Protein AF-A0A7M5XHW6-F1 (afdb_monomer)

Mean predicted aligned error: 14.95 Å

Structure (mmCIF, N/CA/C/O backbone):
data_AF-A0A7M5XHW6-F1
#
_entry.id   AF-A0A7M5XHW6-F1
#
loop_
_atom_site.group_PDB
_atom_site.id
_atom_site.type_symbol
_atom_site.label_atom_id
_atom_site.label_alt_id
_atom_site.label_comp_id
_atom_site.label_asym_id
_atom_site.label_entity_id
_atom_site.label_seq_id
_atom_site.pdbx_PDB_ins_code
_atom_site.Cartn_x
_atom_site.Cartn_y
_atom_site.Cartn_z
_atom_site.occupancy
_atom_site.B_iso_or_equiv
_atom_site.auth_seq_id
_atom_site.auth_comp_id
_atom_site.auth_asym_id
_atom_site.auth_atom_id
_atom_site.pdbx_PDB_model_num
ATOM 1 N N . MET A 1 1 ? 31.659 57.245 52.561 1.00 36.22 1 MET A N 1
ATOM 2 C CA . MET A 1 1 ? 30.372 57.976 52.572 1.00 36.22 1 MET A CA 1
ATOM 3 C C . MET A 1 1 ? 29.240 56.979 52.791 1.00 36.22 1 MET A C 1
ATOM 5 O O . MET A 1 1 ? 29.018 56.136 51.935 1.00 36.22 1 MET A O 1
ATOM 9 N N . LYS A 1 2 ? 28.593 57.024 53.963 1.00 30.47 2 LYS A N 1
ATOM 10 C CA . LYS A 1 2 ? 27.365 56.275 54.285 1.00 30.47 2 LYS A CA 1
ATOM 11 C C . LYS A 1 2 ? 26.153 57.104 53.828 1.00 30.47 2 LYS A C 1
ATOM 13 O O . LYS A 1 2 ? 26.141 58.305 54.083 1.00 30.47 2 LYS A O 1
ATOM 18 N N . LYS A 1 3 ? 25.150 56.484 53.196 1.00 29.69 3 LYS A N 1
ATOM 19 C CA . LYS A 1 3 ? 23.794 57.050 53.041 1.00 29.69 3 LYS A CA 1
ATOM 20 C C . LYS A 1 3 ? 22.882 56.471 54.139 1.00 29.69 3 LYS A C 1
ATOM 22 O O . LYS A 1 3 ? 23.003 55.276 54.407 1.00 29.69 3 LYS A O 1
ATOM 27 N N . PRO A 1 4 ? 22.010 57.276 54.775 1.00 35.81 4 PRO A N 1
ATOM 28 C CA . PRO A 1 4 ? 21.129 56.826 55.847 1.00 35.81 4 PRO A CA 1
ATOM 29 C C . PRO A 1 4 ? 19.795 56.273 55.318 1.00 35.81 4 PRO A C 1
ATOM 31 O O . PRO A 1 4 ? 19.278 56.716 54.294 1.00 35.81 4 PRO A O 1
ATOM 34 N N . THR A 1 5 ? 19.250 55.312 56.059 1.00 35.06 5 THR A N 1
ATOM 35 C CA . THR A 1 5 ? 17.926 54.692 55.915 1.00 35.06 5 THR A CA 1
ATOM 36 C C . THR A 1 5 ? 16.865 55.468 56.701 1.00 35.06 5 THR A C 1
ATOM 38 O O . THR A 1 5 ? 17.037 55.688 57.899 1.00 35.06 5 THR A O 1
ATOM 41 N N . THR A 1 6 ? 15.743 55.807 56.064 1.00 35.16 6 THR A N 1
ATOM 42 C CA . THR A 1 6 ? 14.500 56.258 56.713 1.00 35.16 6 THR A CA 1
ATOM 43 C C . THR A 1 6 ? 13.336 55.386 56.233 1.00 35.16 6 THR A C 1
ATOM 45 O O . THR A 1 6 ? 12.937 55.457 55.074 1.00 35.16 6 THR A O 1
ATOM 48 N N . SER A 1 7 ? 12.785 54.542 57.112 1.00 39.28 7 SER A N 1
ATOM 49 C CA . SER A 1 7 ? 11.593 53.731 56.816 1.00 39.28 7 SER A CA 1
ATOM 50 C C . SER A 1 7 ? 10.791 53.390 58.080 1.00 39.28 7 SER A C 1
ATOM 52 O O . SER A 1 7 ? 10.679 52.220 58.416 1.00 39.28 7 SER A O 1
ATOM 54 N N . HIS A 1 8 ? 10.231 54.375 58.791 1.00 45.00 8 HIS A N 1
ATOM 55 C CA . HIS A 1 8 ? 9.300 54.146 59.918 1.00 45.00 8 HIS A CA 1
ATOM 56 C C . HIS A 1 8 ? 8.205 55.235 59.983 1.00 45.00 8 HIS A C 1
ATOM 58 O O . HIS A 1 8 ? 8.204 56.061 60.890 1.00 45.00 8 HIS A O 1
ATOM 64 N N . SER A 1 9 ? 7.264 55.270 59.027 1.00 50.16 9 SER A N 1
ATOM 65 C CA . SER A 1 9 ? 6.081 56.155 59.157 1.00 50.16 9 SER A CA 1
ATOM 66 C C . SER A 1 9 ? 4.751 55.649 58.578 1.00 50.16 9 SER A C 1
ATOM 68 O O . SER A 1 9 ? 3.732 56.279 58.842 1.00 50.16 9 SER A O 1
ATOM 70 N N . ASN A 1 10 ? 4.702 54.536 57.834 1.00 40.94 10 ASN A N 1
ATOM 71 C CA . ASN A 1 10 ? 3.441 54.064 57.229 1.00 40.94 10 ASN A CA 1
ATOM 72 C C . ASN A 1 10 ? 2.673 53.056 58.101 1.00 40.94 10 ASN A C 1
ATOM 74 O O . ASN A 1 10 ? 1.442 53.079 58.111 1.00 40.94 10 ASN A O 1
ATOM 78 N N . ASP A 1 11 ? 3.367 52.244 58.901 1.00 43.69 11 ASP A N 1
ATOM 79 C CA . ASP A 1 11 ? 2.717 51.233 59.751 1.00 43.69 11 ASP A CA 1
ATOM 80 C C . ASP A 1 11 ? 1.934 51.862 60.916 1.00 43.69 11 ASP A C 1
ATOM 82 O O . ASP A 1 11 ? 0.894 51.353 61.338 1.00 43.69 11 ASP A O 1
ATOM 86 N N . THR A 1 12 ? 2.364 53.037 61.380 1.00 48.28 12 THR A N 1
ATOM 87 C CA . THR A 1 12 ? 1.700 53.782 62.457 1.00 48.28 12 THR A CA 1
ATOM 88 C C . THR A 1 12 ? 0.362 54.380 62.008 1.00 48.28 12 THR A C 1
ATOM 90 O O . THR A 1 12 ? -0.588 54.422 62.787 1.00 48.28 12 THR A O 1
ATOM 93 N N . ILE A 1 13 ? 0.245 54.798 60.741 1.00 47.06 13 ILE A N 1
ATOM 94 C CA . ILE A 1 13 ? -0.997 55.368 60.188 1.00 47.06 13 ILE A CA 1
ATOM 95 C C . ILE A 1 13 ? -2.041 54.266 59.978 1.00 47.06 13 ILE A C 1
ATOM 97 O O . ILE A 1 13 ? -3.203 54.445 60.344 1.00 47.06 13 ILE A O 1
ATOM 101 N N . ALA A 1 14 ? -1.624 53.110 59.452 1.00 45.03 14 ALA A N 1
ATOM 102 C CA . ALA A 1 14 ? -2.505 51.961 59.268 1.00 45.03 14 ALA A CA 1
ATOM 103 C C . ALA A 1 14 ? -3.036 51.432 60.611 1.00 45.03 14 ALA A C 1
ATOM 105 O O . ALA A 1 14 ? -4.234 51.194 60.735 1.00 45.03 14 ALA A O 1
ATOM 106 N N . SER A 1 15 ? -2.175 51.331 61.630 1.00 46.62 15 SER A N 1
ATOM 107 C CA . SER A 1 15 ? -2.554 50.884 62.979 1.00 46.62 15 SER A CA 1
ATOM 108 C C . SER A 1 15 ? -3.546 51.837 63.666 1.00 46.62 15 SER A C 1
ATOM 110 O O . SER A 1 15 ? -4.560 51.400 64.216 1.00 46.62 15 SER A O 1
ATOM 112 N N . ASN A 1 16 ? -3.325 53.152 63.558 1.00 50.06 16 ASN A N 1
ATOM 113 C CA . ASN A 1 16 ? -4.214 54.156 64.150 1.00 50.06 16 ASN A CA 1
ATOM 114 C C . ASN A 1 16 ? -5.582 54.213 63.454 1.00 50.06 16 ASN A C 1
ATOM 116 O O . ASN A 1 16 ? -6.607 54.337 64.125 1.00 50.06 16 ASN A O 1
ATOM 120 N N . LEU A 1 17 ? -5.614 54.063 62.124 1.00 50.28 17 LEU A N 1
ATOM 121 C CA . LEU A 1 17 ? -6.862 53.969 61.363 1.00 50.28 17 LEU A CA 1
ATOM 122 C C . LEU A 1 17 ? -7.641 52.697 61.733 1.00 50.28 17 LEU A C 1
ATOM 124 O O . LEU A 1 17 ? -8.858 52.743 61.896 1.00 50.28 17 LEU A O 1
ATOM 128 N N . PHE A 1 18 ? -6.938 51.579 61.929 1.00 48.09 18 PHE A N 1
ATOM 129 C CA . PHE A 1 18 ? -7.537 50.306 62.331 1.00 48.09 18 PHE A CA 1
ATOM 130 C C . PHE A 1 18 ? -8.164 50.379 63.730 1.00 48.09 18 PHE A C 1
ATOM 132 O O . PHE A 1 18 ? -9.277 49.897 63.936 1.00 48.09 18 PHE A O 1
ATOM 139 N N . SER A 1 19 ? -7.483 51.036 64.675 1.00 52.56 19 SER A N 1
ATOM 140 C CA . SER A 1 19 ? -7.981 51.249 66.039 1.00 52.56 19 SER A CA 1
ATOM 141 C C . SER A 1 19 ? -9.215 52.163 66.070 1.00 52.56 19 SER A C 1
ATOM 143 O O . SER A 1 19 ? -10.217 51.829 66.701 1.00 52.56 19 SER A O 1
ATOM 145 N N . ALA A 1 20 ? -9.199 53.262 65.305 1.00 53.34 20 ALA A N 1
ATOM 146 C CA . ALA A 1 20 ? -10.335 54.182 65.204 1.00 53.34 20 ALA A CA 1
ATOM 147 C C . ALA A 1 20 ? -11.569 53.524 64.560 1.00 53.34 20 ALA A C 1
ATOM 149 O O . ALA A 1 20 ? -12.688 53.700 65.037 1.00 53.34 20 ALA A O 1
ATOM 150 N N . ILE A 1 21 ? -11.373 52.719 63.510 1.00 50.06 21 ILE A N 1
ATOM 151 C CA . ILE A 1 21 ? -12.459 51.980 62.850 1.00 50.06 21 ILE A CA 1
ATOM 152 C C . ILE A 1 21 ? -13.042 50.919 63.789 1.00 50.06 21 ILE A C 1
ATOM 154 O O . ILE A 1 21 ? -14.261 50.801 63.883 1.00 50.06 21 ILE A O 1
ATOM 158 N N . LYS A 1 22 ? -12.201 50.197 64.538 1.00 49.34 22 LYS A N 1
ATOM 159 C CA . LYS A 1 22 ? -12.655 49.222 65.538 1.00 49.34 22 LYS A CA 1
ATOM 160 C C . LYS A 1 22 ? -13.510 49.878 66.630 1.00 49.34 22 LYS A C 1
ATOM 162 O O . LYS A 1 22 ? -14.565 49.356 66.974 1.00 49.34 22 LYS A O 1
ATOM 167 N N . GLN A 1 23 ? -13.108 51.056 67.103 1.00 51.22 23 GLN A N 1
ATOM 168 C CA . GLN A 1 23 ? -13.850 51.816 68.111 1.00 51.22 23 GLN A CA 1
ATOM 169 C C . GLN A 1 23 ? -15.187 52.367 67.579 1.00 51.22 23 GLN A C 1
ATOM 171 O O . GLN A 1 23 ? -16.156 52.477 68.326 1.00 51.22 23 GLN A O 1
ATOM 176 N N . ILE A 1 24 ? -15.274 52.688 66.284 1.00 52.56 24 ILE A N 1
ATOM 177 C CA . ILE A 1 24 ? -16.540 53.053 65.628 1.00 52.56 24 ILE A CA 1
ATOM 178 C C . ILE A 1 24 ? -17.455 51.822 65.514 1.00 52.56 24 ILE A C 1
ATOM 180 O O . ILE A 1 24 ? -18.645 51.922 65.795 1.00 52.56 24 ILE A O 1
ATOM 184 N N . ILE A 1 25 ? -16.903 50.655 65.170 1.00 49.69 25 ILE A N 1
ATOM 185 C CA . ILE A 1 25 ? -17.640 49.385 65.042 1.00 49.69 25 ILE A CA 1
ATOM 186 C C . ILE A 1 25 ? -18.251 48.945 66.377 1.00 49.69 25 ILE A C 1
ATOM 188 O O . ILE A 1 25 ? -19.413 48.551 66.410 1.00 49.69 25 ILE A O 1
ATOM 192 N N . GLU A 1 26 ? -17.512 49.065 67.479 1.00 50.06 26 GLU A N 1
ATOM 193 C CA . GLU A 1 26 ? -18.014 48.720 68.818 1.00 50.06 26 GLU A CA 1
ATOM 194 C C . GLU A 1 26 ? -19.175 49.631 69.275 1.00 50.06 26 GLU A C 1
ATOM 196 O O . GLU A 1 26 ? -19.946 49.248 70.151 1.00 50.06 26 GLU A O 1
ATOM 201 N N . ASN A 1 27 ? -19.354 50.797 68.640 1.00 50.84 27 ASN A N 1
ATOM 202 C CA . ASN A 1 27 ? -20.400 51.771 68.965 1.00 50.84 27 ASN A CA 1
ATOM 203 C C . ASN A 1 27 ? -21.625 51.743 68.024 1.00 50.84 27 ASN A C 1
ATOM 205 O O . ASN A 1 27 ? -22.642 52.366 68.334 1.00 50.84 27 ASN A O 1
ATOM 209 N N . LEU A 1 28 ? -21.574 51.041 66.885 1.00 55.50 28 LEU A N 1
ATOM 210 C CA . LEU A 1 28 ? -22.650 51.032 65.881 1.00 55.50 28 LEU A CA 1
ATOM 211 C C . LEU A 1 28 ? -23.551 49.795 66.024 1.00 55.50 28 LEU A C 1
ATOM 213 O O . LEU A 1 28 ? -23.428 48.831 65.273 1.00 55.50 28 LEU A O 1
ATOM 217 N N . PHE A 1 29 ? -24.503 49.837 66.958 1.00 52.03 29 PHE A N 1
ATOM 218 C CA . PHE A 1 29 ? -25.491 48.763 67.164 1.00 52.03 29 PHE A CA 1
ATOM 219 C C . PHE A 1 29 ? -26.900 49.060 66.599 1.00 52.03 29 PHE A C 1
ATOM 221 O O . PHE A 1 29 ? -27.878 48.480 67.065 1.00 52.03 29 PHE A O 1
ATOM 228 N N . TYR A 1 30 ? -27.049 49.931 65.584 1.00 53.03 30 TYR A N 1
ATOM 229 C CA . TYR A 1 30 ? -28.368 50.225 64.985 1.00 53.03 30 TYR A CA 1
ATOM 230 C C . TYR A 1 30 ? -28.425 50.157 63.444 1.00 53.03 30 TYR A C 1
ATOM 232 O O . TYR A 1 30 ? -27.706 50.855 62.729 1.00 53.03 30 TYR A O 1
ATOM 240 N N . LYS A 1 31 ? -29.401 49.370 62.948 1.00 51.75 31 LYS A N 1
ATOM 241 C CA . LYS A 1 31 ? -29.758 49.046 61.541 1.00 51.75 31 LYS A CA 1
ATOM 242 C C . LYS A 1 31 ? -29.758 50.239 60.566 1.00 51.75 31 LYS A C 1
ATOM 244 O O . LYS A 1 31 ? -29.452 50.072 59.391 1.00 51.75 31 LYS A O 1
ATOM 249 N N . ARG A 1 32 ? -30.065 51.449 61.044 1.00 55.66 32 ARG A N 1
ATOM 250 C CA . ARG A 1 32 ? -30.150 52.673 60.227 1.00 55.66 32 ARG A CA 1
ATOM 251 C C . ARG A 1 32 ? -28.782 53.201 59.776 1.00 55.66 32 ARG A C 1
ATOM 253 O O . ARG A 1 32 ? -28.646 53.645 58.644 1.00 55.66 32 ARG A O 1
ATOM 260 N N . GLN A 1 33 ? -27.763 53.088 60.626 1.00 59.56 33 GLN A N 1
ATOM 261 C CA . GLN A 1 33 ? -26.423 53.612 60.339 1.00 59.56 33 GLN A CA 1
ATOM 262 C C . GLN A 1 33 ? -25.662 52.733 59.340 1.00 59.56 33 GLN A C 1
ATOM 264 O O . GLN A 1 33 ? -24.852 53.237 58.569 1.00 59.56 33 GLN A O 1
ATOM 269 N N . LEU A 1 34 ? -25.963 51.430 59.304 1.00 58.75 34 LEU A N 1
ATOM 270 C CA . LEU A 1 34 ? -25.404 50.515 58.309 1.00 58.75 34 LEU A CA 1
ATOM 271 C C . LEU A 1 34 ? -25.954 50.810 56.903 1.00 58.75 34 LEU A C 1
ATOM 273 O O . LEU A 1 34 ? -25.193 50.831 55.942 1.00 58.75 34 LEU A O 1
ATOM 277 N N . GLN A 1 35 ? -27.257 51.095 56.794 1.00 58.25 35 GLN A N 1
ATOM 278 C CA . GLN A 1 35 ? -27.895 51.459 55.527 1.00 58.25 35 GLN A CA 1
ATOM 279 C C . GLN A 1 35 ? -27.364 52.798 54.993 1.00 58.25 35 GLN A C 1
ATOM 281 O O . GLN A 1 35 ? -26.953 52.871 53.840 1.00 58.25 35 GLN A O 1
ATOM 286 N N . GLU A 1 36 ? -27.271 53.824 55.846 1.00 63.47 36 GLU A N 1
ATOM 287 C CA . GLU A 1 36 ? -26.722 55.137 55.470 1.00 63.47 36 GLU A CA 1
ATOM 288 C C . GLU A 1 36 ? -25.237 55.048 55.061 1.00 63.47 36 GLU A C 1
ATOM 290 O O . GLU A 1 36 ? -24.806 55.719 54.121 1.00 63.47 36 GLU A O 1
ATOM 295 N N . LEU A 1 37 ? -24.456 54.170 55.703 1.00 62.62 37 LEU A N 1
ATOM 296 C CA . LEU A 1 37 ? -23.069 53.892 55.322 1.00 62.62 37 LEU A CA 1
ATOM 297 C C . LEU A 1 37 ? -22.979 53.185 53.959 1.00 62.62 37 LEU A C 1
ATOM 299 O O . LEU A 1 37 ? -22.141 53.554 53.134 1.00 62.62 37 LEU A O 1
ATOM 303 N N . CYS A 1 38 ? -23.835 52.195 53.699 1.00 55.81 38 CYS A N 1
ATOM 304 C CA . CYS A 1 38 ? -23.906 51.521 52.402 1.00 55.81 38 CYS A CA 1
ATOM 305 C C . CYS A 1 38 ? -24.291 52.497 51.284 1.00 55.81 38 CYS A C 1
ATOM 307 O O . CYS A 1 38 ? -23.604 52.546 50.262 1.00 55.81 38 CYS A O 1
ATOM 309 N N . ASP A 1 39 ? -25.313 53.32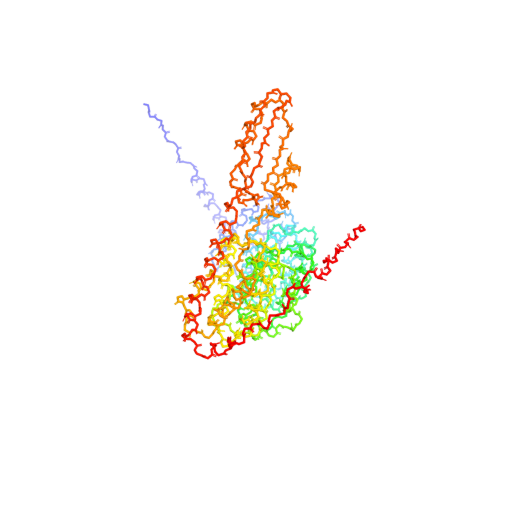3 51.502 1.00 60.47 39 ASP A N 1
ATOM 310 C CA . ASP A 1 39 ? -25.775 54.312 50.528 1.00 60.47 39 ASP A CA 1
ATOM 311 C C . ASP A 1 39 ? -24.685 55.367 50.245 1.00 60.47 39 ASP A C 1
ATOM 313 O O . ASP A 1 39 ? -24.418 55.703 49.088 1.00 60.47 39 ASP A O 1
ATOM 317 N N . ALA A 1 40 ? -23.961 55.818 51.277 1.00 59.41 40 ALA A N 1
ATOM 318 C CA . ALA A 1 40 ? -22.844 56.752 51.133 1.00 59.41 40 ALA A CA 1
ATOM 319 C C . ALA A 1 40 ? -21.632 56.148 50.399 1.00 59.41 40 ALA A C 1
ATOM 321 O O . ALA A 1 40 ? -20.965 56.838 49.623 1.00 59.41 40 ALA A O 1
ATOM 322 N N . LEU A 1 41 ? -21.317 54.870 50.618 1.00 57.88 41 LEU A N 1
ATOM 323 C CA . LEU A 1 41 ? -20.192 54.203 49.953 1.00 57.88 41 LEU A CA 1
ATOM 324 C C . LEU A 1 41 ? -20.497 53.871 48.484 1.00 57.88 41 LEU A C 1
ATOM 326 O O . LEU A 1 41 ? -19.594 53.960 47.645 1.00 57.88 41 LEU A O 1
ATOM 330 N N . VAL A 1 42 ? -21.759 53.559 48.169 1.00 53.03 42 VAL A N 1
ATOM 331 C CA . VAL A 1 42 ? -22.258 53.393 46.794 1.00 53.03 42 VAL A CA 1
ATOM 332 C C . VAL A 1 42 ? -22.227 54.728 46.045 1.00 53.03 42 VAL A C 1
ATOM 334 O O . VAL A 1 42 ? -21.678 54.788 44.946 1.00 53.03 42 VAL A O 1
ATOM 337 N N . ALA A 1 43 ? -22.699 55.818 46.660 1.00 60.97 43 ALA A N 1
ATOM 338 C CA . ALA A 1 43 ? -22.673 57.154 46.055 1.00 60.97 43 ALA A CA 1
ATOM 339 C C . ALA A 1 43 ? -21.250 57.663 45.740 1.00 60.97 43 ALA A C 1
ATOM 341 O O . ALA A 1 43 ? -21.062 58.444 44.810 1.00 60.97 43 ALA A O 1
ATOM 342 N N . ASN A 1 44 ? -20.237 57.201 46.483 1.00 56.75 44 ASN A N 1
ATOM 343 C CA . ASN A 1 44 ? -18.841 57.634 46.339 1.00 56.75 44 ASN A CA 1
ATOM 344 C C . ASN A 1 44 ? -17.943 56.658 45.556 1.00 56.75 44 ASN A C 1
ATOM 346 O O . ASN A 1 44 ? -16.723 56.832 45.531 1.00 56.75 44 ASN A O 1
ATOM 350 N N . ASN A 1 45 ? -18.514 55.631 44.918 1.00 54.34 45 ASN A N 1
ATOM 351 C CA . ASN A 1 45 ? -17.792 54.680 44.063 1.00 54.34 45 ASN A CA 1
ATOM 352 C C . ASN A 1 45 ? -16.629 53.932 44.767 1.00 54.34 45 ASN A C 1
ATOM 354 O O . ASN A 1 45 ? -15.662 53.511 44.130 1.00 54.34 45 ASN A O 1
ATOM 358 N N . LYS A 1 46 ? -16.707 53.745 46.097 1.00 55.66 46 LYS A N 1
ATOM 359 C CA . LYS A 1 46 ? -15.674 53.073 46.919 1.00 55.66 46 LYS A CA 1
ATOM 360 C C . LYS A 1 46 ? -16.032 51.622 47.274 1.00 55.66 46 LYS A C 1
ATOM 362 O O . LYS A 1 46 ? -15.745 51.150 48.372 1.00 55.66 46 LYS A O 1
ATOM 367 N N . LEU A 1 47 ? -16.628 50.887 46.335 1.00 54.75 47 LEU A N 1
ATOM 368 C CA . LEU A 1 47 ? -17.097 49.508 46.542 1.00 54.75 47 LEU A CA 1
ATOM 369 C C . LEU A 1 47 ? -16.021 48.434 46.832 1.00 54.75 47 LEU A C 1
ATOM 371 O O . LEU A 1 47 ? -16.337 47.511 47.581 1.00 54.75 47 LEU A O 1
ATOM 375 N N . PRO A 1 48 ? -14.751 48.525 46.379 1.00 49.03 48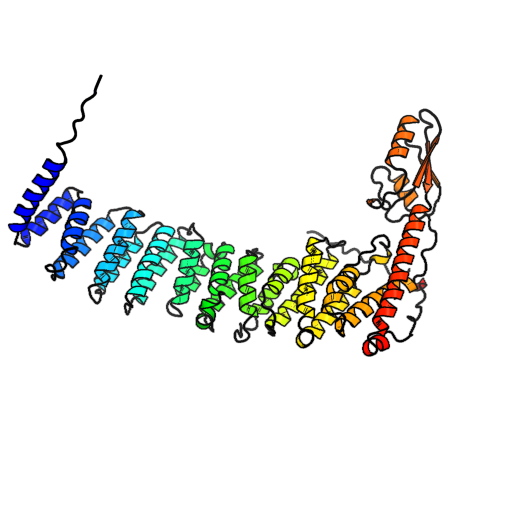 PRO A N 1
ATOM 376 C CA . PRO A 1 48 ? -13.728 47.542 46.766 1.00 49.03 48 PRO A CA 1
ATOM 377 C C . PRO A 1 48 ? -13.478 47.498 48.281 1.00 49.03 48 PRO A C 1
ATOM 379 O O . PRO A 1 48 ? -13.133 46.458 48.837 1.00 49.03 48 PRO A O 1
ATOM 382 N N . VAL A 1 49 ? -13.703 48.627 48.964 1.00 51.75 49 VAL A N 1
ATOM 383 C CA . VAL A 1 49 ? -13.613 48.727 50.426 1.00 51.75 49 VAL A CA 1
ATOM 384 C C . VAL A 1 49 ? -14.776 47.985 51.088 1.00 51.75 49 VAL A C 1
ATOM 386 O O . VAL A 1 49 ? -14.562 47.350 52.111 1.00 51.75 49 VAL A O 1
ATOM 389 N N . ILE A 1 50 ? -15.965 47.969 50.474 1.00 55.94 50 ILE A N 1
ATOM 390 C CA . ILE A 1 50 ? -17.138 47.217 50.954 1.00 55.94 50 ILE A CA 1
ATOM 391 C C . ILE A 1 50 ? -16.882 45.705 50.881 1.00 55.94 50 ILE A C 1
ATOM 393 O O . ILE A 1 50 ? -17.130 44.995 51.854 1.00 55.94 50 ILE A O 1
ATOM 397 N N . GLY A 1 51 ? -16.324 45.212 49.768 1.00 52.00 51 GLY A N 1
ATOM 398 C CA . GLY A 1 51 ? -15.979 43.792 49.606 1.00 52.00 51 GLY A CA 1
ATOM 399 C C . GLY A 1 51 ? -14.925 43.313 50.613 1.00 52.00 51 GLY A C 1
ATOM 400 O O . GLY A 1 51 ? -15.050 42.229 51.183 1.00 52.00 51 GLY A O 1
ATOM 401 N N . LEU A 1 52 ? -13.924 44.152 50.905 1.00 49.31 52 LEU A N 1
ATOM 402 C CA . LEU A 1 52 ? -12.869 43.854 51.882 1.00 49.31 52 LEU A CA 1
ATOM 403 C C . LEU A 1 52 ? -13.385 43.926 53.334 1.00 49.31 52 LEU A C 1
ATOM 405 O O . LEU A 1 52 ? -13.030 43.085 54.158 1.00 49.31 52 LEU A O 1
ATOM 409 N N . PHE A 1 53 ? -14.274 44.880 53.625 1.00 54.75 53 PHE A N 1
ATOM 410 C CA . PHE A 1 53 ? -14.948 45.048 54.918 1.00 54.75 53 PHE A CA 1
ATOM 411 C C . PHE A 1 53 ? -15.877 43.865 55.243 1.00 54.75 53 PHE A C 1
ATOM 413 O O . PHE A 1 53 ? -15.875 43.349 56.360 1.00 54.75 53 PHE A O 1
ATOM 420 N N . LEU A 1 54 ? -16.614 43.365 54.249 1.00 51.41 54 LEU A N 1
ATOM 421 C CA . LEU A 1 54 ? -17.540 42.239 54.409 1.00 51.41 54 LEU A CA 1
ATOM 422 C C . LEU A 1 54 ? -16.839 40.877 54.407 1.00 51.41 54 LEU A C 1
ATOM 424 O O . LEU A 1 54 ? -17.252 39.982 55.139 1.00 51.41 54 LEU A O 1
ATOM 428 N N . GLY A 1 55 ? -15.740 40.725 53.661 1.00 51.97 55 GLY A N 1
ATOM 429 C CA . GLY A 1 55 ? -14.885 39.538 53.747 1.00 51.97 55 GLY A CA 1
ATOM 430 C C . GLY A 1 55 ? -14.281 39.339 55.142 1.00 51.97 55 GLY A C 1
ATOM 431 O O . GLY A 1 55 ? -14.052 38.203 55.553 1.00 51.97 55 GLY A O 1
ATOM 432 N N . LEU A 1 56 ? -14.073 40.427 55.893 1.00 49.41 56 LEU A N 1
ATOM 433 C CA . LEU A 1 56 ? -13.638 40.386 57.291 1.00 49.41 56 LEU A CA 1
ATOM 434 C C . LEU A 1 56 ? -14.791 40.056 58.252 1.00 49.41 56 LEU A C 1
ATOM 436 O O . LEU A 1 56 ? -14.594 39.233 59.141 1.00 49.41 56 LEU A O 1
ATOM 440 N N . LEU A 1 57 ? -15.992 40.603 58.033 1.00 48.03 57 LEU A N 1
ATOM 441 C CA . LEU A 1 57 ? -17.191 40.268 58.820 1.00 48.03 57 LEU A CA 1
ATOM 442 C C . LEU A 1 57 ? -17.640 38.807 58.638 1.00 48.03 57 LEU A C 1
ATOM 444 O O . LEU A 1 57 ? -18.016 38.157 59.605 1.00 48.03 57 LEU A O 1
ATOM 448 N N . LEU A 1 58 ? -17.550 38.257 57.423 1.00 49.09 58 LEU A N 1
ATOM 449 C CA . LEU A 1 58 ? -17.910 36.860 57.129 1.00 49.09 58 LEU A CA 1
ATOM 450 C C . LEU A 1 58 ? -16.859 35.843 57.608 1.00 49.09 58 LEU A C 1
ATOM 452 O O . LEU A 1 58 ? -17.158 34.653 57.728 1.00 49.09 58 LEU A O 1
ATOM 456 N N . LYS A 1 59 ? -15.624 36.288 57.878 1.00 46.41 59 LYS A N 1
ATOM 457 C CA . LYS A 1 59 ? -14.557 35.435 58.423 1.00 46.41 59 LYS A CA 1
ATOM 458 C C . LYS A 1 59 ? -14.786 35.116 59.903 1.00 46.41 59 LYS A C 1
ATOM 460 O O . LYS A 1 59 ? -14.358 34.054 60.356 1.00 46.41 59 LYS A O 1
ATOM 465 N N . ASP A 1 60 ? -15.500 35.983 60.620 1.00 44.25 60 ASP A N 1
ATOM 466 C CA . ASP A 1 60 ? -15.891 35.786 62.015 1.00 44.25 60 ASP A CA 1
ATOM 467 C C . ASP A 1 60 ? -17.284 35.130 62.075 1.00 44.25 60 ASP A C 1
ATOM 469 O O . ASP A 1 60 ? -18.328 35.773 62.149 1.00 44.25 60 ASP A O 1
ATOM 473 N N . LYS A 1 61 ? -17.303 33.798 61.944 1.00 45.72 61 LYS A N 1
ATOM 474 C CA . LYS A 1 61 ? -18.484 32.950 61.663 1.00 45.72 61 LYS A CA 1
ATOM 475 C C . LYS A 1 61 ? -19.640 32.984 62.686 1.00 45.72 61 LYS A C 1
ATOM 477 O O . LYS A 1 61 ? -20.566 32.189 62.545 1.0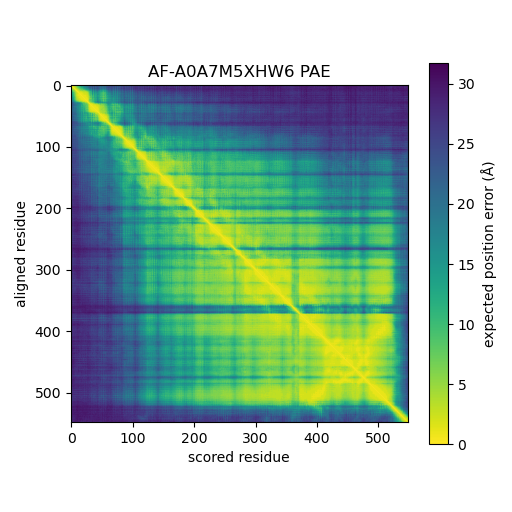0 45.72 61 LYS A O 1
ATOM 482 N N . GLN A 1 62 ? -19.615 33.824 63.720 1.00 42.62 62 GLN A N 1
ATOM 483 C CA . GLN A 1 62 ? -20.510 33.679 64.878 1.00 42.62 62 GLN A CA 1
ATOM 484 C C . GLN A 1 62 ? -21.620 34.727 65.045 1.00 42.62 62 GLN A C 1
ATOM 486 O O . GLN A 1 62 ? -22.482 34.503 65.889 1.00 42.62 62 GLN A O 1
ATOM 491 N N . SER A 1 63 ? -21.687 35.812 64.262 1.00 43.22 63 SER A N 1
ATOM 492 C CA . SER A 1 63 ? -22.642 36.903 64.567 1.00 43.22 63 SER A CA 1
ATOM 493 C C . SER A 1 63 ? -23.626 37.311 63.466 1.00 43.22 63 SER A C 1
ATOM 495 O O . SER A 1 63 ? -24.478 38.156 63.728 1.00 43.22 63 SER A O 1
ATOM 497 N N . CYS A 1 64 ? -23.594 36.721 62.267 1.00 44.56 64 CYS A N 1
ATOM 498 C CA . CYS A 1 64 ? -24.515 37.115 61.193 1.00 44.56 64 CYS A CA 1
ATOM 499 C C . CYS A 1 64 ? -25.431 35.960 60.762 1.00 44.56 64 CYS A C 1
ATOM 501 O O . CYS A 1 64 ? -25.200 35.293 59.758 1.00 44.56 64 CYS A O 1
ATOM 503 N N . THR A 1 65 ? -26.483 35.719 61.546 1.00 43.44 65 THR A N 1
ATOM 504 C CA . THR A 1 65 ? -27.599 34.812 61.214 1.00 43.44 65 THR A CA 1
ATOM 505 C C . THR A 1 65 ? -28.736 35.513 60.462 1.00 43.44 65 THR A C 1
ATOM 507 O O . THR A 1 65 ? -29.766 34.898 60.188 1.00 43.44 65 THR A O 1
ATOM 510 N N . ASP A 1 66 ? -28.582 36.793 60.115 1.00 49.19 66 ASP A N 1
ATOM 511 C CA . ASP A 1 66 ? -29.692 37.597 59.613 1.00 49.19 66 ASP A CA 1
ATOM 512 C C . ASP A 1 66 ? -29.820 37.515 58.080 1.00 49.19 66 ASP A C 1
ATOM 514 O O . ASP A 1 66 ? -29.080 38.155 57.325 1.00 49.19 66 ASP A O 1
ATOM 518 N N . SER A 1 67 ? -30.772 36.703 57.597 1.00 47.91 67 SER A N 1
ATOM 519 C CA . SER A 1 67 ? -31.000 36.488 56.156 1.00 47.91 67 SER A CA 1
ATOM 520 C C . SER A 1 67 ? -31.382 37.776 55.405 1.00 47.91 67 SER A C 1
ATOM 522 O O . SER A 1 67 ? -31.214 37.852 54.187 1.00 47.91 67 SER A O 1
ATOM 524 N N . GLU A 1 68 ? -31.853 38.815 56.110 1.00 48.72 68 GLU A N 1
ATOM 525 C CA . GLU A 1 68 ? -32.154 40.128 55.524 1.00 48.72 68 GLU A CA 1
ATOM 526 C C . GLU A 1 68 ? -30.898 40.903 55.116 1.00 48.72 68 GLU A C 1
ATOM 528 O O . GLU A 1 68 ? -30.877 41.487 54.031 1.00 48.72 68 GLU A O 1
ATOM 533 N N . ALA A 1 69 ? -29.832 40.865 55.922 1.00 48.78 69 ALA A N 1
ATOM 534 C CA . ALA A 1 69 ? -28.571 41.535 55.597 1.00 48.78 69 ALA A CA 1
ATOM 535 C C . ALA A 1 69 ? -27.928 40.921 54.342 1.00 48.78 69 ALA A C 1
ATOM 537 O O . ALA A 1 69 ? -27.416 41.632 53.475 1.00 48.78 69 ALA A O 1
ATOM 538 N N . PHE A 1 70 ? -28.044 39.599 54.190 1.00 53.28 70 PHE A N 1
ATOM 539 C CA . PHE A 1 70 ? -27.576 38.887 53.004 1.00 53.28 70 PHE A CA 1
ATOM 540 C C . PHE A 1 70 ? -28.427 39.176 51.753 1.00 53.28 70 PHE A C 1
ATOM 542 O O . PHE A 1 70 ? -27.884 39.331 50.658 1.00 53.28 70 PHE A O 1
ATOM 549 N N . LYS A 1 71 ? -29.753 39.319 51.897 1.00 50.22 71 LYS A N 1
ATOM 550 C CA . LYS A 1 71 ? -30.644 39.744 50.799 1.00 50.22 71 LYS A CA 1
ATOM 551 C C . LYS A 1 71 ? -30.353 41.175 50.338 1.00 50.22 71 LYS A C 1
ATOM 553 O O . LYS A 1 71 ? -30.301 41.417 49.134 1.00 50.22 71 LYS A O 1
ATOM 558 N N . LEU A 1 72 ? -30.130 42.102 51.273 1.00 49.62 72 LEU A N 1
ATOM 559 C CA . LEU A 1 72 ? -29.735 43.486 50.978 1.00 49.62 72 LEU A CA 1
ATOM 560 C C . LEU A 1 72 ? -28.378 43.544 50.261 1.00 49.62 72 LEU A C 1
ATOM 562 O O . LEU A 1 72 ? -28.244 44.263 49.271 1.00 49.62 72 LEU A O 1
ATOM 566 N N . PHE A 1 73 ? -27.417 42.714 50.682 1.00 59.22 73 PHE A N 1
ATOM 567 C CA . PHE A 1 73 ? -26.132 42.537 50.000 1.00 59.22 73 PHE A CA 1
ATOM 568 C C . PHE A 1 73 ? -26.295 42.047 48.554 1.00 59.22 73 PHE A C 1
ATOM 570 O O . PHE A 1 73 ? -25.759 42.661 47.632 1.00 59.22 73 PHE A O 1
ATOM 577 N N . LEU A 1 74 ? -27.072 40.979 48.341 1.00 51.59 74 LEU A N 1
ATOM 578 C CA . LEU A 1 74 ? -27.368 40.451 47.007 1.00 51.59 74 LEU A CA 1
ATOM 579 C C . LEU A 1 74 ? -28.023 41.520 46.126 1.00 51.59 74 LEU A C 1
ATOM 581 O O . LEU A 1 74 ? -27.615 41.702 44.987 1.00 51.59 74 LEU A O 1
ATOM 585 N N . CYS A 1 75 ? -28.993 42.276 46.642 1.00 49.94 75 CYS A N 1
ATOM 586 C CA . CYS A 1 75 ? -29.628 43.353 45.882 1.00 49.94 75 CYS A CA 1
ATOM 587 C C . CYS A 1 75 ? -28.641 44.471 45.499 1.00 49.94 75 CYS A C 1
ATOM 589 O O . CYS A 1 75 ? -28.627 44.889 44.341 1.00 49.94 75 CYS A O 1
ATOM 591 N N . ALA A 1 76 ? -27.785 44.916 46.423 1.00 49.06 76 ALA A N 1
ATOM 592 C CA . ALA A 1 76 ? -26.796 45.964 46.160 1.00 49.06 76 ALA A CA 1
ATOM 593 C C . ALA A 1 76 ? -25.711 45.514 45.163 1.00 49.06 76 ALA A C 1
ATOM 595 O O . ALA A 1 76 ? -25.374 46.248 44.233 1.00 49.06 76 ALA A O 1
ATOM 596 N N . TYR A 1 77 ? -25.209 44.283 45.304 1.00 56.38 77 TYR A N 1
ATOM 597 C CA . TYR A 1 77 ? -24.219 43.710 44.390 1.00 56.38 77 TYR A CA 1
ATOM 598 C C . TYR A 1 77 ? -24.786 43.508 42.979 1.00 56.38 77 TYR A C 1
ATOM 600 O O . TYR A 1 77 ? -24.139 43.840 41.987 1.00 56.38 77 TYR A O 1
ATOM 608 N N . MET A 1 78 ? -26.026 43.024 42.872 1.00 51.16 78 MET A N 1
ATOM 609 C CA . MET A 1 78 ? -26.682 42.815 41.579 1.00 51.16 78 MET A CA 1
ATOM 610 C C . MET A 1 78 ? -27.004 44.149 40.887 1.00 51.16 78 MET A C 1
ATOM 612 O O . MET A 1 78 ? -26.835 44.266 39.677 1.00 51.16 78 MET A O 1
ATOM 616 N N . SER A 1 79 ? -27.345 45.195 41.647 1.00 50.31 79 SER A N 1
ATOM 617 C CA . SER A 1 79 ? -27.505 46.554 41.109 1.00 50.31 79 SER A CA 1
ATOM 618 C C . SER A 1 79 ? -26.181 47.184 40.639 1.00 50.31 79 SER A C 1
ATOM 620 O O . SER A 1 79 ? -26.185 48.056 39.769 1.00 50.31 79 SER A O 1
ATOM 622 N N . TRP A 1 80 ? -25.042 46.757 41.190 1.00 59.16 80 TRP A N 1
ATOM 623 C CA . TRP A 1 80 ? -23.707 47.156 40.729 1.00 59.16 80 TRP A CA 1
ATOM 624 C C . TRP A 1 80 ? -23.274 46.391 39.468 1.00 59.16 80 TRP A C 1
ATOM 626 O O . TRP A 1 80 ? -22.775 46.989 38.509 1.00 59.16 80 TRP A O 1
ATOM 636 N N . MET A 1 81 ? -23.541 45.083 39.427 1.00 50.28 81 MET A N 1
ATOM 637 C CA . MET A 1 81 ? -23.371 44.233 38.241 1.00 50.28 81 MET A CA 1
ATOM 638 C C . MET A 1 81 ? -24.155 44.763 37.035 1.00 50.28 81 MET A C 1
ATOM 640 O O . MET A 1 81 ? -23.691 44.685 35.900 1.00 50.28 81 MET A O 1
ATOM 644 N N . ASP A 1 82 ? -25.326 45.354 37.277 1.00 47.50 82 ASP A N 1
ATOM 645 C CA . ASP A 1 82 ? -26.165 45.943 36.237 1.00 47.50 82 ASP A CA 1
ATOM 646 C C . ASP A 1 82 ? -25.520 47.134 35.508 1.00 47.50 82 ASP A C 1
ATOM 648 O O . ASP A 1 82 ? -25.927 47.429 34.384 1.00 47.50 82 ASP A O 1
ATOM 652 N N . ASN A 1 83 ? -24.494 47.755 36.101 1.00 50.75 83 ASN A N 1
ATOM 653 C CA . ASN A 1 83 ? -23.843 48.971 35.610 1.00 50.75 83 ASN A CA 1
ATOM 654 C C . ASN A 1 83 ? -22.366 48.782 35.208 1.00 50.75 83 ASN A C 1
ATOM 656 O O . ASN A 1 83 ? -21.686 49.766 34.915 1.00 50.75 83 ASN A O 1
ATOM 660 N N . THR A 1 84 ? -21.834 47.551 35.194 1.00 51.25 84 THR A N 1
ATOM 661 C CA . THR A 1 84 ? -20.399 47.301 34.959 1.00 51.25 84 THR A CA 1
ATOM 662 C C . THR A 1 84 ? -20.125 46.255 33.872 1.00 51.25 84 THR A C 1
ATOM 664 O O . THR A 1 84 ? -20.771 45.214 33.788 1.00 51.25 84 THR A O 1
ATOM 667 N N . THR A 1 85 ? -19.125 46.509 33.018 1.00 50.59 85 THR A N 1
ATOM 668 C CA . THR A 1 85 ? -18.604 45.518 32.059 1.00 50.59 85 THR A CA 1
ATOM 669 C C . THR A 1 85 ? -17.787 44.448 32.778 1.00 50.59 85 THR A C 1
ATOM 671 O O . THR A 1 85 ? -16.807 44.752 33.459 1.00 50.59 85 THR A O 1
ATOM 674 N N . LEU A 1 86 ? -18.176 43.186 32.596 1.00 53.56 86 LEU A N 1
ATOM 675 C CA . LEU A 1 86 ? -17.572 42.034 33.261 1.00 53.56 86 LEU A CA 1
ATOM 676 C C . LEU A 1 86 ? -16.200 41.662 32.679 1.00 53.56 86 LEU A C 1
ATOM 678 O O . LEU A 1 86 ? -16.053 41.478 31.472 1.00 53.56 86 LEU A O 1
ATOM 682 N N . ASN A 1 87 ? -15.201 41.514 33.555 1.00 56.41 87 ASN A N 1
ATOM 683 C CA . ASN A 1 87 ? -13.858 41.013 33.247 1.00 56.41 87 ASN A CA 1
ATOM 684 C C . ASN A 1 87 ? -13.506 39.798 34.142 1.00 56.41 87 ASN A C 1
ATOM 686 O O . ASN A 1 87 ? -14.293 39.391 34.996 1.00 56.41 87 ASN A O 1
ATOM 690 N N . GLY A 1 88 ? -12.318 39.209 33.957 1.00 47.69 88 GLY A N 1
ATOM 691 C CA . GLY A 1 88 ? -11.906 37.991 34.672 1.00 47.69 88 GLY A CA 1
ATOM 692 C C . GLY A 1 88 ? -11.820 38.111 36.203 1.00 47.69 88 GLY A C 1
ATOM 693 O O . GLY A 1 88 ? -12.006 37.109 36.889 1.00 47.69 88 GLY A O 1
ATOM 694 N N . SER A 1 89 ? -11.589 39.305 36.766 1.00 54.50 89 SER A N 1
ATOM 695 C CA . SER A 1 89 ? -11.571 39.504 38.226 1.00 54.50 89 SER A CA 1
ATOM 696 C C . SER A 1 89 ? -12.973 39.497 38.835 1.00 54.50 89 SER A C 1
ATOM 698 O O . SER A 1 89 ? -13.164 38.910 39.898 1.00 54.50 89 SER A O 1
ATOM 700 N N . ASN A 1 90 ? -13.960 40.061 38.132 1.00 60.66 90 ASN A N 1
ATOM 701 C CA . ASN A 1 90 ? -15.357 40.101 38.586 1.00 60.66 90 ASN A CA 1
ATOM 702 C C . ASN A 1 90 ? -15.972 38.691 38.629 1.00 60.66 90 ASN A C 1
ATOM 704 O O . ASN A 1 90 ? -16.861 38.397 39.416 1.00 60.66 90 ASN A O 1
ATOM 708 N N . LEU A 1 91 ? -15.456 37.793 37.797 1.00 52.72 91 LEU A N 1
ATOM 709 C CA . LEU A 1 91 ? -15.906 36.415 37.638 1.00 52.72 91 LEU A CA 1
ATOM 710 C C . LEU A 1 91 ? -15.643 35.560 38.884 1.00 52.72 91 LEU A C 1
ATOM 712 O O . LEU A 1 91 ? -16.544 34.899 39.393 1.00 52.72 91 LEU A O 1
ATOM 716 N N . LYS A 1 92 ? -14.433 35.671 39.442 1.00 55.62 92 LYS A N 1
ATOM 717 C CA . LYS A 1 92 ? -14.057 35.018 40.702 1.00 55.62 92 LYS A CA 1
ATOM 718 C C . LYS A 1 92 ? -14.943 35.485 41.860 1.00 55.62 92 LYS A C 1
ATOM 720 O O . LYS A 1 92 ? -15.255 34.713 42.760 1.00 55.62 92 LYS A O 1
ATOM 725 N N . GLU A 1 93 ? -15.366 36.744 41.822 1.00 59.72 93 GLU A N 1
ATOM 726 C CA . GLU A 1 93 ? -16.258 37.339 42.815 1.00 59.72 93 GLU A CA 1
ATOM 727 C C . GLU A 1 93 ? -17.702 36.837 42.661 1.00 59.72 93 GLU A C 1
ATOM 729 O O . GLU A 1 93 ? -18.308 36.439 43.652 1.00 59.72 93 GLU A O 1
ATOM 734 N N . ILE A 1 94 ? -18.206 36.709 41.429 1.00 58.34 94 ILE A N 1
ATOM 735 C CA . ILE A 1 94 ? -19.499 36.068 41.128 1.00 58.34 94 ILE A CA 1
ATOM 736 C C . ILE A 1 94 ? -19.522 34.614 41.606 1.00 58.34 94 ILE A C 1
ATOM 738 O O . ILE A 1 94 ? -20.505 34.185 42.206 1.00 58.34 94 ILE A O 1
ATOM 742 N N . VAL A 1 95 ? -18.449 33.853 41.378 1.00 54.31 95 VAL A N 1
ATOM 743 C CA . VAL A 1 95 ? -18.347 32.453 41.823 1.00 54.31 95 VAL A CA 1
ATOM 744 C C . VAL A 1 95 ? -18.240 32.347 43.338 1.00 54.31 95 VAL A C 1
ATOM 746 O O . VAL A 1 95 ? -18.879 31.483 43.940 1.00 54.31 95 VAL A O 1
ATOM 749 N N . ASN A 1 96 ? -17.514 33.259 43.985 1.00 58.72 96 ASN A N 1
ATOM 750 C CA . ASN A 1 96 ? -17.495 33.356 45.443 1.00 58.72 96 ASN A CA 1
ATOM 751 C C . ASN A 1 96 ? -18.884 33.687 46.004 1.00 58.72 96 ASN A C 1
ATOM 753 O O . ASN A 1 96 ? -19.297 33.092 46.995 1.00 58.72 96 ASN A O 1
ATOM 757 N N . ILE A 1 97 ? -19.638 34.573 45.355 1.00 60.56 97 ILE A N 1
ATOM 758 C CA . ILE A 1 97 ? -20.998 34.920 45.776 1.00 60.56 97 ILE A CA 1
ATOM 759 C C . ILE A 1 97 ? -21.950 33.754 45.539 1.00 60.56 97 ILE A C 1
ATOM 761 O O . ILE A 1 97 ? -22.689 33.406 46.450 1.00 60.56 97 ILE A O 1
ATOM 765 N N . ALA A 1 98 ? -21.892 33.086 44.387 1.00 54.47 98 ALA A N 1
ATOM 766 C CA . ALA A 1 98 ? -22.657 31.865 44.144 1.00 54.47 98 ALA A CA 1
ATOM 767 C C . ALA A 1 98 ? -22.360 30.808 45.223 1.00 54.47 98 ALA A C 1
ATOM 769 O O . ALA A 1 98 ? -23.286 30.237 45.795 1.00 54.47 98 ALA A O 1
ATOM 770 N N . ASN A 1 99 ? -21.089 30.623 45.590 1.00 52.94 99 ASN A N 1
ATOM 771 C CA . ASN A 1 99 ? -20.688 29.749 46.692 1.00 52.94 99 ASN A CA 1
ATOM 772 C C . ASN A 1 99 ? -21.335 30.132 48.030 1.00 52.94 99 ASN A C 1
ATOM 774 O O . ASN A 1 99 ? -21.802 29.250 48.746 1.00 52.94 99 ASN A O 1
ATOM 778 N N . VAL A 1 100 ? -21.389 31.423 48.369 1.00 57.41 100 VAL A N 1
ATOM 779 C CA . VAL A 1 100 ? -22.002 31.899 49.621 1.00 57.41 100 VAL A CA 1
ATOM 780 C C . VAL A 1 100 ? -23.532 31.782 49.576 1.00 57.41 100 VAL A C 1
ATOM 782 O O . VAL A 1 100 ? -24.144 31.335 50.541 1.00 57.41 100 VAL A O 1
ATOM 785 N N . VAL A 1 101 ? -24.164 32.104 48.444 1.00 55.81 101 VAL A N 1
ATOM 786 C CA . VAL A 1 101 ? -25.620 31.995 48.254 1.00 55.81 101 VAL A CA 1
ATOM 787 C C . VAL A 1 101 ? -26.086 30.549 48.396 1.00 55.81 101 VAL A C 1
ATOM 789 O O . VAL A 1 101 ? -27.053 30.283 49.108 1.00 55.81 101 VAL A O 1
ATOM 792 N N . TYR A 1 102 ? -25.383 29.600 47.779 1.00 51.19 102 TYR A N 1
ATOM 793 C CA . TYR A 1 102 ? -25.757 28.186 47.836 1.00 51.19 102 TYR A CA 1
ATOM 794 C C . TYR A 1 102 ? -25.433 27.511 49.180 1.00 51.19 102 TYR A C 1
ATOM 796 O O . TYR A 1 102 ? -26.015 26.472 49.481 1.00 51.19 102 TYR A O 1
ATOM 804 N N . GLN A 1 103 ? -24.586 28.109 50.028 1.00 54.88 103 GLN A N 1
ATOM 805 C CA . GLN A 1 103 ? -24.356 27.643 51.405 1.00 54.88 103 GLN A CA 1
ATOM 806 C C . GLN A 1 103 ? -25.537 27.919 52.355 1.00 54.88 103 GLN A C 1
ATOM 808 O O . GLN A 1 103 ? -25.590 27.333 53.433 1.00 54.88 103 GLN A O 1
ATOM 813 N N . SER A 1 104 ? -26.500 28.766 51.970 1.00 53.62 104 SER A N 1
ATOM 814 C CA . SER A 1 104 ? -27.599 29.212 52.845 1.00 53.62 104 SER A CA 1
ATOM 815 C C . SER A 1 104 ? -28.837 28.292 52.904 1.00 53.62 104 SER A C 1
ATOM 817 O O . SER A 1 104 ? -29.829 28.670 53.513 1.00 53.62 104 SER A O 1
ATOM 819 N N . ASN A 1 105 ? -28.760 27.069 52.357 1.00 45.94 105 ASN A N 1
ATOM 820 C CA . ASN A 1 105 ? -29.851 26.087 52.216 1.00 45.94 105 ASN A CA 1
ATOM 821 C C . ASN A 1 105 ? -31.095 26.625 51.473 1.00 45.94 105 ASN A C 1
ATOM 823 O O . ASN A 1 105 ? -31.905 27.380 51.998 1.00 45.94 105 ASN A O 1
ATOM 827 N N . THR A 1 106 ? -31.265 26.138 50.237 1.00 50.38 106 THR A N 1
ATOM 828 C CA . THR A 1 106 ? -32.334 26.442 49.260 1.00 50.38 106 THR A CA 1
ATOM 829 C C . THR A 1 106 ? -32.430 27.914 48.824 1.00 50.38 106 THR A C 1
ATOM 831 O O . THR A 1 106 ? -33.100 28.715 49.475 1.00 50.38 106 THR A O 1
ATOM 834 N N . PRO A 1 107 ? -31.814 28.301 47.689 1.00 54.16 107 PRO A N 1
ATOM 835 C CA . PRO A 1 107 ? -32.061 29.618 47.112 1.00 54.16 107 PRO A CA 1
ATOM 836 C C . PRO A 1 107 ? -33.538 29.747 46.717 1.00 54.16 107 PRO A C 1
ATOM 838 O O . PRO A 1 107 ? -34.102 28.855 46.085 1.00 54.16 107 PRO A O 1
ATOM 841 N N . SER A 1 108 ? -34.174 30.868 47.063 1.00 60.25 108 SER A N 1
ATOM 842 C CA . SER A 1 108 ? -35.514 31.173 46.558 1.00 60.25 108 SER A CA 1
ATOM 843 C C . SER A 1 108 ? -35.484 31.330 45.030 1.00 60.25 108 SER A C 1
ATOM 845 O O . SER A 1 108 ? -34.480 31.768 44.458 1.00 60.25 108 SER A O 1
ATOM 847 N N . ASN A 1 109 ? -36.603 31.028 44.359 1.00 53.00 109 ASN A N 1
ATOM 848 C CA . ASN A 1 109 ? -36.756 31.207 42.905 1.00 53.00 109 ASN A CA 1
ATOM 849 C C . ASN A 1 109 ? -36.344 32.613 42.429 1.00 53.00 109 ASN A C 1
ATOM 851 O O . ASN A 1 109 ? -35.829 32.774 41.325 1.00 53.00 109 ASN A O 1
ATOM 855 N N . GLU A 1 110 ? -36.521 33.627 43.279 1.00 58.22 110 GLU A N 1
ATOM 856 C CA . GLU A 1 110 ? -36.148 35.013 43.001 1.00 58.22 110 GLU A CA 1
ATOM 857 C C . GLU A 1 110 ? -34.624 35.221 42.927 1.00 58.22 110 GLU A C 1
ATOM 859 O O . GLU A 1 110 ? -34.137 35.901 42.022 1.00 58.22 110 GLU A O 1
ATOM 864 N N . THR A 1 111 ? -33.851 34.608 43.828 1.00 62.28 111 THR A N 1
ATOM 865 C CA . THR A 1 111 ? -32.382 34.715 43.843 1.00 62.28 111 THR A CA 1
ATOM 866 C C . THR A 1 111 ? -31.770 34.023 42.628 1.00 62.28 111 THR A C 1
ATOM 868 O O . THR A 1 111 ? -30.893 34.581 41.966 1.00 62.28 111 THR A O 1
ATOM 871 N N . SER A 1 112 ? -32.294 32.848 42.273 1.00 57.06 112 SER A N 1
ATOM 872 C CA . SER A 1 112 ? -31.911 32.129 41.056 1.00 57.06 112 SER A CA 1
ATOM 873 C C . SER A 1 112 ? -32.255 32.921 39.788 1.00 57.06 112 SER A C 1
ATOM 875 O O . SER A 1 112 ? -31.434 33.008 38.876 1.00 57.06 112 SER A O 1
ATOM 877 N N . ALA A 1 113 ? -33.427 33.565 39.736 1.00 57.31 113 ALA A N 1
ATOM 878 C CA . ALA A 1 113 ? -33.835 34.398 38.604 1.00 57.31 113 ALA A CA 1
ATOM 879 C C . ALA A 1 113 ? -32.944 35.640 38.432 1.00 57.31 113 ALA A C 1
ATOM 881 O O . ALA A 1 113 ? -32.500 35.921 37.317 1.00 57.31 113 ALA A O 1
ATOM 882 N N . LYS A 1 114 ? -32.625 36.352 39.522 1.00 62.91 114 LYS A N 1
ATOM 883 C CA . LYS A 1 114 ? -31.708 37.504 39.482 1.00 62.91 114 LYS A CA 1
ATOM 884 C C . LYS A 1 114 ? -30.319 37.080 39.007 1.00 62.91 114 LYS A C 1
ATOM 886 O O . LYS A 1 114 ? -29.756 37.724 38.128 1.00 62.91 114 LYS A O 1
ATOM 891 N N . PHE A 1 115 ? -29.804 35.958 39.512 1.00 65.50 115 PHE A N 1
ATOM 892 C CA . PHE A 1 115 ? -28.522 35.401 39.077 1.00 65.50 115 PHE A CA 1
ATOM 893 C C . PHE A 1 115 ? -28.481 35.121 37.566 1.00 65.50 115 PHE A C 1
ATOM 895 O O . PHE A 1 115 ? -27.556 35.550 36.874 1.00 65.50 115 PHE A O 1
ATOM 902 N N . ILE A 1 116 ? -29.528 34.482 37.029 1.00 58.34 116 ILE A N 1
ATOM 903 C CA . ILE A 1 116 ? -29.676 34.234 35.587 1.00 58.34 116 ILE A CA 1
ATOM 904 C C . ILE A 1 116 ? -29.649 35.544 34.790 1.00 58.34 116 ILE A C 1
ATOM 906 O O . ILE A 1 116 ? -29.002 35.612 33.744 1.00 58.34 116 ILE A O 1
ATOM 910 N N . VAL A 1 117 ? -30.338 36.586 35.267 1.00 65.56 117 VAL A N 1
ATOM 911 C CA . VAL A 1 117 ? -30.363 37.904 34.610 1.00 65.56 117 VAL A CA 1
ATOM 912 C C . VAL A 1 117 ? -28.965 38.523 34.547 1.00 65.56 117 VAL A C 1
ATOM 914 O O . VAL A 1 117 ? -28.594 39.049 33.500 1.00 65.56 117 VAL A O 1
ATOM 917 N N . SER A 1 118 ? -28.156 38.414 35.601 1.00 66.56 118 SER A N 1
ATOM 918 C CA . SER A 1 118 ? -26.785 38.942 35.583 1.00 66.56 118 SER A CA 1
ATOM 919 C C . SER A 1 118 ? -25.845 38.129 34.694 1.00 66.56 118 SER A C 1
ATOM 921 O O . SER A 1 118 ? -25.060 38.714 33.952 1.00 66.56 118 SER A O 1
ATOM 923 N N . CYS A 1 119 ? -25.957 36.798 34.672 1.00 60.56 119 CYS A N 1
ATOM 924 C CA . CYS A 1 119 ? -25.180 35.978 33.735 1.00 60.56 119 CYS A CA 1
ATOM 925 C C . CYS A 1 119 ? -25.535 36.269 32.267 1.00 60.56 119 CYS A C 1
ATOM 927 O O . CYS A 1 119 ? -24.647 36.265 31.417 1.00 60.56 119 CYS A O 1
ATOM 929 N N . LYS A 1 120 ? -26.802 36.594 31.963 1.00 64.12 120 LYS A N 1
ATOM 930 C CA . LYS A 1 120 ? -27.242 37.018 30.618 1.00 64.12 120 LYS A CA 1
ATOM 931 C C . LYS A 1 120 ? -26.568 38.304 30.125 1.00 64.12 120 LYS A C 1
ATOM 933 O O . LYS A 1 120 ? -26.560 38.546 28.922 1.00 64.12 120 LYS A O 1
ATOM 938 N N . LYS A 1 121 ? -25.993 39.118 31.018 1.00 69.81 121 LYS A N 1
ATOM 939 C CA . LYS A 1 121 ? -25.255 40.343 30.662 1.00 69.81 121 LYS A CA 1
ATOM 940 C C . LYS A 1 121 ? -23.801 40.082 30.261 1.00 69.81 121 LYS A C 1
ATOM 942 O O . LYS A 1 121 ? -23.128 40.996 29.787 1.00 69.81 121 LYS A O 1
ATOM 947 N N . ILE A 1 122 ? -23.301 38.851 30.413 1.00 71.81 122 ILE A N 1
ATOM 948 C CA . ILE A 1 122 ? -21.960 38.485 29.952 1.00 71.81 122 ILE A CA 1
ATOM 949 C C . ILE A 1 122 ? -21.962 38.443 28.419 1.00 71.81 122 ILE A C 1
ATOM 951 O O . ILE A 1 122 ? -22.402 37.474 27.813 1.00 71.81 122 ILE A O 1
ATOM 955 N N . ALA A 1 123 ? -21.436 39.498 27.794 1.00 73.38 123 ALA A N 1
ATOM 956 C CA . ALA A 1 123 ? -21.364 39.626 26.336 1.00 73.38 123 ALA A CA 1
ATOM 957 C C . ALA A 1 123 ? -20.248 38.785 25.688 1.00 73.38 123 ALA A C 1
ATOM 959 O O . ALA A 1 123 ? -20.239 38.623 24.472 1.00 73.38 123 ALA A O 1
ATOM 960 N N . ASN A 1 124 ? -19.303 38.258 26.476 1.00 75.25 124 ASN A N 1
ATOM 961 C CA . ASN A 1 124 ? -18.216 37.421 25.974 1.00 75.25 124 ASN A CA 1
ATOM 962 C C . ASN A 1 124 ? -18.553 35.927 26.171 1.00 75.25 124 ASN A C 1
ATOM 964 O O . ASN A 1 124 ? -18.620 35.470 27.316 1.00 75.25 124 ASN A O 1
ATOM 968 N N . PRO A 1 125 ? -18.710 35.144 25.090 1.00 69.56 125 PRO A N 1
ATOM 969 C CA . PRO A 1 125 ? -19.097 33.738 25.173 1.00 69.56 125 PRO A CA 1
ATOM 970 C C . PRO A 1 125 ? -18.030 32.870 25.860 1.00 69.56 125 PRO A C 1
ATOM 972 O O . PRO A 1 125 ? -18.389 31.966 26.612 1.00 69.56 125 PRO A O 1
ATOM 975 N N . ASP A 1 126 ? -16.732 33.156 25.679 1.00 70.75 126 ASP A N 1
ATOM 976 C CA . ASP A 1 126 ? -15.653 32.408 26.344 1.00 70.75 126 ASP A CA 1
ATOM 977 C C . ASP A 1 126 ? -15.708 32.634 27.865 1.00 70.75 126 ASP A C 1
ATOM 979 O O . ASP A 1 126 ? -15.556 31.695 28.647 1.00 70.75 126 ASP A O 1
ATOM 983 N N . LEU A 1 127 ? -16.000 33.871 28.280 1.00 73.62 127 LEU A N 1
ATOM 984 C CA . LEU A 1 127 ? -16.140 34.254 29.685 1.00 73.62 127 LEU A CA 1
ATOM 985 C C . LEU A 1 127 ? -17.366 33.597 30.329 1.00 73.62 127 LEU A C 1
ATOM 987 O O . LEU A 1 127 ? -17.275 33.057 31.432 1.00 73.62 127 LEU A O 1
ATOM 991 N N . LEU A 1 128 ? -18.503 33.597 29.626 1.00 74.31 128 LEU A N 1
ATOM 992 C CA . LEU A 1 128 ? -19.723 32.926 30.076 1.00 74.31 128 LEU A CA 1
ATOM 993 C C . LEU A 1 128 ? -19.493 31.415 30.205 1.00 74.31 128 LEU A C 1
ATOM 995 O O . LEU A 1 128 ? -19.912 30.813 31.188 1.00 74.31 128 LEU A O 1
ATOM 999 N N . CYS A 1 129 ? -18.754 30.816 29.269 1.00 71.06 129 CYS A N 1
ATOM 1000 C CA . CYS A 1 129 ? -18.389 29.405 29.313 1.00 71.06 129 CYS A CA 1
ATOM 1001 C C . CYS A 1 129 ? -17.494 29.061 30.518 1.00 71.06 129 CYS A C 1
ATOM 1003 O O . CYS A 1 129 ? -17.725 28.053 31.184 1.00 71.06 129 CYS A O 1
ATOM 1005 N N . MET A 1 130 ? -16.501 29.900 30.838 1.00 73.12 130 MET A N 1
ATOM 1006 C CA . MET A 1 130 ? -15.673 29.727 32.042 1.00 73.12 130 MET A CA 1
ATOM 1007 C C . MET A 1 130 ? -16.500 29.878 33.324 1.00 73.12 130 MET A C 1
ATOM 1009 O O . MET A 1 130 ? -16.383 29.052 34.225 1.00 73.12 130 MET A O 1
ATOM 1013 N N . THR A 1 131 ? -17.384 30.880 33.369 1.00 74.56 131 THR A N 1
ATOM 1014 C CA . THR A 1 131 ? -18.299 31.124 34.499 1.00 74.56 131 THR A CA 1
ATOM 1015 C C . THR A 1 131 ? -19.193 29.922 34.754 1.00 74.56 131 THR A C 1
ATOM 1017 O O . THR A 1 131 ? -19.358 29.491 35.892 1.00 74.56 131 THR A O 1
ATOM 1020 N N . LEU A 1 132 ? -19.741 29.353 33.683 1.00 74.75 132 LEU A N 1
ATOM 1021 C CA . LEU A 1 132 ? -20.546 28.147 33.744 1.00 74.75 132 LEU A CA 1
ATOM 1022 C C . LEU A 1 132 ? -19.741 26.967 34.287 1.00 74.75 132 LEU A C 1
ATOM 1024 O O . LEU A 1 132 ? -20.200 26.335 35.229 1.00 74.75 132 LEU A O 1
ATOM 1028 N N . ASN A 1 133 ? -18.524 26.730 33.791 1.00 69.38 133 ASN A N 1
ATOM 1029 C CA . ASN A 1 133 ? -17.662 25.658 34.302 1.00 69.38 133 ASN A CA 1
ATOM 1030 C C . ASN A 1 133 ? -17.391 25.776 35.811 1.00 69.38 133 ASN A C 1
ATOM 1032 O O . ASN A 1 133 ? -17.444 24.773 36.524 1.00 69.38 133 ASN A O 1
ATOM 1036 N N . GLU A 1 134 ? -17.132 26.984 36.313 1.00 76.31 134 GLU A N 1
ATOM 1037 C CA . GLU A 1 134 ? -16.913 27.206 37.746 1.00 76.31 134 GLU A CA 1
ATOM 1038 C C . GLU A 1 134 ? -18.204 27.023 38.565 1.00 76.31 134 GLU A C 1
ATOM 1040 O O . GLU A 1 134 ? -18.195 26.307 39.566 1.00 76.31 134 GLU A O 1
ATOM 1045 N N . LEU A 1 135 ? -19.336 27.575 38.111 1.00 72.75 135 LEU A N 1
ATOM 1046 C CA . LEU A 1 135 ? -20.661 27.328 38.708 1.00 72.75 135 LEU A CA 1
ATOM 1047 C C . LEU A 1 135 ? -20.992 25.840 38.783 1.00 72.75 135 LEU A C 1
ATOM 1049 O O . LEU A 1 135 ? -21.570 25.363 39.759 1.00 72.75 135 LEU A O 1
ATOM 1053 N N . PHE A 1 136 ? -20.616 25.093 37.752 1.00 70.94 136 PHE A N 1
ATOM 1054 C CA . PHE A 1 136 ? -20.846 23.660 37.694 1.00 70.94 136 PHE A CA 1
ATOM 1055 C C . PHE A 1 136 ? -19.999 22.893 38.701 1.00 70.94 136 PHE A C 1
ATOM 1057 O O . PHE A 1 136 ? -20.526 21.978 39.337 1.00 70.94 136 PHE A O 1
ATOM 1064 N N . ALA A 1 137 ? -18.731 23.271 38.890 1.00 73.25 137 ALA A N 1
ATOM 1065 C CA . ALA A 1 137 ? -17.889 22.685 39.931 1.00 73.25 137 ALA A CA 1
ATOM 1066 C C . ALA A 1 137 ? -18.533 22.861 41.316 1.00 73.25 137 ALA A C 1
ATOM 1068 O O . ALA A 1 137 ? -18.620 21.902 42.084 1.00 73.25 137 ALA A O 1
ATOM 1069 N N . VAL A 1 138 ? -19.095 24.046 41.572 1.00 74.75 138 VAL A N 1
ATOM 1070 C CA . VAL A 1 138 ? -19.825 24.357 42.808 1.00 74.75 138 VAL A CA 1
ATOM 1071 C C . VAL A 1 138 ? -21.082 23.497 42.959 1.00 74.75 138 VAL A C 1
ATOM 1073 O O . VAL A 1 138 ? -21.278 22.868 43.998 1.00 74.75 138 VAL A O 1
ATOM 1076 N N . PHE A 1 139 ? -21.930 23.403 41.929 1.00 74.19 139 PHE A N 1
ATOM 1077 C CA . PHE A 1 139 ? -23.152 22.589 42.007 1.00 74.19 139 PHE A CA 1
ATOM 1078 C C . PHE A 1 139 ? -22.868 21.101 42.204 1.00 74.19 139 PHE A C 1
ATOM 1080 O O . PHE A 1 139 ? -23.606 20.435 42.933 1.00 74.19 139 PHE A O 1
ATOM 1087 N N . LYS A 1 140 ? -21.797 20.586 41.587 1.00 67.38 140 LYS A N 1
ATOM 1088 C CA . LYS A 1 140 ? -21.356 19.197 41.753 1.00 67.38 140 LYS A CA 1
ATOM 1089 C C . LYS A 1 140 ? -20.873 18.931 43.176 1.00 67.38 140 LYS A C 1
ATOM 1091 O O . LYS A 1 140 ? -21.294 17.946 43.770 1.00 67.38 140 LYS A O 1
ATOM 1096 N N . GLU A 1 141 ? -20.041 19.813 43.731 1.00 75.81 141 GLU A N 1
ATOM 1097 C CA . GLU A 1 141 ? -19.531 19.680 45.102 1.00 75.81 141 GLU A CA 1
ATOM 1098 C C . GLU A 1 141 ? -20.661 19.721 46.144 1.00 75.81 141 GLU A C 1
ATOM 1100 O O . GLU A 1 141 ? -20.599 19.031 47.160 1.00 75.81 141 GLU A O 1
ATOM 1105 N N . LYS A 1 142 ? -21.708 20.518 45.894 1.00 73.56 142 LYS A N 1
ATOM 1106 C CA . LYS A 1 142 ? -22.781 20.771 46.868 1.00 73.56 142 LYS A CA 1
ATOM 1107 C C . LYS A 1 142 ? -24.037 19.910 46.700 1.00 73.56 142 LYS A C 1
ATOM 1109 O O . LYS A 1 142 ? -24.951 20.051 47.503 1.00 73.56 142 LYS A O 1
ATOM 1114 N N . ASN A 1 143 ? -24.092 19.033 45.696 1.00 71.12 143 ASN A N 1
ATOM 1115 C CA . ASN A 1 143 ? -25.216 18.122 45.430 1.00 71.12 143 ASN A CA 1
ATOM 1116 C C . ASN A 1 143 ? -26.605 18.803 45.476 1.00 71.12 143 ASN A C 1
ATOM 1118 O O . ASN A 1 143 ? -27.558 18.285 46.055 1.00 71.12 143 ASN A O 1
ATOM 1122 N N . VAL A 1 144 ? -26.703 20.006 44.909 1.00 71.00 144 VAL A N 1
ATOM 1123 C CA . VAL A 1 144 ? -27.902 20.854 45.000 1.00 71.00 144 VAL A CA 1
ATOM 1124 C C . VAL A 1 144 ? -29.067 20.209 44.224 1.00 71.00 144 VAL A C 1
ATOM 1126 O O . VAL A 1 144 ? -28.905 19.976 43.031 1.00 71.00 144 VAL A O 1
ATOM 1129 N N . PRO A 1 145 ? -30.249 19.940 44.804 1.00 52.84 145 PRO A N 1
ATOM 1130 C CA . PRO A 1 145 ? -31.432 19.530 44.033 1.00 52.84 145 PRO A CA 1
ATOM 1131 C C . PRO A 1 145 ? -32.005 20.708 43.203 1.00 52.84 145 PRO A C 1
ATOM 1133 O O . PRO A 1 145 ? -31.858 21.860 43.589 1.00 52.84 145 PRO A O 1
ATOM 1136 N N . ASP A 1 146 ? -32.627 20.442 42.045 1.00 64.88 146 ASP A N 1
ATOM 1137 C CA . ASP A 1 146 ? -33.290 21.435 41.156 1.00 64.88 146 ASP A CA 1
ATOM 1138 C C . ASP A 1 146 ? -32.427 22.477 40.406 1.00 64.88 146 ASP A C 1
ATOM 1140 O O . ASP A 1 146 ? -32.935 23.426 39.804 1.00 64.88 146 ASP A O 1
ATOM 1144 N N . HIS A 1 147 ? -31.116 22.265 40.285 1.00 73.12 147 HIS A N 1
ATOM 1145 C CA . HIS A 1 147 ? -30.255 23.123 39.450 1.00 73.12 147 HIS A CA 1
ATOM 1146 C C . HIS A 1 147 ? -30.555 23.048 37.937 1.00 73.12 147 HIS A C 1
ATOM 1148 O O . HIS A 1 147 ? -30.026 23.855 37.172 1.00 73.12 147 HIS A O 1
ATOM 1154 N N . SER A 1 148 ? -31.393 22.109 37.481 1.00 73.31 148 SER A N 1
ATOM 1155 C CA . SER A 1 148 ? -31.673 21.862 36.060 1.00 73.31 148 SER A CA 1
ATOM 1156 C C . SER A 1 148 ? -32.332 23.052 35.355 1.00 73.31 148 SER A C 1
ATOM 1158 O O . SER A 1 148 ? -31.941 23.376 34.236 1.00 73.31 148 SER A O 1
ATOM 1160 N N . ILE A 1 149 ? -33.268 23.748 36.011 1.00 75.44 149 ILE A N 1
ATOM 1161 C CA . ILE A 1 149 ? -33.975 24.914 35.449 1.00 75.44 149 ILE A CA 1
ATOM 1162 C C . ILE A 1 149 ? -33.011 26.091 35.261 1.00 75.44 149 ILE A C 1
ATOM 1164 O O . ILE A 1 149 ? -32.996 26.735 34.209 1.00 75.44 149 ILE A O 1
ATOM 1168 N N . VAL A 1 150 ? -32.168 26.344 36.267 1.00 71.94 150 VAL A N 1
ATOM 1169 C CA . VAL A 1 150 ? -31.165 27.417 36.235 1.00 71.94 150 VAL A CA 1
ATOM 1170 C C . VAL A 1 150 ? -30.120 27.132 35.162 1.00 71.94 150 VAL A C 1
ATOM 1172 O O . VAL A 1 150 ? -29.847 27.997 34.329 1.00 71.94 150 VAL A O 1
ATOM 1175 N N . LEU A 1 151 ? -29.602 25.899 35.117 1.00 75.81 151 LEU A N 1
ATOM 1176 C CA . LEU A 1 151 ? -28.716 25.437 34.048 1.00 75.81 151 LEU A CA 1
ATOM 1177 C C . LEU A 1 151 ? -29.345 25.650 32.674 1.00 75.81 151 LEU A C 1
ATOM 1179 O O . LEU A 1 151 ? -28.685 26.176 31.786 1.00 75.81 151 LEU A O 1
ATOM 1183 N N . LYS A 1 152 ? -30.608 25.239 32.502 1.00 78.44 152 LYS A N 1
ATOM 1184 C CA . LYS A 1 152 ? -31.301 25.286 31.213 1.00 78.44 152 LYS A CA 1
ATOM 1185 C C . LYS A 1 152 ? -31.377 26.716 30.705 1.00 78.44 152 LYS A C 1
ATOM 1187 O O . LYS A 1 152 ? -30.931 26.997 29.597 1.00 78.44 152 LYS A O 1
ATOM 1192 N N . SER A 1 153 ? -31.824 27.641 31.555 1.00 77.00 153 SER A N 1
ATOM 1193 C CA . SER A 1 153 ? -31.905 29.051 31.175 1.00 77.00 153 SER A CA 1
ATOM 1194 C C . SER A 1 153 ? -30.537 29.672 30.884 1.00 77.00 153 SER A C 1
ATOM 1196 O O . SER A 1 153 ? -30.452 30.552 30.022 1.00 77.00 153 SER A O 1
ATOM 1198 N N . LEU A 1 154 ? -29.485 29.286 31.608 1.00 75.06 154 LEU A N 1
ATOM 1199 C CA . LEU A 1 154 ? -28.140 29.802 31.357 1.00 75.06 154 LEU A CA 1
ATOM 1200 C C . LEU A 1 154 ? -27.552 29.239 30.059 1.00 75.06 154 LEU A C 1
ATOM 1202 O O . LEU A 1 154 ? -26.952 29.984 29.289 1.00 75.06 154 LEU A O 1
ATOM 1206 N N . LEU A 1 155 ? -27.773 27.954 29.789 1.00 78.50 155 LEU A N 1
ATOM 1207 C CA . LEU A 1 155 ? -27.352 27.293 28.558 1.00 78.50 155 LEU A CA 1
ATOM 1208 C C . LEU A 1 155 ? -28.085 27.846 27.331 1.00 78.50 155 LEU A C 1
ATOM 1210 O O . LEU A 1 155 ? -27.433 28.119 26.329 1.00 78.50 155 LEU A O 1
ATOM 1214 N N . ASP A 1 156 ? -29.394 28.101 27.415 1.00 77.50 156 ASP A N 1
ATOM 1215 C CA . ASP A 1 156 ? -30.147 28.782 26.349 1.00 77.50 156 ASP A CA 1
ATOM 1216 C C . ASP A 1 156 ? -29.597 30.195 26.084 1.00 77.50 156 ASP A C 1
ATOM 1218 O O . ASP A 1 156 ? -29.499 30.644 24.941 1.00 77.50 156 ASP A O 1
ATOM 1222 N N . SER A 1 157 ? -29.188 30.899 27.142 1.00 75.44 157 SER A N 1
ATOM 1223 C CA . SER A 1 157 ? -28.590 32.234 27.018 1.00 75.44 157 SER A CA 1
ATOM 1224 C C . SER A 1 157 ? -27.219 32.176 26.353 1.00 75.44 157 SER A C 1
ATOM 1226 O O . SER A 1 157 ? -26.936 32.972 25.461 1.00 75.44 157 SER A O 1
ATOM 1228 N N . LEU A 1 158 ? -26.390 31.205 26.741 1.00 75.25 158 LEU A N 1
ATOM 1229 C CA . LEU A 1 158 ? -25.100 30.951 26.113 1.00 75.25 158 LEU A CA 1
ATOM 1230 C C . LEU A 1 158 ? -25.261 30.560 24.641 1.00 75.25 158 LEU A C 1
ATOM 1232 O O . LEU A 1 158 ? -24.510 31.039 23.800 1.00 75.25 158 LEU A O 1
ATOM 1236 N N . LEU A 1 159 ? -26.248 29.728 24.317 1.00 74.56 159 LEU A N 1
ATOM 1237 C CA . LEU A 1 159 ? -26.551 29.314 22.951 1.00 74.56 159 LEU A CA 1
ATOM 1238 C C . LEU A 1 159 ? -26.915 30.520 22.063 1.00 74.56 159 LEU A C 1
ATOM 1240 O O . LEU A 1 159 ? -26.384 30.673 20.959 1.00 74.56 159 LEU A O 1
ATOM 1244 N N . ASN A 1 160 ? -27.767 31.415 22.566 1.00 76.75 160 ASN A N 1
ATOM 1245 C CA . ASN A 1 160 ? -28.087 32.677 21.894 1.00 76.75 160 ASN A CA 1
ATOM 1246 C C . ASN A 1 160 ? -26.852 33.580 21.755 1.00 76.75 160 ASN A C 1
ATOM 1248 O O . ASN A 1 160 ? -26.683 34.260 20.749 1.00 76.75 160 ASN A O 1
ATOM 1252 N N . LEU A 1 161 ? -25.951 33.563 22.736 1.00 72.44 161 LEU A N 1
ATOM 1253 C CA . LEU A 1 161 ? -24.702 34.311 22.650 1.00 72.44 161 LEU A CA 1
ATOM 1254 C C . LEU A 1 161 ? -23.763 33.740 21.584 1.00 72.44 161 LEU A C 1
ATOM 1256 O O . LEU A 1 161 ? -23.183 34.499 20.820 1.00 72.44 161 LEU A O 1
ATOM 1260 N N . ILE A 1 162 ? -23.644 32.414 21.498 1.00 70.06 162 ILE A N 1
ATOM 1261 C CA . ILE A 1 162 ? -22.745 31.720 20.564 1.00 70.06 162 ILE A CA 1
ATOM 1262 C C . ILE A 1 162 ? -23.208 31.853 19.117 1.00 70.06 162 ILE A C 1
ATOM 1264 O O . ILE A 1 162 ? -22.384 31.923 18.205 1.00 70.06 162 ILE A O 1
ATOM 1268 N N . THR A 1 163 ? -24.521 31.925 18.898 1.00 69.81 163 THR A N 1
ATOM 1269 C CA . THR A 1 163 ? -25.077 32.220 17.570 1.00 69.81 163 THR A CA 1
ATOM 1270 C C . THR A 1 163 ? -24.745 33.638 17.100 1.00 69.81 163 THR A C 1
ATOM 1272 O O . THR A 1 163 ? -24.585 33.844 15.898 1.00 69.81 163 THR A O 1
ATOM 1275 N N . LEU A 1 164 ? -24.584 34.596 18.020 1.00 74.12 164 LEU A N 1
ATOM 1276 C CA . LEU A 1 164 ? -24.211 35.983 17.717 1.00 74.12 164 LEU A CA 1
ATOM 1277 C C . LEU A 1 164 ? -22.691 36.203 17.676 1.00 74.12 164 LEU A C 1
ATOM 1279 O O . LEU A 1 164 ? -22.191 36.959 16.843 1.00 74.12 164 LEU A O 1
ATOM 1283 N N . GLN A 1 165 ? -21.956 35.555 18.576 1.00 74.56 165 GLN A N 1
ATOM 1284 C CA . GLN A 1 165 ? -20.506 35.620 18.694 1.00 74.56 165 GLN A CA 1
ATOM 1285 C C . GLN A 1 165 ? -19.951 34.215 18.929 1.00 74.56 165 GLN A C 1
ATOM 1287 O O . GLN A 1 165 ? -20.104 33.672 20.022 1.00 74.56 165 GLN A O 1
ATOM 1292 N N . PRO A 1 166 ? -19.280 33.610 17.941 1.00 66.69 166 PRO A N 1
ATOM 1293 C CA . PRO A 1 166 ? -18.716 32.286 18.130 1.00 66.69 166 PRO A CA 1
ATOM 1294 C C . PRO A 1 166 ? -17.638 32.278 19.225 1.00 66.69 166 PRO A C 1
ATOM 1296 O O . PRO A 1 166 ? -16.837 33.212 19.326 1.00 66.69 166 PRO A O 1
ATOM 1299 N N . LEU A 1 167 ? -17.607 31.206 20.027 1.00 67.81 167 LEU A N 1
ATOM 1300 C CA . LEU A 1 167 ? -16.517 30.934 20.976 1.00 67.81 167 LEU A CA 1
ATOM 1301 C C . LEU A 1 167 ? -15.185 30.960 20.230 1.00 67.81 167 LEU A C 1
ATOM 1303 O O . LEU A 1 167 ? -15.108 30.433 19.131 1.00 67.81 167 LEU A O 1
ATOM 1307 N N . ARG A 1 168 ? -14.121 31.538 20.793 1.00 71.06 168 ARG A N 1
ATOM 1308 C CA . ARG A 1 168 ? -12.802 31.513 20.126 1.00 71.06 168 ARG A CA 1
ATOM 1309 C C . ARG A 1 168 ? -11.969 30.312 20.553 1.00 71.06 168 ARG A C 1
ATOM 1311 O O . ARG A 1 168 ? -10.997 29.967 19.884 1.00 71.06 168 ARG A O 1
ATOM 1318 N N . ASN A 1 169 ? -12.333 29.686 21.670 1.00 74.88 169 ASN A N 1
ATOM 1319 C CA . ASN A 1 169 ? -11.556 28.629 22.292 1.00 74.88 169 ASN A CA 1
ATOM 1320 C C . ASN A 1 169 ? -12.226 27.251 22.146 1.00 74.88 169 ASN A C 1
ATOM 1322 O O . ASN A 1 169 ? -13.199 26.934 22.835 1.00 74.88 169 ASN A O 1
ATOM 1326 N N . ALA A 1 170 ? -11.639 26.389 21.310 1.00 68.19 170 ALA A N 1
ATOM 1327 C CA . ALA A 1 170 ? -12.078 25.005 21.115 1.00 68.19 170 ALA A CA 1
ATOM 1328 C C . ALA A 1 170 ? -12.095 24.176 22.417 1.00 68.19 170 ALA A C 1
ATOM 1330 O O . ALA A 1 170 ? -12.936 23.287 22.566 1.00 68.19 170 ALA A O 1
ATOM 1331 N N . LYS A 1 171 ? -11.216 24.473 23.390 1.00 72.12 171 LYS A N 1
ATOM 1332 C CA . LYS A 1 171 ? -11.211 23.789 24.696 1.00 72.12 171 LYS A CA 1
ATOM 1333 C C . LYS A 1 171 ? -12.426 24.164 25.535 1.00 72.12 171 LYS A C 1
ATOM 1335 O O . LYS A 1 171 ? -13.049 23.277 26.109 1.00 72.12 171 LYS A O 1
ATOM 1340 N N . SER A 1 172 ? -12.780 25.450 25.575 1.00 71.19 172 SER A N 1
ATOM 1341 C CA . SER A 1 172 ? -13.973 25.924 26.288 1.00 71.19 172 SER A CA 1
ATOM 1342 C C . SER A 1 172 ? -15.232 25.299 25.695 1.00 71.19 172 SER A C 1
ATOM 1344 O O . SER A 1 172 ? -16.069 24.776 26.425 1.00 71.19 172 SER A O 1
ATOM 1346 N N . MET A 1 173 ? -15.311 25.256 24.362 1.00 72.06 173 MET A N 1
ATOM 1347 C CA . MET A 1 173 ? -16.421 24.617 23.660 1.00 72.06 173 MET A CA 1
ATOM 1348 C C . MET A 1 173 ? -16.497 23.110 23.935 1.00 72.06 173 MET A C 1
ATOM 1350 O O . MET A 1 173 ? -17.580 22.594 24.202 1.00 72.06 173 MET A O 1
ATOM 1354 N N . SER A 1 174 ? -15.359 22.410 23.936 1.00 70.44 174 SER A N 1
ATOM 1355 C CA . SER A 1 174 ? -15.329 20.976 24.243 1.00 70.44 174 SER A CA 1
ATOM 1356 C C . SER A 1 174 ? -15.793 20.693 25.674 1.00 70.44 174 SER A C 1
ATOM 1358 O O . SER A 1 174 ? -16.619 19.810 25.882 1.00 70.44 174 SER A O 1
ATOM 1360 N N . ALA A 1 175 ? -15.323 21.478 26.651 1.00 75.00 175 ALA A N 1
ATOM 1361 C CA . ALA A 1 175 ? -15.716 21.347 28.055 1.00 75.00 175 ALA A CA 1
ATOM 1362 C C . ALA A 1 175 ? -17.224 21.551 28.259 1.00 75.00 175 ALA A C 1
ATOM 1364 O O . ALA A 1 175 ? -17.865 20.784 28.974 1.00 75.00 175 ALA A O 1
ATOM 1365 N N . LEU A 1 176 ? -17.804 22.544 27.582 1.00 74.94 176 LEU A N 1
ATOM 1366 C CA . LEU A 1 176 ? -19.237 22.797 27.637 1.00 74.94 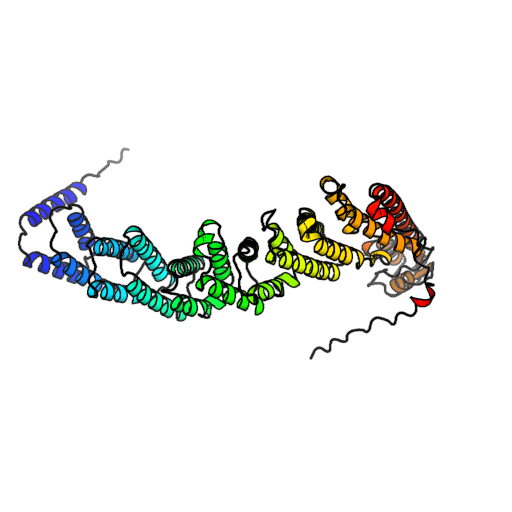176 LEU A CA 1
ATOM 1367 C C . LEU A 1 176 ? -20.053 21.646 27.040 1.00 74.94 176 LEU A C 1
ATOM 1369 O O . LEU A 1 176 ? -21.045 21.233 27.635 1.00 74.94 176 LEU A O 1
ATOM 1373 N N . ILE A 1 177 ? -19.651 21.121 25.879 1.00 72.31 177 ILE A N 1
ATOM 1374 C CA . ILE A 1 177 ? -20.366 20.007 25.246 1.00 72.31 177 ILE A CA 1
ATOM 1375 C C . ILE A 1 177 ? -20.309 18.764 26.141 1.00 72.31 177 ILE A C 1
ATOM 1377 O O . ILE A 1 177 ? -21.344 18.142 26.369 1.00 72.31 177 ILE A O 1
ATOM 1381 N N . LEU A 1 178 ? -19.135 18.438 26.694 1.00 73.06 178 LEU A N 1
ATOM 1382 C CA . LEU A 1 178 ? -18.967 17.337 27.650 1.00 73.06 178 LEU A CA 1
ATOM 1383 C C . LEU A 1 178 ? -19.856 17.514 28.885 1.00 73.06 178 LEU A C 1
ATOM 1385 O O . LEU A 1 178 ? -20.469 16.561 29.356 1.00 73.06 178 LEU A O 1
ATOM 1389 N N . PHE A 1 179 ? -19.992 18.743 29.375 1.00 74.56 179 PHE A N 1
ATOM 1390 C CA . PHE A 1 179 ? -20.864 19.033 30.503 1.00 74.56 179 PHE A CA 1
ATOM 1391 C C . PHE A 1 179 ? -22.349 18.817 30.181 1.00 74.56 179 PHE A C 1
ATOM 1393 O O . PHE A 1 179 ? -23.060 18.142 30.927 1.00 74.56 179 PHE A O 1
ATOM 1400 N N . ILE A 1 180 ? -22.824 19.388 29.067 1.00 73.81 180 ILE A N 1
ATOM 1401 C CA . ILE A 1 180 ? -24.210 19.215 28.608 1.00 73.81 180 ILE A CA 1
ATOM 1402 C C . ILE A 1 180 ? -24.505 17.720 28.436 1.00 73.81 180 ILE A C 1
ATOM 1404 O O . ILE A 1 180 ? -25.572 17.240 28.816 1.00 73.81 180 ILE A O 1
ATOM 1408 N N . PHE A 1 181 ? -23.521 16.983 27.922 1.00 70.44 181 PHE A N 1
ATOM 1409 C CA . PHE A 1 181 ? -23.576 15.546 27.736 1.00 70.44 181 PHE A CA 1
ATOM 1410 C C . PHE A 1 181 ? -23.746 14.767 29.054 1.00 70.44 181 PHE A C 1
ATOM 1412 O O . PHE A 1 181 ? -24.645 13.927 29.148 1.00 70.44 181 PHE A O 1
ATOM 1419 N N . GLU A 1 182 ? -22.930 15.052 30.080 1.00 74.62 182 GLU A N 1
ATOM 1420 C CA . GLU A 1 182 ? -22.961 14.370 31.390 1.00 74.62 182 GLU A CA 1
ATOM 1421 C C . GLU A 1 182 ? -24.314 14.493 32.107 1.00 74.62 182 GLU A C 1
ATOM 1423 O O . GLU A 1 182 ? -24.697 13.617 32.883 1.00 74.62 182 GLU A O 1
ATOM 1428 N N . LYS A 1 183 ? -25.065 15.569 31.853 1.00 73.19 183 LYS A N 1
ATOM 1429 C CA . LYS A 1 183 ? -26.354 15.831 32.510 1.00 73.19 183 LYS A CA 1
ATOM 1430 C C . LYS A 1 183 ? -27.551 15.117 31.859 1.00 73.19 183 LYS A C 1
ATOM 1432 O O . LYS A 1 183 ? -28.686 15.279 32.319 1.00 73.19 183 LYS A O 1
ATOM 1437 N N . GLY A 1 184 ? -27.301 14.283 30.846 1.00 66.75 184 GLY A N 1
ATOM 1438 C CA . GLY A 1 184 ? -28.265 13.331 30.292 1.00 66.75 184 GLY A CA 1
ATOM 1439 C C . GLY A 1 184 ? -29.400 13.971 29.483 1.00 66.75 184 GLY A C 1
ATOM 1440 O O . GLY A 1 184 ? -29.223 15.003 28.836 1.00 66.75 184 GLY A O 1
ATOM 1441 N N . ARG A 1 185 ? -30.585 13.339 29.504 1.00 64.44 185 ARG A N 1
ATOM 1442 C CA . ARG A 1 185 ? -31.748 13.711 28.664 1.00 64.44 185 ARG A CA 1
ATOM 1443 C C . ARG A 1 185 ? -32.261 15.135 28.893 1.00 64.44 185 ARG A C 1
ATOM 1445 O O . ARG A 1 185 ? -32.879 15.713 28.008 1.00 64.44 185 ARG A O 1
ATOM 1452 N N . THR A 1 186 ? -32.005 15.713 30.065 1.00 67.88 186 THR A N 1
ATOM 1453 C CA . THR A 1 186 ? -32.531 17.027 30.471 1.00 67.88 186 THR A CA 1
ATOM 1454 C C . THR A 1 186 ? -32.081 18.172 29.554 1.00 67.88 186 THR A C 1
ATOM 1456 O O . THR A 1 186 ? -32.753 19.201 29.499 1.00 67.88 186 THR A O 1
ATOM 1459 N N . PHE A 1 187 ? -30.967 17.992 28.833 1.00 70.25 187 PHE A N 1
ATOM 1460 C CA . PHE A 1 187 ? -30.358 19.011 27.971 1.00 70.25 187 PHE A CA 1
ATOM 1461 C C . PHE A 1 187 ? -30.146 18.548 26.522 1.00 70.25 187 PHE A C 1
ATOM 1463 O O . PHE A 1 187 ? -29.390 19.175 25.780 1.00 70.25 187 PHE A O 1
ATOM 1470 N N . GLU A 1 188 ? -30.795 17.459 26.106 1.00 67.88 188 GLU A N 1
ATOM 1471 C CA . GLU A 1 188 ? -30.684 16.908 24.747 1.00 67.88 188 GLU A CA 1
ATOM 1472 C C . GLU A 1 188 ? -31.132 17.925 23.678 1.00 67.88 188 GLU A C 1
ATOM 1474 O O . GLU A 1 188 ? -30.479 18.084 22.645 1.00 67.88 188 GLU A O 1
ATOM 1479 N N . ASP A 1 189 ? -32.190 18.692 23.960 1.00 71.31 189 ASP A N 1
ATOM 1480 C CA . ASP A 1 189 ? -32.699 19.766 23.098 1.00 71.31 189 ASP A CA 1
ATOM 1481 C C . ASP A 1 189 ? -31.677 20.896 22.905 1.00 71.31 189 ASP A C 1
ATOM 1483 O O . ASP A 1 189 ? -31.458 21.371 21.788 1.00 71.31 189 ASP A O 1
ATOM 1487 N N . ILE A 1 190 ? -31.020 21.304 23.988 1.00 72.25 190 ILE A N 1
ATOM 1488 C CA . ILE A 1 190 ? -29.967 22.319 23.985 1.00 72.25 190 ILE A CA 1
ATOM 1489 C C . ILE A 1 190 ? -28.733 21.808 23.256 1.00 72.25 190 ILE A C 1
ATOM 1491 O O . ILE A 1 190 ? -28.179 22.542 22.442 1.00 72.25 190 ILE A O 1
ATOM 1495 N N . LEU A 1 191 ? -28.321 20.562 23.495 1.00 71.31 191 LEU A N 1
ATOM 1496 C CA . LEU A 1 191 ? -27.187 19.953 22.809 1.00 71.31 191 LEU A CA 1
ATOM 1497 C C . LEU A 1 191 ? -27.419 19.911 21.295 1.00 71.31 191 LEU A C 1
ATOM 1499 O O . LEU A 1 191 ? -26.556 20.336 20.530 1.00 71.31 191 LEU A O 1
ATOM 1503 N N . CYS A 1 192 ? -28.602 19.469 20.862 1.00 68.44 192 CYS A N 1
ATOM 1504 C CA . CYS A 1 192 ? -28.963 19.435 19.446 1.00 68.44 192 CYS A CA 1
ATOM 1505 C C . CYS A 1 192 ? -28.935 20.835 18.825 1.00 68.44 192 CYS A C 1
ATOM 1507 O O . CYS A 1 192 ? -28.331 21.023 17.769 1.00 68.44 192 CYS A O 1
ATOM 1509 N N . LYS A 1 193 ? -29.521 21.839 19.495 1.00 73.44 193 LYS A N 1
ATOM 1510 C CA . LYS A 1 193 ? -29.467 23.232 19.026 1.00 73.44 193 LYS A CA 1
ATOM 1511 C C . LYS A 1 193 ? -28.036 23.764 18.976 1.00 73.44 193 LYS A C 1
ATOM 1513 O O . LYS A 1 193 ? -27.688 24.472 18.037 1.00 73.44 193 LYS A O 1
ATOM 1518 N N . PHE A 1 194 ? -27.213 23.417 19.963 1.00 70.88 194 PHE A N 1
ATOM 1519 C CA . PHE A 1 194 ? -25.817 23.829 20.057 1.00 70.88 194 PHE A CA 1
ATOM 1520 C C . PHE A 1 194 ? -24.994 23.280 18.904 1.00 70.88 194 PHE A C 1
ATOM 1522 O O . PHE A 1 194 ? -24.303 24.040 18.227 1.00 70.88 194 PHE A O 1
ATOM 1529 N N . ILE A 1 195 ? -25.118 21.984 18.624 1.00 67.44 195 ILE A N 1
ATOM 1530 C CA . ILE A 1 195 ? -24.384 21.355 17.527 1.00 67.44 195 ILE A CA 1
ATOM 1531 C C . ILE A 1 195 ? -24.915 21.821 16.163 1.00 67.44 195 ILE A C 1
ATOM 1533 O O . ILE A 1 195 ? -24.132 21.982 15.231 1.00 67.44 195 ILE A O 1
ATOM 1537 N N . ALA A 1 196 ? -26.215 22.118 16.050 1.00 67.38 196 ALA A N 1
ATOM 1538 C CA . ALA A 1 196 ? -26.810 22.687 14.839 1.00 67.38 196 ALA A CA 1
ATOM 1539 C C . ALA A 1 196 ? -26.369 24.135 14.549 1.00 67.38 196 ALA A C 1
ATOM 1541 O O . ALA A 1 196 ? -26.627 24.648 13.457 1.00 67.38 196 ALA A O 1
ATOM 1542 N N . THR A 1 197 ? -25.703 24.822 15.487 1.00 72.19 197 THR A N 1
ATOM 1543 C CA . THR A 1 197 ? -25.156 26.150 15.195 1.00 72.19 197 THR A CA 1
ATOM 1544 C C . THR A 1 197 ? -24.052 26.056 14.137 1.00 72.19 197 THR A C 1
ATOM 1546 O O . THR A 1 197 ? -23.154 25.215 14.209 1.00 72.19 197 THR A O 1
ATOM 1549 N N . LYS A 1 198 ? -24.083 26.983 13.169 1.00 58.62 198 LYS A N 1
ATOM 1550 C CA . LYS A 1 198 ? -23.153 27.069 12.022 1.00 58.62 198 LYS A CA 1
ATOM 1551 C C . LYS A 1 198 ? -21.667 27.077 12.420 1.00 58.62 198 LYS A C 1
ATOM 1553 O O . LYS A 1 198 ? -20.785 26.843 11.602 1.00 58.62 198 LYS A O 1
ATOM 1558 N N . TYR A 1 199 ? -21.381 27.408 13.675 1.00 61.25 199 TYR A N 1
ATOM 1559 C CA . TYR A 1 199 ? -20.033 27.452 14.214 1.00 61.25 199 TYR A CA 1
ATOM 1560 C C . TYR A 1 199 ? -19.510 26.063 14.602 1.00 61.25 199 TYR A C 1
ATOM 1562 O O . TYR A 1 199 ? -18.399 25.700 14.219 1.00 61.25 199 TYR A O 1
ATOM 1570 N N . VAL A 1 200 ? -20.328 25.251 15.279 1.00 58.97 200 VAL A N 1
ATOM 1571 C CA . VAL A 1 200 ? -19.965 23.867 15.622 1.00 58.97 200 VAL A CA 1
ATOM 1572 C C . VAL A 1 200 ? -19.891 23.008 14.361 1.00 58.97 200 VAL A C 1
ATOM 1574 O O . VAL A 1 200 ? -18.949 22.231 14.212 1.00 58.97 200 VAL A O 1
ATOM 1577 N N . SER A 1 201 ? -20.794 23.226 13.398 1.00 55.50 201 SER A N 1
ATOM 1578 C CA . SER A 1 201 ? -20.747 22.545 12.096 1.00 55.50 201 SER A CA 1
ATOM 1579 C C . SER A 1 201 ? -19.474 22.842 11.293 1.00 55.50 201 SER A C 1
ATOM 1581 O O . SER A 1 201 ? -19.109 22.067 10.417 1.00 55.50 201 SER A O 1
ATOM 1583 N N . ASN A 1 202 ? -18.779 23.947 11.583 1.00 62.53 202 ASN A N 1
ATOM 1584 C CA . ASN A 1 202 ? -17.546 24.324 10.890 1.00 62.53 202 ASN A CA 1
ATOM 1585 C C . ASN A 1 202 ? -16.273 23.937 11.662 1.00 62.53 202 ASN A C 1
ATOM 1587 O O . ASN A 1 202 ? -15.181 24.045 11.107 1.00 62.53 202 ASN A O 1
ATOM 1591 N N . SER A 1 203 ? -16.386 23.479 12.916 1.00 72.19 203 SER A N 1
ATOM 1592 C CA . SER A 1 203 ? -15.237 23.130 13.760 1.00 72.19 203 SER A CA 1
ATOM 1593 C C . SER A 1 203 ? -15.135 21.622 13.981 1.00 72.19 203 SER A C 1
ATOM 1595 O O . SER A 1 203 ? -15.415 21.087 15.059 1.00 72.19 203 SER A O 1
ATOM 1597 N N . MET A 1 204 ? -14.698 20.921 12.934 1.00 76.06 204 MET A N 1
ATOM 1598 C CA . MET A 1 204 ? -14.523 19.467 12.956 1.00 76.06 204 MET A CA 1
ATOM 1599 C C . MET A 1 204 ? -13.526 18.996 14.016 1.00 76.06 204 MET A C 1
ATOM 1601 O O . MET A 1 204 ? -13.698 17.938 14.618 1.00 76.06 204 MET A O 1
ATOM 1605 N N . GLU A 1 205 ? -12.503 19.806 14.279 1.00 78.25 205 GLU A N 1
ATOM 1606 C CA . GLU A 1 205 ? -11.536 19.562 15.344 1.00 78.25 205 GLU A CA 1
ATOM 1607 C C . GLU A 1 205 ? -12.212 19.565 16.720 1.00 78.25 205 GLU A C 1
ATOM 1609 O O . GLU A 1 205 ? -11.944 18.695 17.542 1.00 78.25 205 GLU A O 1
ATOM 1614 N N . THR A 1 206 ? -13.132 20.501 16.978 1.00 78.31 206 THR A N 1
ATOM 1615 C CA . THR A 1 206 ? -13.840 20.562 18.264 1.00 78.31 206 THR A CA 1
ATOM 1616 C C . THR A 1 206 ? -14.759 19.361 18.455 1.00 78.31 206 THR A C 1
ATOM 1618 O O . THR A 1 206 ? -14.700 18.722 19.501 1.00 78.31 206 THR A O 1
ATOM 1621 N N . LEU A 1 207 ? -15.556 19.002 17.443 1.00 78.50 207 LEU A N 1
ATOM 1622 C CA . LEU A 1 207 ? -16.413 17.813 17.520 1.00 78.50 207 LEU A CA 1
ATOM 1623 C C . LEU A 1 207 ? -15.597 16.524 17.645 1.00 78.50 207 LEU A C 1
ATOM 1625 O O . LEU A 1 207 ? -15.942 15.659 18.448 1.00 78.50 207 LEU A O 1
ATOM 1629 N N . GLY A 1 208 ? -14.489 16.423 16.908 1.00 80.06 208 GLY A N 1
ATOM 1630 C CA . GLY A 1 208 ? -13.550 15.313 17.025 1.00 80.06 208 GLY A CA 1
ATOM 1631 C C . GLY A 1 208 ? -12.964 15.204 18.432 1.00 80.06 208 GLY A C 1
ATOM 1632 O O . GLY A 1 208 ? -12.998 14.124 19.012 1.00 80.06 208 GLY A O 1
ATOM 1633 N N . ASN A 1 209 ? -12.487 16.308 19.008 1.00 79.62 209 ASN A N 1
ATOM 1634 C CA . ASN A 1 209 ? -11.917 16.328 20.357 1.00 79.62 209 ASN A CA 1
ATOM 1635 C C . ASN A 1 209 ? -12.952 15.965 21.428 1.00 79.62 209 ASN A C 1
ATOM 1637 O O . ASN A 1 209 ? -12.636 15.223 22.360 1.00 79.62 209 ASN A O 1
ATOM 1641 N N . VAL A 1 210 ? -14.187 16.458 21.297 1.00 81.75 210 VAL A N 1
ATOM 1642 C CA . VAL A 1 210 ? -15.302 16.074 22.174 1.00 81.75 210 VAL A CA 1
ATOM 1643 C C . VAL A 1 210 ? -15.548 14.576 22.087 1.00 81.75 210 VAL A C 1
ATOM 1645 O O . VAL A 1 210 ? -15.542 13.910 23.119 1.00 81.75 210 VAL A O 1
ATOM 1648 N N . LEU A 1 211 ? -15.716 14.035 20.877 1.00 81.81 211 LEU A N 1
ATOM 1649 C CA . LEU A 1 211 ? -15.940 12.604 20.685 1.00 81.81 211 LEU A CA 1
ATOM 1650 C C . LEU A 1 211 ? -14.783 11.781 21.232 1.00 81.81 211 LEU A C 1
ATOM 1652 O O . LEU A 1 211 ? -15.024 10.855 21.993 1.00 81.81 211 LEU A O 1
ATOM 1656 N N . ALA A 1 212 ? -13.542 12.151 20.930 1.00 81.88 212 ALA A N 1
ATOM 1657 C CA . ALA A 1 212 ? -12.357 11.474 21.437 1.00 81.88 212 ALA A CA 1
ATOM 1658 C C . ALA A 1 212 ? -12.291 11.482 22.971 1.00 81.88 212 ALA A C 1
ATOM 1660 O O . ALA A 1 212 ? -11.916 10.476 23.567 1.00 81.88 212 ALA A O 1
ATOM 1661 N N . THR A 1 213 ? -12.689 12.589 23.607 1.00 82.75 213 THR A N 1
ATOM 1662 C CA . THR A 1 213 ? -12.722 12.714 25.072 1.00 82.75 213 THR A CA 1
ATOM 1663 C C . THR A 1 213 ? -13.834 11.863 25.682 1.00 82.75 213 THR A C 1
ATOM 1665 O O . THR A 1 213 ? -13.600 11.161 26.666 1.00 82.75 213 THR A O 1
ATOM 1668 N N . LEU A 1 214 ? -15.025 11.866 25.070 1.00 80.69 214 LEU A N 1
ATOM 1669 C CA . LEU A 1 214 ? -16.120 10.973 25.453 1.00 80.69 214 LEU A CA 1
ATOM 1670 C C . LEU A 1 214 ? -15.664 9.516 25.329 1.00 80.69 214 LEU A C 1
ATOM 1672 O O . LEU A 1 214 ? -15.781 8.760 26.279 1.00 80.69 214 LEU A O 1
ATOM 1676 N N . CYS A 1 215 ? -15.026 9.159 24.220 1.00 79.38 215 CYS A N 1
ATOM 1677 C CA . CYS A 1 215 ? -14.555 7.816 23.885 1.00 79.38 215 CYS A CA 1
ATOM 1678 C C . CYS A 1 215 ? -13.415 7.268 24.777 1.00 79.38 215 CYS A C 1
ATOM 1680 O O . CYS A 1 215 ? -12.902 6.178 24.511 1.00 79.38 215 CYS A O 1
ATOM 1682 N N . THR A 1 216 ? -12.994 7.983 25.823 1.00 78.94 216 THR A N 1
ATOM 1683 C CA . THR A 1 216 ? -12.006 7.478 26.790 1.00 78.94 216 THR A CA 1
ATOM 1684 C C . THR A 1 216 ? -12.607 6.406 27.714 1.00 78.94 216 THR A C 1
ATOM 1686 O O . THR A 1 216 ? -13.823 6.309 27.882 1.00 78.94 216 THR A O 1
ATOM 1689 N N . SER A 1 217 ? -11.755 5.547 28.292 1.00 57.94 217 SER A N 1
ATOM 1690 C CA . SER A 1 217 ? -12.162 4.371 29.087 1.00 57.94 217 SER A CA 1
ATOM 1691 C C . SER A 1 217 ? -13.099 4.690 30.246 1.00 57.94 217 SER A C 1
ATOM 1693 O O . SER A 1 217 ? -13.951 3.866 30.574 1.00 57.94 217 SER A O 1
ATOM 1695 N N . ASP A 1 218 ? -12.956 5.876 30.827 1.00 73.62 218 ASP A N 1
ATOM 1696 C CA . ASP A 1 218 ? -13.588 6.243 32.094 1.00 73.62 218 ASP A CA 1
ATOM 1697 C C . ASP A 1 218 ? -15.084 6.561 31.925 1.00 73.62 218 ASP A C 1
ATOM 1699 O O . ASP A 1 218 ? -15.828 6.580 32.900 1.00 73.62 218 ASP A O 1
ATOM 1703 N N . ASN A 1 219 ? -15.546 6.738 30.681 1.00 69.06 219 ASN A N 1
ATOM 1704 C CA . ASN A 1 219 ? -16.928 7.093 30.350 1.00 69.06 219 ASN A CA 1
ATOM 1705 C C . ASN A 1 219 ? -17.732 5.938 29.727 1.00 69.06 219 ASN A C 1
ATOM 1707 O O . ASN A 1 219 ? -18.864 6.134 29.288 1.00 69.06 219 ASN A O 1
ATOM 1711 N N . LYS A 1 220 ? -17.179 4.721 29.637 1.00 70.12 220 LYS A N 1
ATOM 1712 C CA . LYS A 1 220 ? -17.823 3.622 28.889 1.00 70.12 220 LYS A CA 1
ATOM 1713 C C . LYS A 1 220 ? -19.241 3.294 29.370 1.00 70.12 220 LYS A C 1
ATOM 1715 O O . LYS A 1 220 ? -20.122 3.091 28.536 1.00 70.12 220 LYS A O 1
ATOM 1720 N N . GLU A 1 221 ? -19.474 3.266 30.681 1.00 71.75 221 GLU A N 1
ATOM 1721 C CA . GLU A 1 221 ? -20.795 2.942 31.241 1.00 71.75 221 GLU A CA 1
ATOM 1722 C C . GLU A 1 221 ? -21.814 4.071 31.047 1.00 71.75 221 GLU A C 1
ATOM 1724 O O . GLU A 1 221 ? -22.972 3.807 30.740 1.00 71.75 221 GLU A O 1
ATOM 1729 N N . THR A 1 222 ? -21.383 5.331 31.141 1.00 69.06 222 THR A N 1
ATOM 1730 C CA . THR A 1 222 ? -22.232 6.519 30.942 1.00 69.06 222 THR A CA 1
ATOM 1731 C C . THR A 1 222 ? -22.616 6.752 29.482 1.00 69.06 222 THR A C 1
ATOM 1733 O O . THR A 1 222 ? -23.573 7.479 29.193 1.00 69.06 222 THR A O 1
ATOM 1736 N N . LEU A 1 223 ? -21.879 6.151 28.548 1.00 71.00 223 LEU A N 1
ATOM 1737 C CA . LEU A 1 223 ? -22.128 6.298 27.122 1.00 71.00 223 LEU A CA 1
ATOM 1738 C C . LEU A 1 223 ? -23.150 5.288 26.574 1.00 71.00 223 LEU A C 1
ATOM 1740 O O . LEU A 1 223 ? -23.849 5.613 25.614 1.00 71.00 223 LEU A O 1
ATOM 1744 N N . ARG A 1 224 ? -23.320 4.106 27.175 1.00 68.19 224 ARG A N 1
ATOM 1745 C CA . ARG A 1 224 ? -24.279 3.095 26.689 1.00 68.19 224 ARG A CA 1
ATOM 1746 C C . ARG A 1 224 ? -25.692 3.297 27.270 1.00 68.19 224 ARG A C 1
ATOM 1748 O O . ARG A 1 224 ? -25.825 3.367 28.487 1.00 68.19 224 ARG A O 1
ATOM 1755 N N . PRO A 1 225 ? -26.778 3.220 26.476 1.00 62.22 225 PRO A N 1
ATOM 1756 C CA . PRO A 1 225 ? -27.008 3.801 25.158 1.00 62.22 225 PRO A CA 1
ATOM 1757 C C . PRO A 1 225 ? -27.492 5.253 25.330 1.00 62.22 225 PRO A C 1
ATOM 1759 O O . PRO A 1 225 ? -28.648 5.513 25.671 1.00 62.22 225 PRO A O 1
ATOM 1762 N N . ASN A 1 226 ? -26.598 6.215 25.122 1.00 75.88 226 ASN A N 1
ATOM 1763 C CA . ASN A 1 226 ? -26.903 7.627 25.317 1.00 75.88 226 ASN A CA 1
ATOM 1764 C C . ASN A 1 226 ? -27.286 8.294 23.981 1.00 75.88 226 ASN A C 1
ATOM 1766 O O . ASN A 1 226 ? -26.449 8.414 23.083 1.00 75.88 226 ASN A O 1
ATOM 1770 N N . ASN A 1 227 ? -28.538 8.756 23.855 1.00 76.69 227 ASN A N 1
ATOM 1771 C CA . ASN A 1 227 ? -29.040 9.466 22.667 1.00 76.69 227 ASN A CA 1
ATOM 1772 C C . ASN A 1 227 ? -28.159 10.667 22.287 1.00 76.69 227 ASN A C 1
ATOM 1774 O O . ASN A 1 227 ? -27.905 10.901 21.105 1.00 76.69 227 ASN A O 1
ATOM 1778 N N . ASN A 1 228 ? -27.612 11.371 23.283 1.00 73.88 228 ASN A N 1
ATOM 1779 C CA . ASN A 1 228 ? -26.722 12.507 23.060 1.00 73.88 228 ASN A CA 1
ATOM 1780 C C . ASN A 1 228 ? -25.452 12.085 22.308 1.00 73.88 228 ASN A C 1
ATOM 1782 O O . ASN A 1 228 ? -24.944 12.836 21.476 1.00 73.88 228 ASN A O 1
ATOM 1786 N N . PHE A 1 229 ? -24.937 10.876 22.560 1.00 81.31 229 PHE A N 1
ATOM 1787 C CA . PHE A 1 229 ? -23.718 10.394 21.900 1.00 81.31 229 PHE A CA 1
ATOM 1788 C C . PHE A 1 229 ? -24.008 10.054 20.452 1.00 81.31 229 PHE A C 1
ATOM 1790 O O . PHE A 1 229 ? -23.251 10.438 19.565 1.00 81.31 229 PHE A O 1
ATOM 1797 N N . GLN A 1 230 ? -25.141 9.394 20.210 1.00 79.75 230 GLN A N 1
ATOM 1798 C CA . GLN A 1 230 ? -25.601 9.094 18.860 1.00 79.75 230 GLN A CA 1
ATOM 1799 C C . GLN A 1 230 ? -25.839 10.373 18.049 1.00 79.75 230 GLN A C 1
ATOM 1801 O O . GLN A 1 230 ? -25.460 10.417 16.882 1.00 79.75 230 GLN A O 1
ATOM 1806 N N . ALA A 1 231 ? -26.383 11.429 18.664 1.00 76.25 231 ALA A N 1
ATOM 1807 C CA . ALA A 1 231 ? -26.566 12.726 18.016 1.00 76.25 231 ALA A CA 1
ATOM 1808 C C . ALA A 1 231 ? -25.225 13.382 17.637 1.00 76.25 231 ALA A C 1
ATOM 1810 O O . ALA A 1 231 ? -25.041 13.774 16.482 1.00 76.25 231 ALA A O 1
ATOM 1811 N N . ILE A 1 232 ? -24.261 13.449 18.568 1.00 79.62 232 ILE A N 1
ATOM 1812 C CA . ILE A 1 232 ? -22.920 14.000 18.291 1.00 79.62 232 ILE A CA 1
ATOM 1813 C C . ILE A 1 232 ? -22.220 13.179 17.203 1.00 79.62 232 ILE A C 1
ATOM 1815 O O . ILE A 1 232 ? -21.666 13.746 16.260 1.00 79.62 232 ILE A O 1
ATOM 1819 N N . LEU A 1 233 ? -22.267 11.850 17.300 1.00 82.81 233 LEU A N 1
ATOM 1820 C CA . LEU A 1 233 ? -21.653 10.958 16.324 1.00 82.81 233 LEU A CA 1
ATOM 1821 C C . LEU A 1 233 ? -22.310 11.082 14.943 1.00 82.81 233 LEU A C 1
ATOM 1823 O O . LEU A 1 233 ? -21.608 11.098 13.933 1.00 82.81 233 LEU A O 1
ATOM 1827 N N . GLY A 1 234 ? -23.636 11.205 14.883 1.00 82.00 234 GLY A N 1
ATOM 1828 C CA . GLY A 1 234 ? -24.374 11.427 13.641 1.00 82.00 234 GLY A CA 1
ATOM 1829 C C . GLY A 1 234 ? -23.984 12.738 12.963 1.00 82.00 234 GLY A C 1
ATOM 1830 O O . GLY A 1 234 ? -23.728 12.756 11.761 1.00 82.00 234 GLY A O 1
ATOM 1831 N N . LEU A 1 235 ? -23.838 13.815 13.735 1.00 78.12 235 LEU A N 1
ATOM 1832 C CA . LEU A 1 235 ? -23.399 15.116 13.223 1.00 78.12 235 LEU A CA 1
ATOM 1833 C C . LEU A 1 235 ? -21.946 15.077 12.746 1.00 78.12 235 LEU A C 1
ATOM 1835 O O . LEU A 1 235 ? -21.645 15.551 11.654 1.00 78.12 235 LEU A O 1
ATOM 1839 N N . TYR A 1 236 ? -21.058 14.437 13.505 1.00 82.38 236 TYR A N 1
ATOM 1840 C CA . TYR A 1 236 ? -19.674 14.209 13.089 1.00 82.38 236 TYR A CA 1
ATOM 1841 C C . TYR A 1 236 ? -19.593 13.411 11.780 1.00 82.38 236 TYR A C 1
ATOM 1843 O O . TYR A 1 236 ? -18.850 13.771 10.869 1.00 82.38 236 TYR A O 1
ATOM 1851 N N . THR A 1 237 ? -20.422 12.374 11.646 1.00 81.62 237 THR A N 1
ATOM 1852 C CA . THR A 1 237 ? -20.528 11.560 10.428 1.00 81.62 237 THR A CA 1
ATOM 1853 C C . THR A 1 237 ? -21.017 12.389 9.238 1.00 81.62 237 THR A C 1
ATOM 1855 O O . THR A 1 237 ? -20.422 12.325 8.164 1.00 81.62 237 THR A O 1
ATOM 1858 N N . LEU A 1 238 ? -22.042 13.226 9.430 1.00 80.50 238 LEU A N 1
ATOM 1859 C CA . LEU A 1 238 ? -22.561 14.119 8.392 1.00 80.50 238 LEU A CA 1
ATOM 1860 C C . LEU A 1 238 ? -21.497 15.113 7.901 1.00 80.50 238 LEU A C 1
ATOM 1862 O O . LEU A 1 238 ? -21.391 15.372 6.702 1.00 80.50 238 LEU A O 1
ATOM 1866 N N . LEU A 1 239 ? -20.681 15.665 8.801 1.00 79.88 239 LEU A N 1
ATOM 1867 C CA . LEU A 1 239 ? -19.590 16.566 8.415 1.00 79.88 239 LEU A CA 1
ATOM 1868 C C . LEU A 1 239 ? -18.533 15.855 7.570 1.00 79.88 239 LEU A C 1
ATOM 1870 O O . LEU A 1 239 ? -18.084 16.396 6.558 1.00 79.88 239 LEU A O 1
ATOM 1874 N N . LEU A 1 240 ? -18.186 14.622 7.935 1.00 80.56 240 LEU A N 1
ATOM 1875 C CA . LEU A 1 240 ? -17.266 13.809 7.147 1.00 80.56 240 LEU A CA 1
ATOM 1876 C C . LEU A 1 240 ? -17.809 13.502 5.746 1.00 80.56 240 LEU A C 1
ATOM 1878 O O . LEU A 1 240 ? -17.060 13.578 4.772 1.00 80.56 240 LEU A O 1
ATOM 1882 N N . GLN A 1 241 ? -19.104 13.191 5.626 1.00 80.12 241 GLN A N 1
ATOM 1883 C CA . GLN A 1 241 ? -19.759 12.965 4.331 1.00 80.12 241 GLN A CA 1
ATOM 1884 C C . GLN A 1 241 ? -19.723 14.206 3.432 1.00 80.12 241 GLN A C 1
ATOM 1886 O O . GLN A 1 241 ? -19.610 14.080 2.217 1.00 80.12 241 GLN A O 1
ATOM 1891 N N . ASN A 1 242 ? -19.753 15.403 4.021 1.00 78.81 242 ASN A N 1
ATOM 1892 C CA . ASN A 1 242 ? -19.617 16.672 3.303 1.00 78.81 242 ASN A CA 1
ATOM 1893 C C . ASN A 1 242 ? -18.150 17.047 2.997 1.00 78.81 242 ASN A C 1
ATOM 1895 O O . ASN A 1 242 ? -17.859 18.186 2.635 1.00 78.81 242 ASN A O 1
ATOM 1899 N N . GLY A 1 243 ? -17.211 16.103 3.136 1.00 78.62 243 GLY A N 1
ATOM 1900 C CA . GLY A 1 243 ? -15.808 16.276 2.753 1.00 78.62 243 GLY A CA 1
ATOM 1901 C C . GLY A 1 243 ? -14.956 17.042 3.766 1.00 78.62 243 GLY A C 1
ATOM 1902 O O . GLY A 1 243 ? -13.805 17.378 3.469 1.00 78.62 243 GLY A O 1
ATOM 1903 N N . VAL A 1 244 ? -15.478 17.315 4.965 1.00 79.38 244 VAL A N 1
ATOM 1904 C CA . VAL A 1 244 ? -14.702 17.965 6.023 1.00 79.38 244 VAL A CA 1
ATOM 1905 C C . VAL A 1 244 ? -13.679 16.970 6.572 1.00 79.38 244 VAL A C 1
ATOM 1907 O O . VAL A 1 244 ? -14.032 15.894 7.047 1.00 79.38 244 VAL A O 1
ATOM 1910 N N . LYS A 1 245 ? -12.388 17.314 6.500 1.00 80.75 245 LYS A N 1
ATOM 1911 C CA . LYS A 1 245 ? -11.310 16.431 6.966 1.00 80.75 245 LYS A CA 1
ATOM 1912 C C . LYS A 1 245 ? -11.271 16.396 8.497 1.00 80.75 245 LYS A C 1
ATOM 1914 O O . LYS A 1 245 ? -11.206 17.465 9.108 1.00 80.75 245 LYS A O 1
ATOM 1919 N N . PRO A 1 246 ? -11.275 15.212 9.126 1.00 82.44 246 PRO A N 1
ATOM 1920 C CA . PRO A 1 246 ? -11.136 15.126 10.568 1.00 82.44 246 PRO A CA 1
ATOM 1921 C C . PRO A 1 246 ? -9.683 15.311 11.007 1.00 82.44 246 PRO A C 1
ATOM 1923 O O . PRO A 1 246 ? -8.746 15.029 10.258 1.00 82.44 246 PRO A O 1
ATOM 1926 N N . ASP A 1 247 ? -9.498 15.694 12.270 1.00 84.81 247 ASP A N 1
ATOM 1927 C CA . ASP A 1 247 ? -8.245 15.422 12.971 1.00 84.81 247 ASP A CA 1
ATOM 1928 C C . ASP A 1 247 ? -8.067 13.900 13.119 1.00 84.81 247 ASP A C 1
ATOM 1930 O O . ASP A 1 247 ? -8.936 13.212 13.661 1.00 84.81 247 ASP A O 1
ATOM 1934 N N . LEU A 1 248 ? -6.944 13.367 12.629 1.00 80.50 248 LEU A N 1
ATOM 1935 C CA . LEU A 1 248 ? -6.701 11.923 12.562 1.00 80.50 248 LEU A CA 1
ATOM 1936 C C . LEU A 1 248 ? -6.674 11.278 13.953 1.00 80.50 248 LEU A C 1
ATOM 1938 O O . LEU A 1 248 ? -7.157 10.159 14.121 1.00 80.50 248 LEU A O 1
ATOM 1942 N N . LYS A 1 249 ? -6.132 11.981 14.956 1.00 82.44 249 LYS A N 1
ATOM 1943 C CA . LYS A 1 249 ? -6.046 11.473 16.330 1.00 82.44 249 LYS A CA 1
ATOM 1944 C C . LYS A 1 249 ? -7.441 11.318 16.930 1.00 82.44 249 LYS A C 1
ATOM 1946 O O . LYS A 1 249 ? -7.767 10.258 17.461 1.00 82.44 249 LYS A O 1
ATOM 1951 N N . SER A 1 250 ? -8.266 12.349 16.791 1.00 81.06 250 SER A N 1
ATOM 1952 C CA . SER A 1 250 ? -9.649 12.359 17.259 1.00 81.06 250 SER A CA 1
ATOM 1953 C C . SER A 1 250 ? -10.517 11.323 16.550 1.00 81.06 250 SER A C 1
ATOM 1955 O O . SER A 1 250 ? -11.273 10.586 17.187 1.00 81.06 250 SER A O 1
ATOM 1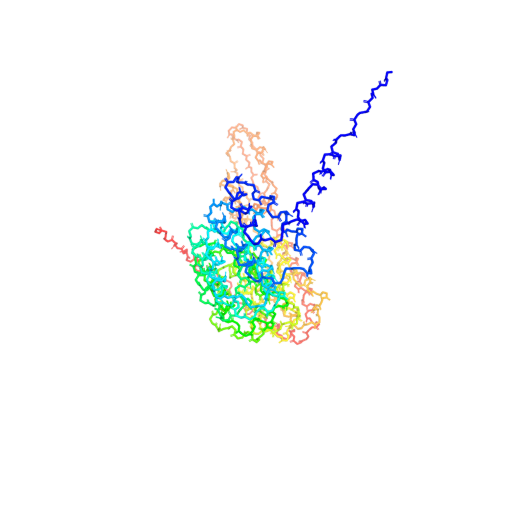957 N N . TYR A 1 251 ? -10.365 11.229 15.227 1.00 84.06 251 TYR A N 1
ATOM 1958 C CA . TYR A 1 251 ? -11.056 10.240 14.409 1.00 84.06 251 TYR A CA 1
ATOM 1959 C C . TYR A 1 251 ? -10.702 8.822 14.841 1.00 84.06 251 TYR A C 1
ATOM 1961 O O . TYR A 1 251 ? -11.583 8.011 15.113 1.00 84.06 251 TYR A O 1
ATOM 1969 N N . SER A 1 252 ? -9.405 8.546 14.979 1.00 80.62 252 SER A N 1
ATOM 1970 C CA . SER A 1 252 ? -8.925 7.236 15.390 1.00 80.62 252 SER A CA 1
ATOM 1971 C C . SER A 1 252 ? -9.398 6.864 16.790 1.00 80.62 252 SER A C 1
ATOM 1973 O O . SER A 1 252 ? -9.824 5.733 16.979 1.00 80.62 252 SER A O 1
ATOM 1975 N N . ALA A 1 253 ? -9.372 7.793 17.751 1.00 83.12 253 ALA A N 1
ATOM 1976 C CA . ALA A 1 253 ? -9.885 7.545 19.099 1.00 83.12 253 ALA A CA 1
ATOM 1977 C C . ALA A 1 253 ? -11.382 7.198 19.082 1.00 83.12 253 ALA A C 1
ATOM 1979 O O . ALA A 1 253 ? -11.812 6.265 19.760 1.00 83.12 253 ALA A O 1
ATOM 1980 N N . THR A 1 254 ? -12.152 7.910 18.253 1.00 83.19 254 THR A N 1
ATOM 1981 C CA . THR A 1 254 ? -13.580 7.642 18.053 1.00 83.19 254 THR A CA 1
ATOM 1982 C C . THR A 1 254 ? -13.781 6.244 17.475 1.00 83.19 254 THR A C 1
ATOM 1984 O O . THR A 1 254 ? -14.505 5.445 18.056 1.00 83.19 254 THR A O 1
ATOM 1987 N N . LEU A 1 255 ? -13.093 5.896 16.384 1.00 81.56 255 LEU A N 1
ATOM 1988 C CA . LEU A 1 255 ? -13.196 4.564 15.787 1.00 81.56 255 LEU A CA 1
ATOM 1989 C C . LEU A 1 255 ? -12.802 3.461 16.768 1.00 81.56 255 LEU A C 1
ATOM 1991 O O . LEU A 1 255 ? -13.562 2.515 16.938 1.00 81.56 255 LEU A O 1
ATOM 1995 N N . THR A 1 256 ? -11.661 3.591 17.447 1.00 80.94 256 THR A N 1
ATOM 1996 C CA . THR A 1 256 ? -11.214 2.619 18.451 1.00 80.94 256 THR A CA 1
ATOM 1997 C C . THR A 1 256 ? -12.305 2.360 19.482 1.00 80.94 256 THR A C 1
ATOM 1999 O O . THR A 1 256 ? -12.603 1.210 19.775 1.00 80.94 256 THR A O 1
ATOM 2002 N N . PHE A 1 257 ? -12.962 3.400 19.993 1.00 83.19 257 PHE A N 1
ATOM 2003 C CA . PHE A 1 257 ? -14.075 3.223 20.919 1.00 83.19 257 PHE A CA 1
ATOM 2004 C C . PHE A 1 257 ? -15.262 2.481 20.294 1.00 83.19 257 PHE A C 1
ATOM 2006 O O . PHE A 1 257 ? -15.729 1.506 20.879 1.00 83.19 257 PHE A O 1
ATOM 2013 N N . LEU A 1 258 ? -15.709 2.889 19.101 1.00 81.31 258 LEU A N 1
ATOM 2014 C CA . LEU A 1 258 ? -16.861 2.276 18.422 1.00 81.31 258 LEU A CA 1
ATOM 2015 C C . LEU A 1 258 ? -16.611 0.806 18.041 1.00 81.31 258 LEU A C 1
ATOM 2017 O O . LEU A 1 258 ? -17.546 0.010 17.995 1.00 81.31 258 LEU A O 1
ATOM 2021 N N . PHE A 1 259 ? -15.360 0.441 17.753 1.00 78.19 259 PHE A N 1
ATOM 2022 C CA . PHE A 1 259 ? -14.977 -0.917 17.361 1.00 78.19 259 PHE A CA 1
ATOM 2023 C C . PHE A 1 259 ? -14.640 -1.830 18.542 1.00 78.19 259 PHE A C 1
ATOM 2025 O O . PHE A 1 259 ? -14.706 -3.050 18.391 1.00 78.19 259 PHE A O 1
ATOM 2032 N N . ASN A 1 260 ? -14.336 -1.262 19.712 1.00 76.88 260 ASN A N 1
ATOM 2033 C CA . ASN A 1 260 ? -13.977 -2.018 20.912 1.00 76.88 260 ASN A CA 1
ATOM 2034 C C . ASN A 1 260 ? -15.162 -2.648 21.645 1.00 76.88 260 ASN A C 1
ATOM 2036 O O . ASN A 1 260 ? -14.955 -3.362 22.626 1.00 76.88 260 ASN A O 1
ATOM 2040 N N . ASP A 1 261 ? -16.392 -2.355 21.234 1.00 75.25 261 ASP A N 1
ATOM 2041 C CA . ASP A 1 261 ? -17.558 -2.628 22.054 1.00 75.25 261 ASP A CA 1
ATOM 2042 C C . ASP A 1 261 ? -18.778 -3.041 21.216 1.00 75.25 261 ASP A C 1
ATOM 2044 O O . ASP A 1 261 ? -19.444 -2.207 20.608 1.00 75.25 261 ASP A O 1
ATOM 2048 N N . GLU A 1 262 ? -19.092 -4.341 21.211 1.00 71.19 262 GLU A N 1
ATOM 2049 C CA . GLU A 1 262 ? -20.230 -4.906 20.462 1.00 71.19 262 GLU A CA 1
ATOM 2050 C C . GLU A 1 262 ? -21.595 -4.476 20.986 1.00 71.19 262 GLU A C 1
ATOM 2052 O O . GLU A 1 262 ? -22.576 -4.478 20.245 1.00 71.19 262 GLU A O 1
ATOM 2057 N N . SER A 1 263 ? -21.678 -4.107 22.266 1.00 71.19 263 SER A N 1
ATOM 2058 C CA . SER A 1 263 ? -22.955 -3.711 22.863 1.00 71.19 263 SER A CA 1
ATOM 2059 C C . SER A 1 263 ? -23.468 -2.388 22.299 1.00 71.19 263 SER A C 1
ATOM 2061 O O . SER A 1 263 ? -24.654 -2.072 22.414 1.00 71.19 263 SER A O 1
ATOM 2063 N N . TRP A 1 264 ? -22.582 -1.630 21.648 1.00 67.06 264 TRP A N 1
ATOM 2064 C CA . TRP A 1 264 ? -22.990 -0.603 20.720 1.00 67.06 264 TRP A CA 1
ATOM 2065 C C . TRP A 1 264 ? -23.544 -1.288 19.483 1.00 67.06 264 TRP A C 1
ATOM 2067 O O . TRP A 1 264 ? -22.919 -1.339 18.422 1.00 67.06 264 TRP A O 1
ATOM 2077 N N . SER A 1 265 ? -24.812 -1.675 19.589 1.00 56.81 265 SER A N 1
ATOM 2078 C CA . SER A 1 265 ? -25.726 -1.698 18.457 1.00 56.81 265 SER A CA 1
ATOM 2079 C C . SER A 1 265 ? -25.957 -0.255 17.989 1.00 56.81 265 SER A C 1
ATOM 2081 O O . SER A 1 265 ? -27.094 0.222 17.926 1.00 56.81 265 SER A O 1
ATOM 2083 N N . LEU A 1 266 ? -24.876 0.493 17.723 1.00 55.56 266 LEU A N 1
ATOM 2084 C CA . LEU A 1 266 ? -24.935 1.681 16.892 1.00 55.56 266 LEU A CA 1
ATOM 2085 C C . LEU A 1 266 ? -25.758 1.255 15.705 1.00 55.56 266 LEU A C 1
ATOM 2087 O O . LEU A 1 266 ? -25.408 0.283 15.030 1.00 55.56 266 LEU A O 1
ATOM 2091 N N . SER A 1 267 ? -26.909 1.905 15.565 1.00 52.84 267 SER A N 1
ATOM 2092 C CA . SER A 1 267 ? -27.856 1.576 14.521 1.00 52.84 267 SER A CA 1
ATOM 2093 C C . SER A 1 267 ? -27.078 1.321 13.231 1.00 52.84 267 SER A C 1
ATOM 2095 O O . SER A 1 267 ? -26.163 2.078 12.879 1.00 52.84 267 SER A O 1
ATOM 2097 N N . LEU A 1 268 ? -27.424 0.223 12.559 1.00 54.53 268 LEU A N 1
ATOM 2098 C CA . LEU A 1 268 ? -26.815 -0.214 11.308 1.00 54.53 268 LEU A CA 1
ATOM 2099 C C . LEU A 1 268 ? -26.506 0.906 10.283 1.00 54.53 268 LEU A C 1
ATOM 2101 O O . LEU A 1 268 ? -25.613 0.660 9.486 1.00 54.53 268 LEU A O 1
ATOM 2105 N N . PRO A 1 269 ? -27.156 2.095 10.245 1.00 66.62 269 PRO A N 1
ATOM 2106 C CA . PRO A 1 269 ? -26.801 3.160 9.302 1.00 66.62 269 PRO A CA 1
ATOM 2107 C C . PRO A 1 269 ? -25.465 3.879 9.554 1.00 66.62 269 PRO A C 1
ATOM 2109 O O . PRO A 1 269 ? -24.784 4.236 8.593 1.00 66.62 269 PRO A O 1
ATOM 2112 N N . LEU A 1 270 ? -25.066 4.135 10.808 1.00 73.38 270 LEU A N 1
ATOM 2113 C CA . LEU A 1 270 ? -23.943 5.055 11.081 1.00 73.38 270 LEU A CA 1
ATOM 2114 C C . LEU A 1 270 ? -22.580 4.433 10.786 1.00 73.38 270 LEU A C 1
ATOM 2116 O O . LEU A 1 270 ? -21.695 5.105 10.265 1.00 73.38 270 LEU A O 1
ATOM 2120 N N . LEU A 1 271 ? -22.407 3.150 11.097 1.00 74.75 271 LEU A N 1
ATOM 2121 C CA . LEU A 1 271 ? -21.119 2.490 10.930 1.00 74.75 271 LEU A CA 1
ATOM 2122 C C . LEU A 1 271 ? -20.722 2.283 9.460 1.00 74.75 271 LEU A C 1
ATOM 2124 O O . LEU A 1 271 ? -19.589 2.628 9.124 1.00 74.75 271 LEU A O 1
ATOM 2128 N N . PRO A 1 272 ? -21.600 1.770 8.571 1.00 75.31 272 PRO A N 1
ATOM 2129 C CA . PRO A 1 272 ? -21.337 1.780 7.141 1.00 75.31 272 PRO A CA 1
ATOM 2130 C C . PRO A 1 272 ? -21.007 3.191 6.697 1.00 75.31 272 PRO A C 1
ATOM 2132 O O . PRO A 1 272 ? -19.941 3.387 6.146 1.00 75.31 272 PRO A O 1
ATOM 2135 N N . THR A 1 273 ? -21.812 4.189 7.070 1.00 79.62 273 THR A N 1
ATOM 2136 C CA . THR A 1 273 ? -21.528 5.578 6.704 1.00 79.62 273 THR A CA 1
ATOM 2137 C C . THR A 1 273 ? -20.122 6.016 7.124 1.00 79.62 273 THR A C 1
ATOM 2139 O O . THR A 1 273 ? -19.396 6.570 6.306 1.00 79.62 273 THR A O 1
ATOM 2142 N N . LEU A 1 274 ? -19.692 5.701 8.351 1.00 79.69 274 LEU A N 1
ATOM 2143 C CA . LEU A 1 274 ? -18.349 6.024 8.836 1.00 79.69 274 LEU A CA 1
ATOM 2144 C C . LEU A 1 274 ? -17.234 5.334 8.035 1.00 79.69 274 LEU A C 1
ATOM 2146 O O . LEU A 1 274 ? -16.208 5.945 7.741 1.00 79.69 274 LEU A O 1
ATOM 2150 N N . LEU A 1 275 ? -17.442 4.068 7.674 1.00 78.12 275 LEU A N 1
ATOM 2151 C CA . LEU A 1 275 ? -16.523 3.278 6.852 1.00 78.12 275 LEU A CA 1
ATOM 2152 C C . LEU A 1 275 ? -16.573 3.659 5.366 1.00 78.12 275 LEU A C 1
ATOM 2154 O O . LEU A 1 275 ? -15.618 3.410 4.635 1.00 78.12 275 LEU A O 1
ATOM 2158 N N . GLU A 1 276 ? -17.682 4.235 4.912 1.00 77.12 276 GLU A N 1
ATOM 2159 C CA . GLU A 1 276 ? -17.926 4.620 3.528 1.00 77.12 276 GLU A CA 1
ATOM 2160 C C . GLU A 1 276 ? -17.458 6.026 3.185 1.00 77.12 276 GLU A C 1
ATOM 2162 O O . GLU A 1 276 ? -17.394 6.365 2.003 1.00 77.12 276 GLU A O 1
ATOM 2167 N N . ILE A 1 277 ? -17.079 6.820 4.184 1.00 77.06 277 ILE A N 1
ATOM 2168 C CA . ILE A 1 277 ? -16.491 8.133 3.956 1.00 77.06 277 ILE A CA 1
ATOM 2169 C C . ILE A 1 277 ? -15.206 7.982 3.143 1.00 77.06 277 ILE A C 1
ATOM 2171 O O . ILE A 1 277 ? -14.299 7.212 3.474 1.00 77.06 277 ILE A O 1
ATOM 2175 N N . ASP A 1 278 ? -15.116 8.810 2.105 1.00 75.00 278 ASP A N 1
ATOM 2176 C CA . ASP A 1 278 ? -13.979 8.916 1.194 1.00 75.00 278 ASP A CA 1
ATOM 2177 C C . ASP A 1 278 ? -12.629 8.996 1.916 1.00 75.00 278 ASP A C 1
ATOM 2179 O O . ASP A 1 278 ? -11.646 8.439 1.447 1.00 75.00 278 ASP A O 1
ATOM 2183 N N . PHE A 1 279 ? -12.578 9.652 3.074 1.00 75.50 279 PHE A N 1
ATOM 2184 C CA . PHE A 1 279 ? -11.394 9.744 3.925 1.00 75.50 279 PHE A CA 1
ATOM 2185 C C . PHE A 1 279 ? -10.810 8.382 4.340 1.00 75.50 279 PHE A C 1
ATOM 2187 O O . PHE A 1 279 ? -9.590 8.241 4.324 1.00 75.50 279 PHE A O 1
ATOM 2194 N N . ILE A 1 280 ? -11.639 7.386 4.685 1.00 72.81 280 ILE A N 1
ATOM 2195 C CA . ILE A 1 280 ? -11.157 6.019 4.949 1.00 72.81 280 ILE A CA 1
ATOM 2196 C C . ILE A 1 280 ? -10.906 5.302 3.629 1.00 72.81 280 ILE A C 1
ATOM 2198 O O . ILE A 1 280 ? -9.802 4.810 3.406 1.00 72.81 280 ILE A O 1
ATOM 2202 N N . LYS A 1 281 ? -11.921 5.248 2.754 1.00 73.44 281 LYS A N 1
ATOM 2203 C CA . LYS A 1 281 ? -11.881 4.423 1.535 1.00 73.44 281 LYS A CA 1
ATOM 2204 C C . LYS A 1 281 ? -10.741 4.809 0.591 1.00 73.44 281 LYS A C 1
ATOM 2206 O O . LYS A 1 281 ? -10.189 3.952 -0.097 1.00 73.44 281 LYS A O 1
ATOM 2211 N N . LYS A 1 282 ? -10.398 6.101 0.523 1.00 79.31 282 LYS A N 1
ATOM 2212 C CA . LYS A 1 282 ? -9.374 6.626 -0.391 1.00 79.31 282 LYS A CA 1
ATOM 2213 C C . LYS A 1 282 ? -7.987 6.730 0.235 1.00 79.31 282 LYS A C 1
ATOM 2215 O O . LYS A 1 282 ? -7.023 6.881 -0.511 1.00 79.31 282 LYS A O 1
ATOM 2220 N N . ASP A 1 283 ? -7.864 6.629 1.559 1.00 84.75 283 ASP A N 1
ATOM 2221 C CA . ASP A 1 283 ? -6.580 6.735 2.251 1.00 84.75 283 ASP A CA 1
ATOM 2222 C C . ASP A 1 283 ? -6.332 5.540 3.179 1.00 84.75 283 ASP A C 1
ATOM 2224 O O . ASP A 1 283 ? -6.628 5.545 4.378 1.00 84.75 283 ASP A O 1
ATOM 2228 N N . PHE A 1 284 ? -5.699 4.515 2.603 1.00 87.50 284 PHE A N 1
ATOM 2229 C CA . PHE A 1 284 ? -5.270 3.320 3.324 1.00 87.50 284 PHE A CA 1
ATOM 2230 C C . PHE A 1 284 ? -4.472 3.637 4.595 1.00 87.50 284 PHE A C 1
ATOM 2232 O O . PHE A 1 284 ? -4.596 2.910 5.578 1.00 87.50 284 PHE A O 1
ATOM 2239 N N . LYS A 1 285 ? -3.669 4.710 4.617 1.00 88.38 285 LYS A N 1
ATOM 2240 C CA . LYS A 1 285 ? -2.819 5.014 5.777 1.00 88.38 285 LYS A CA 1
ATOM 2241 C C . LYS A 1 285 ? -3.648 5.377 6.994 1.00 88.38 285 LYS A C 1
ATOM 2243 O O . LYS A 1 285 ? -3.332 4.926 8.092 1.00 88.38 285 LYS A O 1
ATOM 2248 N N . ASN A 1 286 ? -4.718 6.140 6.793 1.00 84.12 286 ASN A N 1
ATOM 2249 C CA . ASN A 1 286 ? -5.623 6.516 7.873 1.00 84.12 286 ASN A CA 1
ATOM 2250 C C . ASN A 1 286 ? -6.375 5.288 8.385 1.00 84.12 286 ASN A C 1
ATOM 2252 O O . ASN A 1 286 ? -6.448 5.082 9.593 1.00 84.12 286 ASN A O 1
ATOM 2256 N N . CYS A 1 287 ? -6.844 4.425 7.477 1.00 85.38 287 CYS A N 1
ATOM 2257 C CA . CYS A 1 287 ? -7.499 3.174 7.852 1.00 85.38 287 CYS A CA 1
ATOM 2258 C C . CYS A 1 287 ? -6.563 2.251 8.656 1.00 85.38 287 CYS A C 1
ATOM 2260 O O . CYS A 1 287 ? -6.912 1.806 9.748 1.00 85.38 287 CYS A O 1
ATOM 2262 N N . ALA A 1 288 ? -5.344 2.022 8.164 1.00 87.88 288 ALA A N 1
ATOM 2263 C CA . ALA A 1 288 ? -4.344 1.200 8.838 1.00 87.88 288 ALA A CA 1
ATOM 2264 C C . ALA A 1 288 ? -3.923 1.787 10.195 1.00 87.88 288 ALA A C 1
ATOM 2266 O O . ALA A 1 288 ? -3.760 1.040 11.160 1.00 87.88 288 ALA A O 1
ATOM 2267 N N . PHE A 1 289 ? -3.799 3.116 10.296 1.00 87.50 289 PHE A N 1
ATOM 2268 C CA . PHE A 1 289 ? -3.560 3.791 11.570 1.00 87.50 289 PHE A CA 1
ATOM 2269 C C . PHE A 1 289 ? -4.693 3.509 12.558 1.00 87.50 289 PHE A C 1
ATOM 2271 O O . PHE A 1 289 ? -4.417 3.063 13.669 1.00 87.50 289 PHE A O 1
ATOM 2278 N N . SER A 1 290 ? -5.954 3.670 12.148 1.00 83.44 290 SER A N 1
ATOM 2279 C CA . SER A 1 290 ? -7.106 3.382 13.010 1.00 83.44 290 SER A CA 1
ATOM 2280 C C . SER A 1 290 ? -7.162 1.926 13.461 1.00 83.44 290 SER A C 1
ATOM 2282 O O . SER A 1 290 ? -7.395 1.665 14.637 1.00 83.44 290 SER A O 1
ATOM 2284 N N . ILE A 1 291 ? -6.861 0.982 12.567 1.00 87.38 291 ILE A N 1
ATOM 2285 C CA . ILE A 1 291 ? -6.777 -0.446 12.899 1.00 87.38 291 ILE A CA 1
ATOM 2286 C C . ILE A 1 291 ? -5.674 -0.707 13.930 1.00 87.38 291 ILE A C 1
ATOM 2288 O O 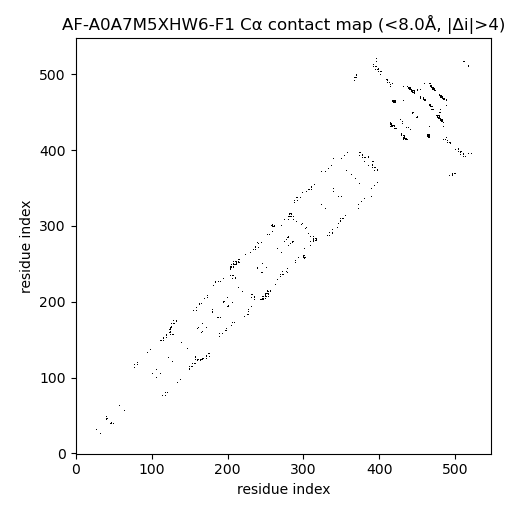. ILE A 1 291 ? -5.896 -1.452 14.878 1.00 87.38 291 ILE A O 1
ATOM 2292 N N . SER A 1 292 ? -4.514 -0.054 13.804 1.00 87.06 292 SER A N 1
ATOM 2293 C CA . SER A 1 292 ? -3.407 -0.220 14.758 1.00 87.06 292 SER A CA 1
ATOM 2294 C C . SER A 1 292 ? -3.698 0.319 16.164 1.00 87.06 292 SER A C 1
ATOM 2296 O O . SER A 1 292 ? -2.995 -0.044 17.104 1.00 87.06 292 SER A O 1
ATOM 2298 N N . GLN A 1 293 ? -4.707 1.186 16.317 1.00 84.62 293 GLN A N 1
ATOM 2299 C CA . GLN A 1 293 ? -5.138 1.691 17.623 1.00 84.62 293 GLN A CA 1
ATOM 2300 C C . GLN A 1 293 ? -6.156 0.771 18.314 1.00 84.62 293 GLN A C 1
ATOM 2302 O O . GLN A 1 293 ? -6.483 1.005 19.477 1.00 84.62 293 GLN A O 1
ATOM 2307 N N . VAL A 1 294 ? -6.701 -0.238 17.627 1.00 83.00 294 VAL A N 1
ATOM 2308 C CA . VAL A 1 294 ? -7.621 -1.209 18.236 1.00 83.00 294 VAL A CA 1
ATOM 2309 C C . VAL A 1 294 ? -6.799 -2.216 19.055 1.00 83.00 294 VAL A C 1
ATOM 2311 O O . VAL A 1 294 ? -5.897 -2.844 18.499 1.00 83.00 294 VAL A O 1
ATOM 2314 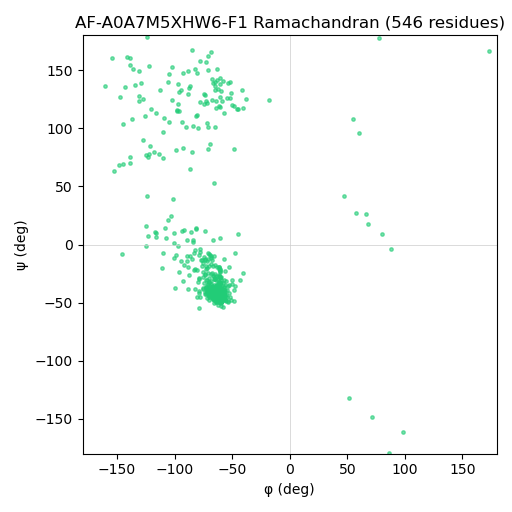N N . PRO A 1 295 ? -7.061 -2.373 20.370 1.00 83.12 295 PRO A N 1
ATOM 2315 C CA . PRO A 1 295 ? -6.399 -3.375 21.198 1.00 83.12 295 PRO A CA 1
ATOM 2316 C C . PRO A 1 295 ? -6.467 -4.778 20.587 1.00 83.12 295 PRO A C 1
ATOM 2318 O O . PRO A 1 295 ? -7.503 -5.201 20.072 1.00 83.12 295 PRO A O 1
ATOM 2321 N N . SER A 1 296 ? -5.366 -5.521 20.683 1.00 79.69 296 SER A N 1
ATOM 2322 C CA . SER A 1 296 ? -5.320 -6.910 20.232 1.00 79.69 296 SER A CA 1
ATOM 2323 C C . SER A 1 296 ? -6.325 -7.779 21.001 1.00 79.69 296 SER A C 1
ATOM 2325 O O . SER A 1 296 ? -6.554 -7.587 22.194 1.00 79.69 296 SER A O 1
ATOM 2327 N N . GLY A 1 297 ? -6.934 -8.744 20.305 1.00 81.94 297 GLY A N 1
ATOM 2328 C CA . GLY A 1 297 ? -7.935 -9.659 20.871 1.00 81.94 297 GLY A CA 1
ATOM 2329 C C . GLY A 1 297 ? -9.379 -9.150 20.822 1.00 81.94 297 GLY A C 1
ATOM 2330 O O . GLY A 1 297 ? -10.295 -9.891 21.168 1.00 81.94 297 GLY A O 1
ATOM 2331 N N . ILE A 1 298 ? -9.607 -7.917 20.364 1.00 81.31 298 ILE A N 1
ATOM 2332 C CA . ILE A 1 298 ? -10.954 -7.407 20.106 1.00 81.31 298 ILE A CA 1
ATOM 2333 C C . ILE A 1 298 ? -11.427 -7.927 18.753 1.00 81.31 298 ILE A C 1
ATOM 2335 O O . ILE A 1 298 ? -10.917 -7.547 17.701 1.00 81.31 298 ILE A O 1
ATOM 2339 N N . ILE A 1 299 ? -12.422 -8.806 18.795 1.00 86.00 299 ILE A N 1
ATOM 2340 C CA . ILE A 1 299 ? -12.971 -9.474 17.620 1.00 86.00 299 ILE A CA 1
ATOM 2341 C C . ILE A 1 299 ? -14.453 -9.145 17.560 1.00 86.00 299 ILE A C 1
ATOM 2343 O O . ILE A 1 299 ? -15.296 -9.942 17.956 1.00 86.00 299 ILE A O 1
ATOM 2347 N N . THR A 1 300 ? -14.756 -7.941 17.091 1.00 86.19 300 THR A N 1
ATOM 2348 C CA . THR A 1 300 ? -16.140 -7.514 16.898 1.00 86.19 300 THR A CA 1
ATOM 2349 C C . THR A 1 300 ? -16.530 -7.584 15.430 1.00 86.19 300 THR A C 1
ATOM 2351 O O . THR A 1 300 ? -15.686 -7.412 14.543 1.00 86.19 300 THR A O 1
ATOM 2354 N N . ASP A 1 301 ? -17.816 -7.775 15.137 1.00 85.94 301 ASP A N 1
ATOM 2355 C CA . ASP A 1 301 ? -18.321 -7.672 13.757 1.00 85.94 301 ASP A CA 1
ATOM 2356 C C . ASP A 1 301 ? -18.033 -6.295 13.143 1.00 85.94 301 ASP A C 1
ATOM 2358 O O . ASP A 1 301 ? -17.742 -6.168 11.950 1.00 85.94 301 ASP A O 1
ATOM 2362 N N . ASN A 1 302 ? -18.051 -5.251 13.972 1.00 83.00 302 ASN A N 1
ATOM 2363 C CA . ASN A 1 302 ? -17.680 -3.907 13.556 1.00 83.00 302 ASN A CA 1
ATOM 2364 C C . ASN A 1 302 ? -16.194 -3.864 13.160 1.00 83.00 302 ASN A C 1
ATOM 2366 O O . ASN A 1 302 ? -15.858 -3.343 12.096 1.00 83.00 302 ASN A O 1
ATOM 2370 N N . PHE A 1 303 ? -15.303 -4.456 13.960 1.00 87.88 303 PHE A N 1
ATOM 2371 C CA . PHE A 1 303 ? -13.878 -4.508 13.642 1.00 87.88 303 PHE A CA 1
ATOM 2372 C C . PHE A 1 303 ? -13.602 -5.326 12.371 1.00 87.88 303 PHE A C 1
ATOM 2374 O O . PHE A 1 303 ? -12.830 -4.888 11.519 1.00 87.88 303 PHE A O 1
ATOM 2381 N N . LYS A 1 304 ? -14.314 -6.441 12.152 1.00 89.38 304 LYS A N 1
ATOM 2382 C CA . LYS A 1 304 ? -14.264 -7.195 10.882 1.00 89.38 304 LYS A CA 1
ATOM 2383 C C . LYS A 1 304 ? -14.662 -6.337 9.677 1.00 89.38 304 LYS A C 1
ATOM 2385 O O . LYS A 1 304 ? -14.036 -6.440 8.620 1.00 89.38 304 LYS A O 1
ATOM 2390 N N . LYS A 1 305 ? -15.676 -5.473 9.809 1.00 87.56 305 LYS A N 1
ATOM 2391 C CA . LYS A 1 305 ? -16.050 -4.515 8.750 1.00 87.56 305 LYS A CA 1
ATOM 2392 C C . LYS A 1 305 ? -14.939 -3.495 8.498 1.00 87.56 305 LYS A C 1
ATOM 2394 O O . LYS A 1 305 ? -14.604 -3.267 7.341 1.00 87.56 305 LYS A O 1
ATOM 2399 N N . LEU A 1 306 ? -14.319 -2.946 9.549 1.00 87.25 306 LEU A N 1
ATOM 2400 C CA . LEU A 1 306 ? -13.174 -2.036 9.411 1.00 87.25 306 LEU A CA 1
ATOM 2401 C C . LEU A 1 306 ? -12.000 -2.703 8.686 1.00 87.25 306 LEU A C 1
ATOM 2403 O O . LEU A 1 306 ? -11.430 -2.107 7.775 1.00 87.25 306 LEU A O 1
ATOM 2407 N N . LEU A 1 307 ? -11.660 -3.941 9.052 1.00 90.56 307 LEU A N 1
ATOM 2408 C CA . LEU A 1 307 ? -10.599 -4.706 8.398 1.00 90.56 307 LEU A CA 1
ATOM 2409 C C . LEU A 1 307 ? -10.898 -4.931 6.910 1.00 90.56 307 LEU A C 1
ATOM 2411 O O . LEU A 1 307 ? -10.011 -4.735 6.082 1.00 90.56 307 LEU A O 1
ATOM 2415 N N . ASN A 1 308 ? -12.143 -5.270 6.554 1.00 90.62 308 ASN A N 1
ATOM 2416 C CA . ASN A 1 308 ? -12.562 -5.389 5.154 1.00 90.62 308 ASN A CA 1
ATOM 2417 C C . ASN A 1 308 ? -12.397 -4.073 4.387 1.00 90.62 308 ASN A C 1
ATOM 2419 O O . ASN A 1 308 ? -11.781 -4.071 3.322 1.00 90.62 308 ASN A O 1
ATOM 2423 N N . THR A 1 309 ? -12.852 -2.955 4.957 1.00 88.00 309 THR A N 1
ATOM 2424 C CA . THR A 1 309 ? -12.640 -1.626 4.368 1.00 88.00 309 THR A CA 1
ATOM 2425 C C . THR A 1 309 ? -11.150 -1.290 4.244 1.00 88.00 309 THR A C 1
ATOM 2427 O O . THR A 1 309 ? -10.732 -0.661 3.272 1.00 88.00 309 THR A O 1
ATOM 2430 N N . GLY A 1 310 ? -10.320 -1.736 5.189 1.00 90.31 310 GLY A N 1
ATOM 2431 C CA . GLY A 1 310 ? -8.865 -1.611 5.116 1.00 90.31 310 GLY A CA 1
ATOM 2432 C C . GLY A 1 310 ? -8.262 -2.389 3.950 1.00 90.31 310 GLY A C 1
ATOM 2433 O O . GLY A 1 310 ? -7.400 -1.859 3.249 1.00 90.31 310 GLY A O 1
ATOM 2434 N N . VAL A 1 311 ? -8.758 -3.601 3.683 1.00 91.56 311 VAL A N 1
ATOM 2435 C CA . VAL A 1 311 ? -8.372 -4.398 2.508 1.00 91.56 311 VAL A CA 1
ATOM 2436 C C . VAL A 1 311 ? -8.775 -3.694 1.204 1.00 91.56 311 VAL A C 1
ATOM 2438 O O . VAL A 1 311 ? -7.944 -3.580 0.304 1.00 91.56 311 VAL A O 1
ATOM 2441 N N . ASP A 1 312 ? -9.995 -3.154 1.123 1.00 89.56 312 ASP A N 1
ATOM 2442 C CA . ASP A 1 312 ? -10.467 -2.356 -0.022 1.00 89.56 312 ASP A CA 1
ATOM 2443 C C . ASP A 1 312 ? -9.599 -1.116 -0.272 1.00 89.56 312 ASP A C 1
ATOM 2445 O O . ASP A 1 312 ? -9.165 -0.830 -1.391 1.00 89.56 312 ASP A O 1
ATOM 2449 N N . SER A 1 313 ? -9.289 -0.389 0.799 1.00 88.00 313 SER A N 1
ATOM 2450 C CA . SER A 1 313 ? -8.477 0.827 0.734 1.00 88.00 313 SER A CA 1
ATOM 2451 C C . SER A 1 313 ? -7.032 0.504 0.346 1.00 88.00 313 SER A C 1
ATOM 2453 O O . SER A 1 313 ? -6.411 1.250 -0.413 1.00 88.00 313 SER A O 1
ATOM 2455 N N . LEU A 1 314 ? -6.492 -0.626 0.821 1.00 89.38 314 LEU A N 1
ATOM 2456 C CA . LEU A 1 314 ? -5.175 -1.124 0.426 1.00 89.38 314 LEU A CA 1
ATOM 2457 C C . LEU A 1 314 ? -5.135 -1.470 -1.060 1.00 89.38 314 LEU A C 1
ATOM 2459 O O . LEU A 1 314 ? -4.155 -1.159 -1.745 1.00 89.38 314 LEU A O 1
ATOM 2463 N N . GLU A 1 315 ? -6.196 -2.090 -1.578 1.00 89.56 315 GLU A N 1
ATOM 2464 C CA . GLU A 1 315 ? -6.329 -2.307 -3.008 1.00 89.56 315 GLU A CA 1
ATOM 2465 C C . GLU A 1 315 ? -6.284 -0.970 -3.743 1.00 89.56 315 GLU A C 1
ATOM 2467 O O . GLU A 1 315 ? -5.415 -0.788 -4.589 1.00 89.56 315 GLU A O 1
ATOM 2472 N N . LEU A 1 316 ? -7.105 0.017 -3.402 1.00 87.19 316 LEU A N 1
ATOM 2473 C CA . LEU A 1 316 ? -7.052 1.305 -4.097 1.00 87.19 316 LEU A CA 1
ATOM 2474 C C . LEU A 1 316 ? -5.658 1.962 -4.007 1.00 87.19 316 LEU A C 1
ATOM 2476 O O . LEU A 1 316 ? -5.095 2.376 -5.028 1.00 87.19 316 LEU A O 1
ATOM 2480 N N . PHE A 1 317 ? -5.052 1.957 -2.816 1.00 87.69 317 PHE A N 1
ATOM 2481 C CA . PHE A 1 317 ? -3.718 2.504 -2.561 1.00 87.69 317 PHE A CA 1
ATOM 2482 C C . PHE A 1 317 ? -2.655 1.868 -3.461 1.00 87.69 317 PHE A C 1
ATOM 2484 O O . PHE A 1 317 ? -1.884 2.571 -4.117 1.00 87.69 317 PHE A O 1
ATOM 2491 N N . LEU A 1 318 ? -2.634 0.539 -3.559 1.00 84.81 318 LEU A N 1
ATOM 2492 C CA . LEU A 1 318 ? -1.678 -0.168 -4.406 1.00 84.81 318 LEU A CA 1
ATOM 2493 C C . LEU A 1 318 ? -1.957 0.036 -5.913 1.00 84.81 318 LEU A C 1
ATOM 2495 O O . LEU A 1 318 ? -1.093 -0.273 -6.723 1.00 84.81 318 LEU A O 1
ATOM 2499 N N . VAL A 1 319 ? -3.164 0.471 -6.332 1.00 83.88 319 VAL A N 1
ATOM 2500 C CA . VAL A 1 319 ? -3.460 0.764 -7.759 1.00 83.88 319 VAL A CA 1
ATOM 2501 C C . VAL A 1 319 ? -2.848 2.114 -8.106 1.00 83.88 319 VAL A C 1
ATOM 2503 O O . VAL A 1 319 ? -2.209 2.271 -9.145 1.00 83.88 319 VAL A O 1
ATOM 2506 N N . GLN A 1 320 ? -3.046 3.087 -7.220 1.00 84.94 320 GLN A N 1
ATOM 2507 C CA . GLN A 1 320 ? -2.600 4.461 -7.414 1.00 84.94 320 GLN A CA 1
ATOM 2508 C C . GLN A 1 320 ? -1.074 4.594 -7.293 1.00 84.94 320 GLN A C 1
ATOM 2510 O O . GLN A 1 320 ? -0.469 5.419 -7.979 1.00 84.94 320 GLN A O 1
ATOM 2515 N N . ASN A 1 321 ? -0.434 3.754 -6.473 1.00 81.88 321 ASN A N 1
ATOM 2516 C CA . ASN A 1 321 ? 0.999 3.821 -6.201 1.00 81.88 321 ASN A CA 1
ATOM 2517 C C . ASN A 1 321 ? 1.770 2.714 -6.934 1.00 81.88 321 ASN A C 1
ATOM 2519 O O . ASN A 1 321 ? 1.788 1.561 -6.513 1.00 81.88 321 ASN A O 1
ATOM 2523 N N . LYS A 1 322 ? 2.482 3.081 -8.012 1.00 76.00 322 LYS A N 1
ATOM 2524 C CA . LYS A 1 322 ? 3.350 2.153 -8.775 1.00 76.00 322 LYS A CA 1
ATOM 2525 C C . LYS A 1 322 ? 4.498 1.571 -7.946 1.00 76.00 322 LYS A C 1
ATOM 2527 O O . LYS A 1 322 ? 5.005 0.500 -8.263 1.00 76.00 322 LYS A O 1
ATOM 2532 N N . THR A 1 323 ? 4.942 2.304 -6.931 1.00 80.81 323 THR A N 1
ATOM 2533 C CA . THR A 1 323 ? 6.023 1.919 -6.022 1.00 80.81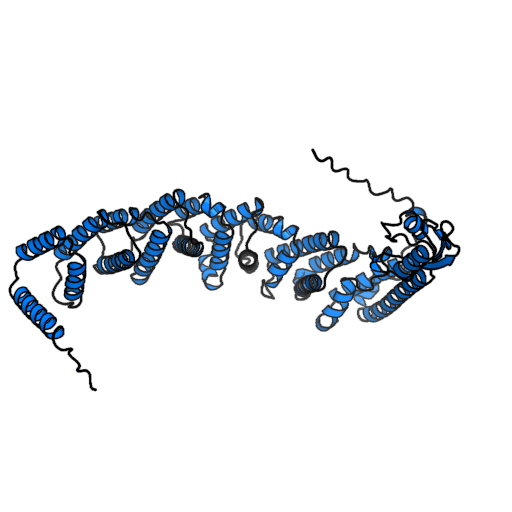 323 THR A CA 1
ATOM 2534 C C . THR A 1 323 ? 5.585 2.205 -4.597 1.00 80.81 323 THR A C 1
ATOM 2536 O O . THR A 1 323 ? 5.036 3.272 -4.335 1.00 80.81 323 THR A O 1
ATOM 2539 N N . VAL A 1 324 ? 5.866 1.284 -3.681 1.00 84.00 324 VAL A N 1
ATOM 2540 C CA . VAL A 1 324 ? 5.576 1.449 -2.253 1.00 84.00 324 VAL A CA 1
ATOM 2541 C C . VAL A 1 324 ? 6.843 1.930 -1.553 1.00 84.00 324 VAL A C 1
ATOM 2543 O O . VAL A 1 324 ? 7.875 1.261 -1.631 1.00 84.00 324 VAL A O 1
ATOM 2546 N N . SER A 1 325 ? 6.779 3.095 -0.904 1.00 86.31 325 SER A N 1
ATOM 2547 C CA . SER A 1 325 ? 7.906 3.624 -0.130 1.00 86.31 325 SER A CA 1
ATOM 2548 C C . SER A 1 325 ? 8.129 2.817 1.158 1.00 86.31 325 SER A C 1
ATOM 2550 O O . SER A 1 325 ? 7.243 2.091 1.609 1.00 86.31 325 SER A O 1
ATOM 2552 N N . ASP A 1 326 ? 9.304 2.930 1.783 1.00 86.56 326 ASP A N 1
ATOM 2553 C CA . ASP A 1 326 ? 9.577 2.220 3.042 1.00 86.56 326 ASP A CA 1
ATOM 2554 C C . ASP A 1 326 ? 8.642 2.606 4.203 1.00 86.56 326 ASP A C 1
ATOM 2556 O O . ASP A 1 326 ? 8.195 1.699 4.911 1.00 86.56 326 ASP A O 1
ATOM 2560 N N . PRO A 1 327 ? 8.294 3.892 4.414 1.00 88.88 327 PRO A N 1
ATOM 2561 C CA . PRO A 1 327 ? 7.264 4.265 5.381 1.00 88.88 327 PRO A CA 1
ATOM 2562 C C . PRO A 1 327 ? 5.910 3.607 5.093 1.00 88.88 327 PRO A C 1
ATOM 2564 O O . PRO A 1 327 ? 5.296 3.057 6.003 1.00 88.88 327 PRO A O 1
ATOM 2567 N N . ASP A 1 328 ? 5.476 3.596 3.830 1.00 87.56 328 ASP A N 1
ATOM 2568 C CA . ASP A 1 328 ? 4.193 2.997 3.438 1.00 87.56 328 ASP A CA 1
ATOM 2569 C C . ASP A 1 328 ? 4.194 1.486 3.662 1.00 87.56 328 ASP A C 1
ATOM 2571 O O . ASP A 1 328 ? 3.217 0.914 4.140 1.00 87.56 328 ASP A O 1
ATOM 2575 N N . TYR A 1 329 ? 5.319 0.833 3.372 1.00 89.06 329 TYR A N 1
ATOM 2576 C CA . TYR A 1 329 ? 5.484 -0.590 3.618 1.00 89.06 329 TYR A CA 1
ATOM 2577 C C . TYR A 1 329 ? 5.330 -0.946 5.102 1.00 89.06 329 TYR A C 1
ATOM 2579 O O . TYR A 1 329 ? 4.685 -1.943 5.414 1.00 89.06 329 TYR A O 1
ATOM 2587 N N . LYS A 1 330 ? 5.868 -0.135 6.024 1.00 90.56 330 LYS A N 1
ATOM 2588 C CA . LYS A 1 330 ? 5.695 -0.368 7.471 1.00 90.56 330 LYS A CA 1
ATOM 2589 C C . LYS A 1 330 ? 4.224 -0.320 7.888 1.00 90.56 330 LYS A C 1
ATOM 2591 O O . LYS A 1 330 ? 3.809 -1.125 8.716 1.00 90.56 330 LYS A O 1
ATOM 2596 N N . VAL A 1 331 ? 3.442 0.579 7.289 1.00 90.12 331 VAL A N 1
ATOM 2597 C CA . VAL A 1 331 ? 1.992 0.672 7.521 1.00 90.12 331 VAL A CA 1
ATOM 2598 C C . VAL A 1 331 ? 1.277 -0.581 7.004 1.00 90.12 331 VAL A C 1
ATOM 2600 O O . VAL A 1 331 ? 0.475 -1.167 7.728 1.00 90.12 331 VAL A O 1
ATOM 2603 N N . ILE A 1 332 ? 1.618 -1.043 5.794 1.00 90.38 332 ILE A N 1
ATOM 2604 C CA . ILE A 1 332 ? 1.086 -2.298 5.235 1.00 90.38 332 ILE A CA 1
ATOM 2605 C C . ILE A 1 332 ? 1.439 -3.484 6.137 1.00 90.38 332 ILE A C 1
ATOM 2607 O O . ILE A 1 332 ? 0.570 -4.292 6.445 1.00 90.38 332 ILE A O 1
ATOM 2611 N N . LEU A 1 333 ? 2.694 -3.586 6.583 1.00 91.81 333 LEU A N 1
ATOM 2612 C CA . LEU A 1 333 ? 3.146 -4.672 7.450 1.00 91.81 333 LEU A CA 1
ATOM 2613 C C . LEU A 1 333 ? 2.363 -4.703 8.768 1.00 91.81 333 LEU A C 1
ATOM 2615 O O . LEU A 1 333 ? 1.898 -5.772 9.149 1.00 91.81 333 LEU A O 1
ATOM 2619 N N . GLY A 1 334 ? 2.172 -3.552 9.422 1.00 91.69 334 GLY A N 1
ATOM 2620 C CA . GLY A 1 334 ? 1.386 -3.464 10.656 1.00 91.69 334 GLY A CA 1
ATOM 2621 C C . GLY A 1 334 ? -0.066 -3.909 10.459 1.00 91.69 334 GLY A C 1
ATOM 2622 O O . GLY A 1 334 ? -0.574 -4.713 11.234 1.00 91.69 334 GLY A O 1
ATOM 2623 N N . PHE A 1 335 ? -0.710 -3.471 9.373 1.00 92.81 335 PHE A N 1
ATOM 2624 C CA . PHE A 1 335 ? -2.062 -3.914 9.019 1.00 92.81 335 PHE A CA 1
ATOM 2625 C C . PHE A 1 335 ? -2.136 -5.432 8.784 1.00 92.81 335 PHE A C 1
ATOM 2627 O O . PHE A 1 335 ? -3.018 -6.106 9.314 1.00 92.81 335 PHE A O 1
ATOM 2634 N N . VAL A 1 336 ? -1.188 -5.997 8.030 1.00 91.44 336 VAL A N 1
ATOM 2635 C CA . VAL A 1 336 ? -1.159 -7.441 7.752 1.00 91.44 336 VAL A CA 1
ATOM 2636 C C . VAL A 1 336 ? -0.871 -8.247 9.020 1.00 91.44 336 VAL A C 1
ATOM 2638 O O . VAL A 1 336 ? -1.451 -9.311 9.194 1.00 91.44 336 VAL A O 1
ATOM 2641 N N . GLN A 1 337 ? -0.033 -7.750 9.931 1.00 93.19 337 GLN A N 1
ATOM 2642 C CA . GLN A 1 337 ? 0.201 -8.401 11.224 1.00 93.19 337 GLN A CA 1
ATOM 2643 C C . GLN A 1 337 ? -1.081 -8.501 12.055 1.00 93.19 337 GLN A C 1
ATOM 2645 O O . GLN A 1 337 ? -1.339 -9.560 12.617 1.00 93.19 337 GLN A O 1
ATOM 2650 N N . VAL A 1 338 ? -1.922 -7.459 12.063 1.00 91.75 338 VAL A N 1
ATOM 2651 C CA . VAL A 1 338 ? -3.236 -7.505 12.733 1.00 91.75 338 VAL A CA 1
ATOM 2652 C C . VAL A 1 338 ? -4.127 -8.592 12.129 1.00 91.75 338 VAL A C 1
ATOM 2654 O O . VAL A 1 338 ? -4.731 -9.365 12.866 1.00 91.75 338 VAL A O 1
ATOM 2657 N N . LEU A 1 339 ? -4.162 -8.708 10.797 1.00 90.44 339 LEU A N 1
ATOM 2658 C CA . LEU A 1 339 ? -4.903 -9.783 10.129 1.00 90.44 339 LEU A CA 1
ATOM 2659 C C . LEU A 1 339 ? -4.351 -11.178 10.470 1.00 90.44 339 LEU A C 1
ATOM 2661 O O . LEU A 1 339 ? -5.114 -12.134 10.574 1.00 90.44 339 LEU A O 1
ATOM 2665 N N . PHE A 1 340 ? -3.031 -11.300 10.627 1.00 91.19 340 PHE A N 1
ATOM 2666 C CA . PHE A 1 340 ? -2.350 -12.568 10.895 1.00 91.19 340 PHE A CA 1
ATOM 2667 C C . PHE A 1 340 ? -2.375 -12.993 12.368 1.00 91.19 340 PHE A C 1
ATOM 2669 O O . PHE A 1 340 ? -2.200 -14.176 12.656 1.00 91.19 340 PHE A O 1
ATOM 2676 N N . ASP A 1 341 ? -2.585 -12.057 13.292 1.00 91.62 341 ASP A N 1
ATOM 2677 C CA . ASP A 1 341 ? -2.626 -12.334 14.730 1.00 91.62 341 ASP A CA 1
ATOM 2678 C C . ASP A 1 341 ? -3.883 -13.086 15.167 1.00 91.62 341 ASP A C 1
ATOM 2680 O O . ASP A 1 341 ? -3.851 -13.758 16.196 1.00 91.62 341 ASP A O 1
ATOM 2684 N N . ASP A 1 342 ? -4.948 -13.052 14.362 1.00 88.62 342 ASP A N 1
ATOM 2685 C CA . ASP A 1 342 ? -6.168 -13.813 14.617 1.00 88.62 342 ASP A CA 1
ATOM 2686 C C . ASP A 1 342 ? -6.746 -14.434 13.337 1.00 88.62 342 ASP A C 1
ATOM 2688 O O . ASP A 1 342 ? -7.745 -13.999 12.756 1.00 88.62 342 ASP A O 1
ATOM 2692 N N . LEU A 1 343 ? -6.085 -15.500 12.890 1.00 85.81 343 LEU A N 1
ATOM 2693 C CA . LEU A 1 343 ? -6.474 -16.228 11.683 1.00 85.81 343 LEU A CA 1
ATOM 2694 C C . LEU A 1 343 ? -7.837 -16.910 11.796 1.00 85.81 343 LEU A C 1
ATOM 2696 O O . LEU A 1 343 ? -8.513 -17.069 10.781 1.00 85.81 343 LEU A O 1
ATOM 2700 N N . THR A 1 344 ? -8.238 -17.307 13.004 1.00 85.94 344 THR A N 1
ATOM 2701 C CA . THR A 1 344 ? -9.526 -17.969 13.243 1.00 85.94 344 THR A CA 1
ATOM 2702 C C . THR A 1 344 ? -10.675 -17.027 12.909 1.00 85.94 344 THR A C 1
ATOM 2704 O O . THR A 1 344 ? -11.665 -17.447 12.316 1.00 85.94 344 THR A O 1
ATOM 2707 N N . ASN A 1 345 ? -10.525 -15.742 13.237 1.00 86.75 345 ASN A N 1
ATOM 2708 C CA . ASN A 1 345 ? -11.579 -14.755 13.042 1.00 86.75 345 ASN A CA 1
ATOM 2709 C C . ASN A 1 345 ? -11.461 -13.953 11.744 1.00 86.75 345 ASN A C 1
ATOM 2711 O O . ASN A 1 345 ? -12.475 -13.437 11.265 1.00 86.75 345 ASN A O 1
ATOM 2715 N N . PHE A 1 346 ? -10.258 -13.845 11.171 1.00 89.50 346 PHE A N 1
ATOM 2716 C CA . PHE A 1 346 ? -9.992 -13.018 9.987 1.00 89.50 346 PHE A CA 1
ATOM 2717 C C . PHE A 1 346 ? -9.540 -13.807 8.754 1.00 89.50 346 PHE A C 1
ATOM 2719 O O . PHE A 1 346 ? -9.136 -13.195 7.765 1.00 89.50 346 PHE A O 1
ATOM 2726 N N . GLY A 1 347 ? -9.633 -15.141 8.767 1.00 87.00 347 GLY A N 1
ATOM 2727 C CA . GLY A 1 347 ? -9.193 -16.009 7.668 1.00 87.00 347 GLY A CA 1
ATOM 2728 C C . GLY A 1 347 ? -9.693 -15.574 6.285 1.00 87.00 347 GLY A C 1
ATOM 2729 O O . GLY A 1 347 ? -8.886 -15.410 5.372 1.00 87.00 347 GLY A O 1
ATOM 2730 N N . ASP A 1 348 ? -10.988 -15.286 6.134 1.00 89.38 348 ASP A N 1
ATOM 2731 C CA . ASP A 1 348 ? -11.564 -14.845 4.852 1.00 89.38 348 ASP A CA 1
ATOM 2732 C C . ASP A 1 348 ? -11.019 -13.481 4.393 1.00 89.38 348 ASP A C 1
ATOM 2734 O O . ASP A 1 348 ? -10.750 -13.266 3.208 1.00 89.38 348 ASP A O 1
ATOM 2738 N N . ILE A 1 349 ? -10.782 -12.565 5.337 1.00 90.44 349 ILE A N 1
ATOM 2739 C CA . ILE A 1 349 ? -10.210 -11.238 5.063 1.00 90.44 349 ILE A CA 1
ATOM 2740 C C . ILE A 1 349 ? -8.745 -11.379 4.630 1.00 90.44 349 ILE A C 1
ATOM 2742 O O . ILE A 1 349 ? -8.308 -10.723 3.681 1.00 90.44 349 ILE A O 1
ATOM 2746 N N . VAL A 1 350 ? -7.993 -12.280 5.272 1.00 88.19 350 VAL A N 1
ATOM 2747 C CA . VAL A 1 350 ? -6.624 -12.634 4.875 1.00 88.19 350 VAL A CA 1
ATOM 2748 C C . VAL A 1 350 ? -6.608 -13.202 3.456 1.00 88.19 350 VAL A C 1
ATOM 2750 O O . VAL A 1 350 ? -5.786 -12.775 2.647 1.00 88.19 350 VAL A O 1
ATOM 2753 N N . LEU A 1 351 ? -7.527 -14.108 3.106 1.00 86.50 351 LEU A N 1
ATOM 2754 C CA . LEU A 1 351 ? -7.632 -14.659 1.748 1.00 86.50 351 LEU A CA 1
ATOM 2755 C C . LEU A 1 351 ? -7.930 -13.575 0.703 1.00 86.50 351 LEU A C 1
ATOM 2757 O O . LEU A 1 351 ? -7.342 -13.568 -0.385 1.00 86.50 351 LEU A O 1
ATOM 2761 N N . ARG A 1 352 ? -8.790 -12.612 1.044 1.00 90.19 352 ARG A N 1
ATOM 2762 C CA . ARG A 1 352 ? -9.074 -11.453 0.193 1.00 90.19 352 ARG A CA 1
ATOM 2763 C C . ARG A 1 352 ? -7.839 -10.570 0.000 1.00 90.19 352 ARG A C 1
ATOM 2765 O O . ARG A 1 352 ? -7.495 -10.239 -1.133 1.00 90.19 352 ARG A O 1
ATOM 2772 N N . PHE A 1 353 ? -7.125 -10.256 1.082 1.00 89.12 353 PHE A N 1
ATOM 2773 C CA . PHE A 1 353 ? -5.847 -9.540 1.030 1.00 89.12 353 PHE A CA 1
ATOM 2774 C C . PHE A 1 353 ? -4.828 -10.261 0.133 1.00 89.12 353 PHE A C 1
ATOM 2776 O O . PHE A 1 353 ? -4.193 -9.646 -0.727 1.00 89.12 353 PHE A O 1
ATOM 2783 N N . ILE A 1 354 ? -4.706 -11.578 0.297 1.00 83.69 354 ILE A N 1
ATOM 2784 C CA . ILE A 1 354 ? -3.827 -12.431 -0.500 1.00 83.69 354 ILE A CA 1
ATOM 2785 C C . ILE A 1 354 ? -4.188 -12.352 -1.996 1.00 83.69 354 ILE A C 1
ATOM 2787 O O . ILE A 1 354 ? -3.293 -12.257 -2.839 1.00 83.69 354 ILE A O 1
ATOM 2791 N N . SER A 1 355 ? -5.479 -12.323 -2.329 1.00 81.69 355 SER A N 1
ATOM 2792 C CA . SER A 1 355 ? -5.968 -12.183 -3.710 1.00 81.69 355 SER A CA 1
ATOM 2793 C C . SER A 1 355 ? -5.605 -10.818 -4.314 1.00 81.69 355 SER A C 1
ATOM 2795 O O . SER A 1 355 ? -5.134 -10.734 -5.447 1.00 81.69 355 SER A O 1
ATOM 2797 N N . ILE A 1 356 ? -5.708 -9.733 -3.542 1.00 81.62 356 ILE A N 1
ATOM 2798 C CA . ILE A 1 356 ? -5.260 -8.395 -3.978 1.00 81.62 356 ILE A CA 1
ATOM 2799 C C . ILE A 1 356 ? -3.744 -8.363 -4.201 1.00 81.62 356 ILE A C 1
ATOM 2801 O O . ILE A 1 356 ? -3.261 -7.750 -5.158 1.00 81.62 356 ILE A O 1
ATOM 2805 N N . ALA A 1 357 ? -2.980 -9.063 -3.358 1.00 71.81 357 ALA A N 1
ATOM 2806 C CA . ALA A 1 357 ? -1.539 -9.205 -3.532 1.00 71.81 357 ALA A CA 1
ATOM 2807 C C . ALA A 1 357 ? -1.160 -9.993 -4.807 1.00 71.81 357 ALA A C 1
ATOM 2809 O O . ALA A 1 357 ? -0.071 -9.773 -5.342 1.00 71.81 357 ALA A O 1
ATOM 2810 N N . GLN A 1 358 ? -2.037 -10.870 -5.322 1.00 68.50 358 GLN A N 1
ATOM 2811 C CA . GLN A 1 358 ? -1.865 -11.541 -6.623 1.00 68.50 358 GLN A CA 1
ATOM 2812 C C . GLN A 1 358 ? -2.074 -10.584 -7.806 1.00 68.50 358 GLN A C 1
ATOM 2814 O O . GLN A 1 358 ? -1.270 -10.574 -8.737 1.00 68.50 358 GLN A O 1
ATOM 2819 N N . LEU A 1 359 ? -3.133 -9.766 -7.776 1.00 55.75 359 LEU A N 1
ATOM 2820 C CA . LEU A 1 359 ? -3.633 -9.030 -8.949 1.00 55.75 359 LEU A CA 1
ATOM 2821 C C . LEU A 1 359 ? -2.712 -7.912 -9.474 1.00 55.75 359 LEU A C 1
ATOM 2823 O O . LEU A 1 359 ? -2.949 -7.386 -10.559 1.00 55.75 359 LEU A O 1
A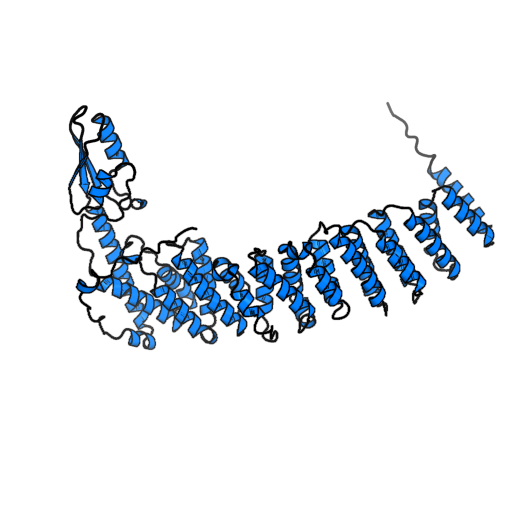TOM 2827 N N . LYS A 1 360 ? -1.646 -7.533 -8.758 1.00 62.88 360 LYS A N 1
ATOM 2828 C CA . LYS A 1 360 ? -0.855 -6.321 -9.077 1.00 62.88 360 LYS A CA 1
ATOM 2829 C C . LYS A 1 360 ? 0.500 -6.536 -9.708 1.00 62.88 360 LYS A C 1
ATOM 2831 O O . LYS A 1 360 ? 1.342 -5.637 -9.733 1.00 62.88 360 LYS A O 1
ATOM 2836 N N . ILE A 1 361 ? 0.697 -7.697 -10.305 1.00 49.84 361 ILE A N 1
ATOM 2837 C CA . ILE A 1 361 ? 1.943 -8.014 -10.988 1.00 49.84 361 ILE A CA 1
ATOM 2838 C C . ILE A 1 361 ? 1.898 -7.482 -12.419 1.00 49.84 361 ILE A C 1
ATOM 2840 O O . ILE A 1 361 ? 1.739 -8.211 -13.389 1.00 49.84 361 ILE A O 1
ATOM 2844 N N . ASN A 1 362 ? 2.148 -6.178 -12.537 1.00 50.06 362 ASN A N 1
ATOM 2845 C CA . ASN A 1 362 ? 2.732 -5.589 -13.744 1.00 50.06 362 ASN A CA 1
ATOM 2846 C C . ASN A 1 362 ? 4.272 -5.762 -13.778 1.00 50.06 362 ASN A C 1
ATOM 2848 O O . ASN A 1 362 ? 4.939 -5.142 -14.616 1.00 50.06 362 ASN A O 1
ATOM 2852 N N . ASP A 1 363 ? 4.849 -6.624 -12.918 1.00 52.69 363 ASP A N 1
ATOM 2853 C CA . ASP A 1 363 ? 6.300 -6.895 -12.839 1.00 52.69 363 ASP A CA 1
ATOM 2854 C C . ASP A 1 363 ? 6.888 -7.355 -14.177 1.00 52.69 363 ASP A C 1
ATOM 2856 O O . ASP A 1 363 ? 8.081 -7.171 -14.412 1.00 52.69 363 ASP A O 1
ATOM 2860 N N . TYR A 1 364 ? 6.079 -7.901 -15.093 1.00 50.31 364 TYR A N 1
ATOM 2861 C CA . TYR A 1 364 ? 6.588 -8.325 -16.397 1.00 50.31 364 TYR A CA 1
ATOM 2862 C C . TYR A 1 364 ? 7.179 -7.157 -17.201 1.00 50.31 364 TYR A C 1
ATOM 2864 O O . TYR A 1 364 ? 8.230 -7.290 -17.831 1.00 50.31 364 TYR A O 1
ATOM 2872 N N . SER A 1 365 ? 6.559 -5.974 -17.123 1.00 54.25 365 SER A N 1
ATOM 2873 C CA . SER A 1 365 ? 7.075 -4.771 -17.789 1.00 54.25 365 SER A CA 1
ATOM 2874 C C . SER A 1 365 ? 8.313 -4.187 -17.091 1.00 54.25 365 SER A C 1
ATOM 2876 O O . SER A 1 365 ? 9.160 -3.575 -17.746 1.00 54.25 365 SER A O 1
ATOM 2878 N N . ASN A 1 366 ? 8.455 -4.446 -15.785 1.00 56.97 366 ASN A N 1
ATOM 2879 C CA . ASN A 1 366 ? 9.442 -3.841 -14.893 1.00 56.97 366 ASN A CA 1
ATOM 2880 C C . ASN A 1 366 ? 10.316 -4.886 -14.184 1.00 56.97 366 ASN A C 1
ATOM 2882 O O . ASN A 1 366 ? 10.658 -4.701 -13.016 1.00 56.97 366 ASN A O 1
ATOM 2886 N N . MET A 1 367 ? 10.760 -5.932 -14.899 1.00 60.75 367 MET A N 1
ATOM 2887 C CA . MET A 1 367 ? 11.718 -6.950 -14.416 1.00 60.75 367 MET A CA 1
ATOM 2888 C C . MET A 1 367 ? 12.972 -6.373 -13.713 1.00 60.75 367 MET A C 1
ATOM 2890 O O . MET A 1 367 ? 13.758 -7.121 -13.155 1.00 60.75 367 MET A O 1
ATOM 2894 N N . SER A 1 368 ? 13.194 -5.059 -13.720 1.00 52.19 368 SER A N 1
ATOM 2895 C CA . SER A 1 368 ? 14.237 -4.357 -12.976 1.00 52.19 368 SER A CA 1
ATOM 2896 C C . SER A 1 368 ? 14.022 -4.223 -11.458 1.00 52.19 368 SER A C 1
ATOM 2898 O O . SER A 1 368 ? 14.977 -3.834 -10.790 1.00 52.19 368 SER A O 1
ATOM 2900 N N . ALA A 1 369 ? 12.840 -4.500 -10.888 1.00 55.12 369 ALA A N 1
ATOM 2901 C CA . ALA A 1 369 ? 12.589 -4.308 -9.449 1.00 55.12 369 ALA A CA 1
ATOM 2902 C C . ALA A 1 369 ? 12.442 -5.647 -8.680 1.00 55.12 369 ALA A C 1
ATOM 2904 O O . ALA A 1 369 ? 11.355 -6.215 -8.625 1.00 55.12 369 ALA A O 1
ATOM 2905 N N . PRO A 1 370 ? 13.508 -6.158 -8.029 1.00 46.59 370 PRO A N 1
ATOM 2906 C CA . PRO A 1 370 ? 13.506 -7.434 -7.292 1.00 46.59 370 PRO A CA 1
ATOM 2907 C C . PRO A 1 370 ? 12.756 -7.420 -5.941 1.00 46.59 370 PRO A C 1
ATOM 2909 O O . PRO A 1 370 ? 12.888 -8.363 -5.157 1.00 46.59 370 PRO A O 1
ATOM 2912 N N . SER A 1 371 ? 11.983 -6.372 -5.646 1.00 55.22 371 SER A N 1
ATOM 2913 C CA . SER A 1 371 ? 11.307 -6.165 -4.361 1.00 55.22 371 SER A CA 1
ATOM 2914 C C . SER A 1 371 ? 9.811 -5.962 -4.580 1.00 55.22 371 SER A C 1
ATOM 2916 O O . SER A 1 371 ? 9.304 -4.842 -4.497 1.00 55.22 371 SER A O 1
ATOM 2918 N N . SER A 1 372 ? 9.085 -7.049 -4.831 1.00 76.19 372 SER A N 1
ATOM 2919 C CA . SER A 1 372 ? 7.639 -7.001 -4.646 1.00 76.19 372 SER A CA 1
ATOM 2920 C C . SER A 1 372 ? 7.338 -6.845 -3.151 1.00 76.19 372 SER A C 1
ATOM 2922 O O . SER A 1 372 ? 8.024 -7.424 -2.303 1.00 76.19 372 SER A O 1
ATOM 2924 N N . VAL A 1 373 ? 6.304 -6.068 -2.818 1.00 83.69 373 VAL A N 1
ATOM 2925 C CA . VAL A 1 373 ? 5.776 -5.935 -1.445 1.00 83.69 373 VAL A CA 1
ATOM 2926 C C . VAL A 1 373 ? 5.564 -7.315 -0.819 1.00 83.69 373 VAL A C 1
ATOM 2928 O O . VAL A 1 373 ? 5.925 -7.540 0.330 1.00 83.69 373 VAL A O 1
ATOM 2931 N N . LEU A 1 374 ? 5.091 -8.274 -1.618 1.00 86.81 374 LEU A N 1
ATOM 2932 C CA . LEU A 1 374 ? 4.872 -9.657 -1.214 1.00 86.81 374 LEU A CA 1
ATOM 2933 C C . LEU A 1 374 ? 6.153 -10.378 -0.760 1.00 86.81 374 LEU A C 1
ATOM 2935 O O . LEU A 1 374 ? 6.128 -11.078 0.246 1.00 86.81 374 LEU A O 1
ATOM 2939 N N . LYS A 1 375 ? 7.287 -10.196 -1.452 1.00 90.00 375 LYS A N 1
ATOM 2940 C CA . LYS A 1 375 ? 8.570 -10.785 -1.027 1.00 90.00 375 LYS A CA 1
ATOM 2941 C C . LYS A 1 375 ? 9.017 -10.234 0.326 1.00 90.00 375 LYS A C 1
ATOM 2943 O O . LYS A 1 375 ? 9.495 -10.998 1.163 1.00 90.00 375 LYS A O 1
ATOM 2948 N N . ARG A 1 376 ? 8.864 -8.921 0.534 1.00 90.62 376 ARG A N 1
ATOM 2949 C CA . ARG A 1 376 ? 9.177 -8.274 1.817 1.00 90.62 376 ARG A CA 1
ATOM 2950 C C . ARG A 1 376 ? 8.265 -8.807 2.924 1.00 90.62 376 ARG A C 1
ATOM 2952 O O . ARG A 1 376 ? 8.780 -9.280 3.928 1.00 90.62 376 ARG A O 1
ATOM 2959 N N . LEU A 1 377 ? 6.951 -8.858 2.681 1.00 90.94 377 LEU A N 1
ATOM 2960 C CA . LEU A 1 377 ? 5.975 -9.399 3.632 1.00 90.94 377 LEU A CA 1
ATOM 2961 C C . LEU A 1 377 ? 6.292 -10.845 4.021 1.00 90.94 377 LEU A C 1
ATOM 2963 O O . LEU A 1 377 ? 6.302 -11.164 5.203 1.00 90.94 377 LEU A O 1
ATOM 2967 N N . ILE A 1 378 ? 6.613 -11.713 3.055 1.00 93.06 378 ILE A N 1
ATOM 2968 C CA . ILE A 1 378 ? 7.009 -13.101 3.337 1.00 93.06 378 ILE A CA 1
ATOM 2969 C C . ILE A 1 378 ? 8.221 -13.146 4.275 1.00 93.06 378 ILE A C 1
ATOM 2971 O O . ILE A 1 378 ? 8.241 -13.941 5.209 1.00 93.06 378 ILE A O 1
ATOM 2975 N N . ASN A 1 379 ? 9.233 -12.309 4.051 1.00 94.06 379 ASN A N 1
ATOM 2976 C CA . ASN A 1 379 ? 10.424 -12.303 4.898 1.00 94.06 379 ASN A CA 1
ATOM 2977 C C . ASN A 1 379 ? 10.141 -11.755 6.303 1.00 94.06 379 ASN A C 1
ATOM 2979 O O . ASN A 1 379 ? 10.610 -12.350 7.272 1.00 94.06 379 ASN A O 1
ATOM 2983 N N . ASP A 1 380 ? 9.358 -10.681 6.414 1.00 94.44 380 ASP A N 1
ATOM 2984 C CA . ASP A 1 380 ? 9.104 -9.994 7.687 1.00 94.44 380 ASP A CA 1
ATOM 2985 C C . ASP A 1 380 ? 8.062 -10.712 8.558 1.00 94.44 380 ASP A C 1
ATOM 2987 O O . ASP A 1 380 ? 8.133 -10.653 9.783 1.00 94.44 380 ASP A O 1
ATOM 2991 N N . LEU A 1 381 ? 7.119 -11.438 7.949 1.00 93.81 381 LEU A N 1
ATOM 2992 C CA . LEU A 1 381 ? 6.135 -12.261 8.662 1.00 93.81 381 LEU A CA 1
ATOM 2993 C C . LEU A 1 381 ? 6.710 -13.621 9.087 1.00 93.81 381 LEU A C 1
ATOM 2995 O O . LEU A 1 381 ? 6.213 -14.240 10.029 1.00 93.81 381 LEU A O 1
ATOM 2999 N N . ARG A 1 382 ? 7.782 -14.091 8.434 1.00 94.88 382 ARG A N 1
ATOM 3000 C CA . ARG A 1 382 ? 8.385 -15.404 8.704 1.00 94.88 382 ARG A CA 1
ATOM 3001 C C . ARG A 1 382 ? 8.685 -15.664 10.187 1.00 94.88 382 ARG A C 1
ATOM 3003 O O . ARG A 1 382 ? 8.326 -16.747 10.638 1.00 94.88 382 ARG A O 1
ATOM 3010 N N . PRO A 1 383 ? 9.323 -14.761 10.958 1.00 96.19 383 PRO A N 1
ATOM 3011 C CA . PRO A 1 383 ? 9.725 -15.072 12.331 1.00 96.19 383 PRO A CA 1
ATOM 3012 C C . PRO A 1 383 ? 8.551 -15.442 13.243 1.00 96.19 383 PRO A C 1
ATOM 3014 O O . PRO A 1 383 ? 8.727 -16.245 14.152 1.00 96.19 383 PRO A O 1
ATOM 3017 N N . LYS A 1 384 ? 7.364 -14.877 12.984 1.00 94.94 384 LYS A N 1
ATOM 3018 C CA . LYS A 1 384 ? 6.176 -15.049 13.827 1.00 94.94 384 LYS A CA 1
ATOM 3019 C C . LYS A 1 384 ? 5.197 -16.088 13.274 1.00 94.94 384 LYS A C 1
ATOM 3021 O O . LYS A 1 384 ? 4.632 -16.848 14.050 1.00 94.94 384 LYS A O 1
ATOM 3026 N N . TYR A 1 385 ? 5.025 -16.166 11.952 1.00 94.31 385 TYR A N 1
ATOM 3027 C CA . TYR A 1 385 ? 3.921 -16.926 11.347 1.00 94.31 385 TYR A CA 1
ATOM 3028 C C . TYR A 1 385 ? 4.356 -18.121 10.496 1.00 94.31 385 TYR A C 1
ATOM 3030 O O . TYR A 1 385 ? 3.509 -18.708 9.822 1.00 94.31 385 TYR A O 1
ATOM 3038 N N . VAL A 1 386 ? 5.639 -18.514 10.513 1.00 94.94 386 VAL A N 1
ATOM 3039 C CA . VAL A 1 386 ? 6.149 -19.595 9.646 1.00 94.94 386 VAL A CA 1
ATOM 3040 C C . VAL A 1 386 ? 5.346 -20.889 9.758 1.00 94.94 386 VAL A C 1
ATOM 3042 O O . VAL A 1 386 ? 5.169 -21.543 8.749 1.00 94.94 386 VAL A O 1
ATOM 3045 N N . ALA A 1 387 ? 4.819 -21.254 10.927 1.00 93.00 387 ALA A N 1
ATOM 3046 C CA . ALA A 1 387 ? 4.084 -22.509 11.112 1.00 93.00 387 ALA A CA 1
ATOM 3047 C C . ALA A 1 387 ? 2.592 -22.441 10.718 1.00 93.00 387 ALA A C 1
ATOM 3049 O O . ALA A 1 387 ? 1.874 -23.421 10.890 1.00 93.00 387 ALA A O 1
ATOM 3050 N N . THR A 1 388 ? 2.104 -21.302 10.218 1.00 92.50 388 THR A N 1
ATOM 3051 C CA . THR A 1 388 ? 0.671 -21.095 9.951 1.00 92.50 388 THR A CA 1
ATOM 3052 C C . THR A 1 388 ? 0.280 -21.458 8.516 1.00 92.50 388 THR A C 1
ATOM 3054 O O . THR A 1 388 ? 1.039 -21.236 7.570 1.00 92.50 388 THR A O 1
ATOM 3057 N N . GLU A 1 389 ? -0.948 -21.951 8.328 1.00 90.44 389 GLU A N 1
ATOM 3058 C CA . GLU A 1 389 ? -1.506 -22.226 6.994 1.00 90.44 389 GLU A CA 1
ATOM 3059 C C . GLU A 1 389 ? -1.579 -20.954 6.132 1.00 90.44 389 GLU A C 1
ATOM 3061 O O . GLU A 1 389 ? -1.289 -20.983 4.938 1.00 90.44 389 GLU A O 1
ATOM 3066 N N . MET A 1 390 ? -1.889 -19.801 6.731 1.00 89.50 390 MET A N 1
ATOM 3067 C CA . MET A 1 390 ? -1.978 -18.535 5.993 1.00 89.50 390 MET A CA 1
ATOM 3068 C C . MET A 1 390 ? -0.623 -18.042 5.493 1.00 89.50 390 MET A C 1
ATOM 3070 O O . MET A 1 390 ? -0.530 -17.504 4.387 1.00 89.50 390 MET A O 1
ATOM 3074 N N . TYR A 1 391 ? 0.453 -18.286 6.244 1.00 92.38 391 TYR A N 1
ATOM 3075 C CA . TYR A 1 391 ? 1.800 -18.046 5.738 1.00 92.38 391 TYR A CA 1
ATOM 3076 C C . TYR A 1 391 ? 2.115 -18.955 4.540 1.00 92.38 391 TYR A C 1
ATOM 3078 O O . TYR A 1 391 ? 2.670 -18.488 3.544 1.00 92.38 391 TYR A O 1
ATOM 3086 N N . ALA A 1 392 ? 1.690 -20.222 4.572 1.00 92.94 392 ALA A N 1
ATOM 3087 C CA . ALA A 1 392 ? 1.810 -21.112 3.419 1.00 92.94 392 ALA A CA 1
ATOM 3088 C C . ALA A 1 392 ? 0.995 -20.620 2.207 1.00 92.94 392 ALA A C 1
ATOM 3090 O O . ALA A 1 392 ? 1.503 -20.667 1.085 1.00 92.94 392 ALA A O 1
ATOM 3091 N N . LYS A 1 393 ? -0.203 -20.054 2.409 1.00 90.25 393 LYS A N 1
ATOM 3092 C CA . LYS A 1 393 ? -0.987 -19.419 1.331 1.00 90.25 393 LYS A CA 1
ATOM 3093 C C . LYS A 1 393 ? -0.290 -18.185 0.746 1.00 90.25 393 LYS A C 1
ATOM 3095 O O . LYS A 1 393 ? -0.265 -18.027 -0.473 1.00 90.25 393 LYS A O 1
ATOM 3100 N N . LEU A 1 394 ? 0.375 -17.358 1.561 1.00 90.81 394 LEU A N 1
ATOM 3101 C CA . LEU A 1 394 ? 1.225 -16.267 1.053 1.00 90.81 394 LEU A CA 1
ATOM 3102 C C . LEU A 1 394 ? 2.380 -16.781 0.182 1.00 90.81 394 LEU A C 1
ATOM 3104 O O . LEU A 1 394 ? 2.657 -16.217 -0.883 1.00 90.81 394 LEU A O 1
ATOM 3108 N N . LEU A 1 395 ? 3.048 -17.858 0.614 1.00 92.94 395 LEU A N 1
ATOM 3109 C CA . LEU A 1 395 ? 4.087 -18.512 -0.184 1.00 92.94 395 LEU A CA 1
ATOM 3110 C C . LEU A 1 395 ? 3.513 -19.029 -1.508 1.00 92.94 395 LEU A C 1
ATOM 3112 O O . LEU A 1 395 ? 4.102 -18.768 -2.556 1.00 92.94 395 LEU A O 1
ATOM 3116 N N . LEU A 1 396 ? 2.364 -19.710 -1.470 1.00 91.12 396 LEU A N 1
ATOM 3117 C CA . LEU A 1 396 ? 1.668 -20.254 -2.640 1.00 91.12 396 LEU A CA 1
ATOM 3118 C C . LEU A 1 396 ? 1.347 -19.167 -3.670 1.00 91.12 396 LEU A C 1
ATOM 3120 O O . LEU A 1 396 ? 1.589 -19.337 -4.865 1.00 91.12 396 LEU A O 1
ATOM 3124 N N . VAL A 1 397 ? 0.873 -18.016 -3.205 1.00 88.62 397 VAL A N 1
ATOM 3125 C CA . VAL A 1 397 ? 0.611 -16.850 -4.050 1.00 88.62 397 VAL A CA 1
ATOM 3126 C C . VAL A 1 397 ? 1.878 -16.339 -4.711 1.00 88.62 397 VAL A C 1
ATOM 3128 O O . VAL A 1 397 ? 1.901 -16.142 -5.927 1.00 88.62 397 VAL A O 1
ATOM 3131 N N . ARG A 1 398 ? 2.974 -16.196 -3.960 1.00 90.69 398 ARG A N 1
ATOM 3132 C CA . ARG A 1 398 ? 4.250 -15.791 -4.559 1.00 90.69 398 ARG A CA 1
ATOM 3133 C C . ARG A 1 398 ? 4.784 -16.833 -5.544 1.00 90.69 398 ARG A C 1
ATOM 3135 O O . ARG A 1 398 ? 5.314 -16.444 -6.581 1.00 90.69 398 ARG A O 1
ATOM 3142 N N . VAL A 1 399 ? 4.623 -18.123 -5.258 1.00 91.69 399 VAL A N 1
ATOM 3143 C CA . VAL A 1 399 ? 4.992 -19.219 -6.167 1.00 91.69 399 VAL A CA 1
ATOM 3144 C C . VAL A 1 399 ? 4.187 -19.141 -7.463 1.00 91.69 399 VAL A C 1
ATOM 3146 O O . VAL A 1 399 ? 4.793 -19.124 -8.530 1.00 91.69 399 VAL A O 1
ATOM 3149 N N . SER A 1 400 ? 2.864 -18.994 -7.378 1.00 88.19 400 SER A N 1
ATOM 3150 C CA . SER A 1 400 ? 1.965 -18.874 -8.538 1.00 88.19 400 SER A CA 1
ATOM 3151 C C . SER A 1 400 ? 2.353 -17.687 -9.425 1.00 88.19 400 SER A C 1
ATOM 3153 O O . SER A 1 400 ? 2.485 -17.802 -10.643 1.00 88.19 400 SER A O 1
ATOM 3155 N N . ASN A 1 401 ? 2.657 -16.557 -8.790 1.00 85.56 401 ASN A N 1
ATOM 3156 C CA . ASN A 1 401 ? 3.131 -15.344 -9.446 1.00 85.56 401 ASN A CA 1
ATOM 3157 C C . ASN A 1 401 ? 4.457 -15.557 -10.198 1.00 85.56 401 ASN A C 1
ATOM 3159 O O . ASN A 1 401 ? 4.621 -15.131 -11.342 1.00 85.56 401 ASN A O 1
ATOM 3163 N N . LEU A 1 402 ? 5.417 -16.237 -9.569 1.00 89.38 402 LEU A N 1
ATOM 3164 C CA . LEU A 1 402 ? 6.707 -16.549 -10.184 1.00 89.38 402 LEU A CA 1
ATOM 3165 C C . LEU A 1 402 ? 6.594 -17.636 -11.266 1.00 89.38 402 LEU A C 1
ATOM 3167 O O . LEU A 1 402 ? 7.346 -17.594 -12.237 1.00 89.38 402 LEU A O 1
ATOM 3171 N N . GLN A 1 403 ? 5.645 -18.569 -11.148 1.00 91.00 403 GLN A N 1
ATOM 3172 C CA . GLN A 1 403 ? 5.333 -19.562 -12.182 1.00 91.00 403 GLN A CA 1
ATOM 3173 C C . GLN A 1 403 ? 4.741 -18.916 -13.434 1.00 91.00 403 GLN A C 1
ATOM 3175 O O . GLN A 1 403 ? 5.110 -19.298 -14.543 1.00 91.00 403 GLN A O 1
ATOM 3180 N N . LEU A 1 404 ? 3.885 -17.902 -13.280 1.00 86.94 404 LEU A N 1
ATOM 3181 C CA . LEU A 1 404 ? 3.417 -17.108 -14.415 1.00 86.94 404 LEU A CA 1
ATOM 3182 C C . LEU A 1 404 ? 4.603 -16.449 -15.135 1.00 86.94 404 LEU A C 1
ATOM 3184 O O . LEU A 1 404 ? 4.718 -16.562 -16.354 1.00 86.94 404 LEU A O 1
ATOM 3188 N N . ILE A 1 405 ? 5.546 -15.859 -14.391 1.00 87.88 405 ILE A N 1
ATOM 3189 C CA . ILE A 1 405 ? 6.778 -15.293 -14.968 1.00 87.88 405 ILE A CA 1
ATOM 3190 C C . ILE A 1 405 ? 7.614 -16.370 -15.678 1.00 87.88 405 ILE A C 1
ATOM 3192 O O . ILE A 1 405 ? 8.077 -16.145 -16.796 1.00 87.88 405 ILE A O 1
ATOM 3196 N N . GLN A 1 406 ? 7.771 -17.545 -15.061 1.00 92.88 406 GLN A N 1
ATOM 3197 C CA . GLN A 1 406 ? 8.451 -18.701 -15.650 1.00 92.88 406 GLN A CA 1
ATOM 3198 C C . GLN A 1 406 ? 7.785 -19.154 -16.960 1.00 92.88 406 GLN A C 1
ATOM 3200 O O . GLN A 1 406 ? 8.488 -19.528 -17.898 1.00 92.88 406 GLN A O 1
ATOM 3205 N N . SER A 1 407 ? 6.450 -19.090 -17.055 1.00 90.31 407 SER A N 1
ATOM 3206 C CA . SER A 1 407 ? 5.692 -19.516 -18.242 1.00 90.31 407 SER A CA 1
ATOM 3207 C C . SER A 1 407 ? 5.958 -18.653 -19.480 1.00 90.31 407 SER A C 1
ATOM 3209 O O . SER A 1 407 ? 5.908 -19.155 -20.601 1.00 90.31 407 SER A O 1
ATOM 3211 N N . PHE A 1 408 ? 6.331 -17.382 -19.293 1.00 88.00 408 PHE A N 1
ATOM 3212 C CA . PHE A 1 408 ? 6.776 -16.517 -20.389 1.00 88.00 408 PHE A CA 1
ATOM 3213 C C . PHE A 1 408 ? 8.191 -16.854 -20.891 1.00 88.00 408 PHE A C 1
ATOM 3215 O O . PHE A 1 408 ? 8.615 -16.348 -21.932 1.00 88.00 408 PHE A O 1
ATOM 3222 N N . GLY A 1 409 ? 8.917 -17.707 -20.165 1.00 92.12 409 GLY A N 1
ATOM 3223 C CA . GLY A 1 409 ? 10.266 -18.147 -20.487 1.00 92.12 409 GLY A CA 1
ATOM 3224 C C . GLY A 1 409 ? 11.355 -17.125 -20.160 1.00 92.12 409 GLY A C 1
ATOM 3225 O O . GLY A 1 409 ? 11.113 -16.004 -19.706 1.00 92.12 409 GLY A O 1
ATOM 3226 N N . GLN A 1 410 ? 12.598 -17.535 -20.408 1.00 93.75 410 GLN A N 1
ATOM 3227 C CA . GLN A 1 410 ? 13.762 -16.668 -20.270 1.00 93.75 410 GLN A CA 1
ATOM 3228 C C . GLN A 1 410 ? 13.639 -15.460 -21.218 1.00 93.75 410 GLN A C 1
ATOM 3230 O O . GLN A 1 410 ? 13.267 -15.640 -22.384 1.00 93.75 410 GLN A O 1
ATOM 3235 N N . PRO A 1 411 ? 13.990 -14.236 -20.771 1.00 91.06 411 PRO A N 1
ATOM 3236 C CA . PRO A 1 411 ? 14.020 -13.071 -21.643 1.00 91.06 411 PRO A CA 1
ATOM 3237 C C . PRO A 1 411 ? 14.838 -13.359 -22.903 1.00 91.06 411 PRO A C 1
ATOM 3239 O O . PRO A 1 411 ? 15.965 -13.845 -22.815 1.00 91.06 411 PRO A O 1
ATOM 3242 N N . LYS A 1 412 ? 14.284 -13.051 -24.078 1.00 92.94 412 LYS A N 1
ATOM 3243 C CA . LYS A 1 412 ? 15.018 -13.120 -25.349 1.00 92.94 412 LYS A CA 1
ATOM 3244 C C . LYS A 1 412 ? 15.874 -11.867 -25.519 1.00 92.94 412 LYS A C 1
ATOM 3246 O O . LYS A 1 412 ? 15.480 -10.780 -25.085 1.00 92.94 412 LYS A O 1
ATOM 3251 N N . LEU A 1 413 ? 17.033 -12.004 -26.166 1.00 93.50 413 LEU A N 1
ATOM 3252 C CA . LEU A 1 413 ? 17.847 -10.848 -26.541 1.00 93.50 413 LEU A CA 1
ATOM 3253 C C . LEU A 1 413 ? 17.015 -9.927 -27.438 1.00 93.50 413 LEU A C 1
ATOM 3255 O O . LEU A 1 413 ? 16.503 -10.347 -28.471 1.00 93.50 413 LEU A O 1
ATOM 3259 N N . SER A 1 414 ? 16.877 -8.672 -27.023 1.00 93.12 414 SER A N 1
ATOM 3260 C CA . SER A 1 414 ? 16.170 -7.645 -27.775 1.00 93.12 414 SER A CA 1
ATOM 3261 C C . SER A 1 414 ? 16.880 -6.314 -27.608 1.00 93.12 414 SER A C 1
ATOM 3263 O O . SER A 1 414 ? 17.253 -5.926 -26.499 1.00 93.12 414 SER A O 1
ATOM 3265 N N . TRP A 1 415 ? 17.032 -5.606 -28.722 1.00 95.25 415 TRP A N 1
ATOM 3266 C CA . TRP A 1 415 ? 17.536 -4.238 -28.751 1.00 95.25 415 TRP A CA 1
ATOM 3267 C C . TRP A 1 415 ? 16.444 -3.207 -28.439 1.00 95.25 415 TRP A C 1
ATOM 3269 O O . TRP A 1 415 ? 16.728 -2.017 -28.332 1.00 95.25 415 TRP A O 1
ATOM 3279 N N . VAL A 1 416 ? 15.190 -3.629 -28.286 1.00 95.12 416 VAL A N 1
ATOM 3280 C CA . VAL A 1 416 ? 14.081 -2.733 -27.956 1.00 95.12 416 VAL A CA 1
ATOM 3281 C C . VAL A 1 416 ? 14.175 -2.324 -26.485 1.00 95.12 416 VAL A C 1
ATOM 3283 O O . VAL A 1 416 ? 14.122 -3.163 -25.583 1.00 95.12 416 VAL A O 1
ATOM 3286 N N . GLN A 1 417 ? 14.279 -1.019 -26.240 1.00 94.38 417 GLN A N 1
ATOM 3287 C CA . GLN A 1 417 ? 14.270 -0.418 -24.904 1.00 94.38 417 GLN A CA 1
ATOM 3288 C C . GLN A 1 417 ? 12.990 0.425 -24.776 1.00 94.38 417 GLN A C 1
ATOM 3290 O O . GLN A 1 417 ? 13.025 1.641 -24.963 1.00 94.38 417 GLN A O 1
ATOM 3295 N N . PRO A 1 418 ? 11.822 -0.210 -24.541 1.00 92.44 418 PRO A N 1
ATOM 3296 C CA . PRO A 1 418 ? 10.511 0.419 -24.747 1.00 92.44 418 PRO A CA 1
ATOM 3297 C C . PRO A 1 418 ? 10.259 1.595 -23.795 1.00 92.44 418 PRO A C 1
ATOM 3299 O O . PRO A 1 418 ? 9.606 2.569 -24.163 1.00 92.44 418 PRO A O 1
ATOM 3302 N N . ASN A 1 419 ? 10.855 1.537 -22.604 1.00 91.31 419 ASN A N 1
ATOM 3303 C CA . ASN A 1 419 ? 10.723 2.546 -21.558 1.00 91.31 419 ASN A CA 1
ATOM 3304 C C . ASN A 1 419 ? 11.819 3.622 -21.633 1.00 91.31 419 ASN A C 1
ATOM 3306 O O . ASN A 1 419 ? 11.977 4.381 -20.683 1.00 91.31 419 ASN A O 1
ATOM 3310 N N . ALA A 1 420 ? 12.592 3.690 -22.725 1.00 95.06 420 ALA A N 1
ATOM 3311 C CA . ALA A 1 420 ? 13.616 4.713 -22.895 1.00 95.06 420 ALA A CA 1
ATOM 3312 C C . ALA A 1 420 ? 12.990 6.121 -22.884 1.00 95.06 420 ALA A C 1
ATOM 3314 O O . ALA A 1 420 ? 12.065 6.386 -23.661 1.00 95.06 420 ALA A O 1
ATOM 3315 N N . ILE A 1 421 ? 13.495 7.015 -22.029 1.00 95.94 421 ILE A N 1
ATOM 3316 C CA . ILE A 1 421 ? 13.068 8.418 -21.912 1.00 95.94 421 ILE A CA 1
ATOM 3317 C C . ILE A 1 421 ? 14.267 9.334 -22.177 1.00 95.94 421 ILE A C 1
ATOM 3319 O O . ILE A 1 421 ? 15.250 9.333 -21.434 1.00 95.94 421 ILE A O 1
ATOM 3323 N N . LEU A 1 422 ? 14.177 10.125 -23.246 1.00 96.12 422 LEU A N 1
ATOM 3324 C CA . LEU A 1 422 ? 15.189 11.090 -23.665 1.00 96.12 422 LEU A CA 1
ATOM 3325 C C . LEU A 1 422 ? 14.513 12.296 -24.341 1.00 96.12 422 LEU A C 1
ATOM 3327 O O . LEU A 1 422 ? 14.620 12.492 -25.550 1.00 96.12 422 LEU A O 1
ATOM 3331 N N . THR A 1 423 ? 13.781 13.077 -23.544 1.00 95.50 423 THR A N 1
ATOM 3332 C CA . THR A 1 423 ? 12.855 14.126 -24.008 1.00 95.50 423 THR A CA 1
ATOM 3333 C C . THR A 1 423 ? 13.517 15.166 -24.913 1.00 95.50 423 THR A C 1
ATOM 3335 O O . THR A 1 423 ? 12.949 15.529 -25.937 1.00 95.50 423 THR A O 1
ATOM 3338 N N . ASP A 1 424 ? 14.752 15.563 -24.599 1.00 96.69 424 ASP A N 1
ATOM 3339 C CA . ASP A 1 424 ? 15.501 16.575 -25.361 1.00 96.69 424 ASP A CA 1
ATOM 3340 C C . ASP A 1 424 ? 15.972 16.071 -26.743 1.00 96.69 424 ASP A C 1
ATOM 3342 O O . ASP A 1 424 ? 16.427 16.846 -27.586 1.00 96.69 424 ASP A O 1
ATOM 3346 N N . HIS A 1 425 ? 15.891 14.758 -26.992 1.00 97.12 425 HIS A N 1
ATOM 3347 C CA . HIS A 1 425 ? 16.411 14.101 -28.192 1.00 97.12 425 HIS A CA 1
ATOM 3348 C C . HIS A 1 425 ? 15.430 13.029 -28.706 1.00 97.12 425 HIS A C 1
ATOM 3350 O O . HIS A 1 425 ? 15.723 11.828 -28.642 1.00 97.12 425 HIS A O 1
ATOM 3356 N N . PRO A 1 426 ? 14.268 13.435 -29.254 1.00 97.56 426 PRO A N 1
ATOM 3357 C CA . PRO A 1 426 ? 13.184 12.518 -29.612 1.00 97.56 426 PRO A CA 1
ATOM 3358 C C . PRO A 1 426 ? 13.583 11.464 -30.657 1.00 97.56 426 PRO A C 1
ATOM 3360 O O . PRO A 1 426 ? 13.130 10.323 -30.579 1.00 97.56 426 PRO A O 1
ATOM 3363 N N . THR A 1 427 ? 14.479 11.792 -31.593 1.00 98.12 427 THR A N 1
ATOM 3364 C CA . THR A 1 427 ? 14.990 10.838 -32.597 1.00 98.12 427 THR A CA 1
ATOM 3365 C C . THR A 1 427 ? 15.846 9.739 -31.968 1.00 98.12 427 THR A C 1
ATOM 3367 O O . THR A 1 427 ? 15.719 8.568 -32.325 1.00 98.12 427 THR A O 1
ATOM 3370 N N . VAL A 1 428 ? 16.667 10.085 -30.973 1.00 98.00 428 VAL A N 1
ATOM 3371 C CA . VAL A 1 428 ? 17.444 9.114 -30.194 1.00 98.00 428 VAL A CA 1
ATOM 3372 C C . VAL A 1 428 ? 16.515 8.271 -29.320 1.00 98.00 428 VAL A C 1
ATOM 3374 O O . VAL A 1 428 ? 16.676 7.055 -29.266 1.00 98.00 428 VAL A O 1
ATOM 3377 N N . GLN A 1 429 ? 15.491 8.867 -28.697 1.00 98.12 429 GLN A N 1
ATOM 3378 C CA . GLN A 1 429 ? 14.471 8.117 -27.954 1.00 98.12 429 GLN A CA 1
ATOM 3379 C C . GLN A 1 429 ? 13.751 7.092 -28.847 1.00 98.12 429 GLN A C 1
ATOM 3381 O O . GLN A 1 429 ? 13.581 5.937 -28.453 1.00 98.12 429 GLN A O 1
ATOM 3386 N N . GLN A 1 430 ? 13.357 7.486 -30.062 1.00 98.19 430 GLN A N 1
ATOM 3387 C CA . GLN A 1 430 ? 12.736 6.585 -31.034 1.00 98.19 430 GLN A CA 1
ATOM 3388 C C . GLN A 1 430 ? 13.692 5.461 -31.448 1.00 98.19 430 GLN A C 1
ATOM 3390 O O . GLN A 1 430 ? 13.288 4.298 -31.475 1.00 98.19 430 GLN A O 1
ATOM 3395 N N . PHE A 1 431 ? 14.968 5.776 -31.701 1.00 98.12 431 PHE A N 1
ATOM 3396 C CA . PHE A 1 431 ? 15.999 4.765 -31.936 1.00 98.12 431 PHE A CA 1
ATOM 3397 C C . PHE A 1 431 ? 16.077 3.768 -30.774 1.00 98.12 431 PHE A C 1
ATOM 3399 O O . PHE A 1 431 ? 16.029 2.557 -31.010 1.00 98.12 431 PHE A O 1
ATOM 3406 N N . LEU A 1 432 ? 16.130 4.247 -29.528 1.00 97.62 432 LEU A N 1
ATOM 3407 C CA . LEU A 1 432 ? 16.221 3.396 -28.340 1.00 97.62 432 LEU A CA 1
ATOM 3408 C C . LEU A 1 432 ? 15.025 2.439 -28.221 1.00 97.62 432 LEU A C 1
ATOM 3410 O O . LEU A 1 432 ? 15.208 1.255 -27.935 1.00 97.62 432 LEU A O 1
ATOM 3414 N N . ARG A 1 433 ? 13.822 2.914 -28.557 1.00 97.19 433 ARG A N 1
ATOM 3415 C CA . ARG A 1 433 ? 12.587 2.112 -28.590 1.00 97.19 433 ARG A CA 1
ATOM 3416 C C . ARG A 1 433 ? 12.437 1.226 -29.834 1.00 97.19 433 ARG A C 1
ATOM 3418 O O . ARG A 1 433 ? 11.533 0.403 -29.875 1.00 97.19 433 ARG A O 1
ATOM 3425 N N . SER A 1 434 ? 13.292 1.372 -30.844 1.00 97.50 434 SER A N 1
ATOM 3426 C CA . SER A 1 434 ? 13.262 0.553 -32.065 1.00 97.50 434 SER A CA 1
ATOM 3427 C C . SER A 1 434 ? 14.025 -0.776 -31.896 1.00 97.50 434 SER A C 1
ATOM 3429 O O . SER A 1 434 ? 14.793 -0.921 -30.945 1.00 97.50 434 SER A O 1
ATOM 3431 N N . PRO A 1 435 ? 13.893 -1.747 -32.817 1.00 97.25 435 PRO A N 1
ATOM 3432 C CA . PRO A 1 435 ? 14.723 -2.956 -32.820 1.00 97.25 435 PRO A CA 1
ATOM 3433 C C . PRO A 1 435 ? 16.141 -2.743 -33.383 1.00 97.25 435 PRO A C 1
ATOM 3435 O O . PRO A 1 435 ? 16.936 -3.678 -33.365 1.00 97.25 435 PRO A O 1
ATOM 3438 N N . ARG A 1 436 ? 16.479 -1.543 -33.881 1.00 97.94 436 ARG A N 1
ATOM 3439 C CA . ARG A 1 436 ? 17.806 -1.253 -34.455 1.00 97.94 436 ARG A CA 1
ATOM 3440 C C . ARG A 1 436 ? 18.890 -1.302 -33.381 1.00 97.94 436 ARG A C 1
ATOM 3442 O O . ARG A 1 436 ? 18.667 -0.799 -32.279 1.00 97.94 436 ARG A O 1
ATOM 3449 N N . GLU A 1 437 ? 20.045 -1.876 -33.709 1.00 97.81 437 GLU A N 1
ATOM 3450 C CA . GLU A 1 437 ? 21.208 -1.956 -32.813 1.00 97.81 437 GLU A CA 1
ATOM 3451 C C . GLU A 1 437 ? 22.026 -0.658 -32.836 1.00 97.81 437 GLU A C 1
ATOM 3453 O O . GLU A 1 437 ? 22.481 -0.194 -31.787 1.00 97.81 437 GLU A O 1
ATOM 3458 N N . ASP A 1 438 ? 22.155 -0.049 -34.013 1.00 98.25 438 ASP A N 1
ATOM 3459 C CA . ASP A 1 438 ? 22.967 1.132 -34.286 1.00 98.25 438 ASP A CA 1
ATOM 3460 C C . ASP A 1 438 ? 22.157 2.309 -34.867 1.00 98.25 438 ASP A C 1
ATOM 3462 O O . ASP A 1 438 ? 21.081 2.138 -35.454 1.00 98.25 438 ASP A O 1
ATOM 3466 N N . PHE A 1 439 ? 22.654 3.530 -34.644 1.00 98.38 439 PHE A N 1
ATOM 3467 C CA . PHE A 1 439 ? 22.070 4.771 -35.159 1.00 98.38 439 PHE A CA 1
ATOM 3468 C C . PHE A 1 439 ? 23.078 5.922 -35.165 1.00 98.38 439 PHE A C 1
ATOM 3470 O O . PHE A 1 439 ? 23.766 6.154 -34.175 1.00 98.38 439 PHE A O 1
ATOM 3477 N N . ALA A 1 440 ? 23.111 6.705 -36.243 1.00 98.38 440 ALA A N 1
ATOM 3478 C CA . ALA A 1 440 ? 23.955 7.893 -36.346 1.00 98.38 440 ALA A CA 1
ATOM 3479 C C . ALA A 1 440 ? 23.159 9.169 -36.033 1.00 98.38 440 ALA A C 1
ATOM 3481 O O . ALA A 1 440 ? 22.277 9.564 -36.797 1.00 98.38 440 ALA A O 1
ATOM 3482 N N . TYR A 1 441 ? 23.510 9.863 -34.951 1.00 98.25 441 TYR A N 1
ATOM 3483 C CA . TYR A 1 441 ? 22.930 11.158 -34.595 1.00 98.25 441 TYR A CA 1
ATOM 3484 C C . TYR A 1 441 ? 23.829 12.304 -35.084 1.00 98.25 441 TYR A C 1
ATOM 3486 O O . TYR A 1 441 ? 25.043 12.264 -34.883 1.00 98.25 441 TYR A O 1
ATOM 3494 N N . ARG A 1 442 ? 23.259 13.311 -35.762 1.00 97.31 442 ARG A N 1
ATOM 3495 C CA . ARG A 1 442 ? 24.024 14.366 -36.471 1.00 97.31 442 ARG A CA 1
ATOM 3496 C C . ARG A 1 442 ? 23.710 15.802 -36.033 1.00 97.31 442 ARG A C 1
ATOM 3498 O O . ARG A 1 442 ? 24.175 16.745 -36.657 1.00 97.31 442 ARG A O 1
ATOM 3505 N N . ASN A 1 443 ? 22.912 15.991 -34.987 1.00 95.94 443 ASN A N 1
ATOM 3506 C CA . ASN A 1 443 ? 22.444 17.318 -34.582 1.00 95.94 443 ASN A CA 1
ATOM 3507 C C . ASN A 1 443 ? 23.449 18.018 -33.646 1.00 95.94 443 ASN A C 1
ATOM 3509 O O . ASN A 1 443 ? 23.179 18.215 -32.460 1.00 95.94 443 ASN A O 1
ATOM 3513 N N . PHE A 1 444 ? 24.641 18.326 -34.165 1.00 97.25 444 PHE A N 1
ATOM 3514 C CA . PHE A 1 444 ? 25.741 18.911 -33.397 1.00 97.25 444 PHE A CA 1
ATOM 3515 C C . PHE A 1 444 ? 26.351 20.132 -34.094 1.00 97.25 444 PHE A C 1
ATOM 3517 O O . PHE A 1 444 ? 26.453 20.187 -35.314 1.00 97.25 444 PHE A O 1
ATOM 3524 N N . ASN A 1 445 ? 26.854 21.079 -33.295 1.00 96.69 445 ASN A N 1
ATOM 3525 C CA . ASN A 1 445 ? 27.525 22.294 -33.786 1.00 96.69 445 ASN A CA 1
ATOM 3526 C C . ASN A 1 445 ? 29.018 22.062 -34.085 1.00 96.69 445 ASN A C 1
ATOM 3528 O O . ASN A 1 445 ? 29.685 22.912 -34.666 1.00 96.69 445 ASN A O 1
ATOM 3532 N N . GLY A 1 446 ? 29.563 20.932 -33.634 1.00 97.44 446 GLY A N 1
ATOM 3533 C CA . GLY A 1 446 ? 30.983 20.613 -33.696 1.00 97.44 446 GLY A CA 1
ATOM 3534 C C . GLY A 1 446 ? 31.305 19.321 -32.952 1.00 97.44 446 GLY A C 1
ATOM 3535 O O . GLY A 1 446 ? 30.505 18.834 -32.148 1.00 97.44 446 GLY A O 1
ATOM 3536 N N . ILE A 1 447 ? 32.506 18.781 -33.176 1.00 97.94 447 ILE A N 1
ATOM 3537 C CA . ILE A 1 447 ? 32.948 17.525 -32.547 1.00 97.94 447 ILE A CA 1
ATOM 3538 C C . ILE A 1 447 ? 33.007 17.627 -31.015 1.00 97.94 447 ILE A C 1
ATOM 3540 O O . ILE A 1 447 ? 32.700 16.662 -30.321 1.00 97.94 447 ILE A O 1
ATOM 3544 N N . ALA A 1 448 ? 33.319 18.808 -30.471 1.00 97.81 448 ALA A N 1
ATOM 3545 C CA . ALA A 1 448 ? 33.279 19.061 -29.031 1.00 97.81 448 ALA A CA 1
ATOM 3546 C C . ALA A 1 448 ? 31.855 18.923 -28.457 1.00 97.81 448 ALA A C 1
ATOM 3548 O O . ALA A 1 448 ? 31.676 18.288 -27.419 1.00 97.81 448 ALA A O 1
ATOM 3549 N N . HIS A 1 449 ? 30.837 19.437 -29.164 1.00 97.69 449 HIS A N 1
ATOM 3550 C CA . HIS A 1 449 ? 29.433 19.279 -28.770 1.00 97.69 449 HIS A CA 1
ATOM 3551 C C . HIS A 1 449 ? 29.024 17.796 -28.809 1.00 97.69 449 HIS A C 1
ATOM 3553 O O . HIS A 1 449 ? 28.458 17.297 -27.839 1.00 97.69 449 HIS A O 1
ATOM 3559 N N . ALA A 1 450 ? 29.401 17.065 -29.865 1.00 98.25 450 ALA A N 1
ATOM 3560 C CA . ALA A 1 450 ? 29.133 15.630 -29.968 1.00 98.25 450 ALA A CA 1
ATOM 3561 C C . ALA A 1 450 ? 29.781 14.822 -28.828 1.00 98.25 450 ALA A C 1
ATOM 3563 O O . ALA A 1 450 ? 29.137 13.947 -28.252 1.00 98.25 450 ALA A O 1
ATOM 3564 N N . ARG A 1 451 ? 31.037 15.126 -28.463 1.00 98.31 451 ARG A N 1
ATOM 3565 C CA . ARG A 1 451 ? 31.755 14.470 -27.352 1.00 98.31 451 ARG A CA 1
ATOM 3566 C C . ARG A 1 451 ? 31.110 14.744 -25.998 1.00 98.31 451 ARG A C 1
ATOM 3568 O O . ARG A 1 451 ? 30.935 13.810 -25.221 1.00 98.31 451 ARG A O 1
ATOM 3575 N N . ASN A 1 452 ? 30.733 15.995 -25.732 1.00 98.00 452 ASN A N 1
ATOM 3576 C CA . ASN A 1 452 ? 30.030 16.358 -24.501 1.00 98.00 452 ASN A CA 1
ATOM 3577 C C . ASN A 1 452 ? 28.688 15.614 -24.409 1.00 98.00 452 ASN A C 1
ATOM 3579 O O . ASN A 1 452 ? 28.417 14.932 -23.422 1.00 98.00 452 ASN A O 1
ATOM 3583 N N . TRP A 1 453 ? 27.904 15.639 -25.489 1.00 97.94 453 TRP A N 1
ATOM 3584 C CA . TRP A 1 453 ? 26.647 14.902 -25.569 1.00 97.94 453 TRP A CA 1
ATOM 3585 C C . TRP A 1 453 ? 26.836 13.397 -25.328 1.00 97.94 453 TRP A C 1
ATOM 3587 O O . TRP A 1 453 ? 26.122 12.808 -24.516 1.00 97.94 453 TRP A O 1
ATOM 3597 N N . ALA A 1 454 ? 27.831 12.781 -25.978 1.00 98.00 454 ALA A N 1
ATOM 3598 C CA . ALA A 1 454 ? 28.145 11.367 -25.801 1.00 98.00 454 ALA A CA 1
ATOM 3599 C C . ALA A 1 454 ? 28.504 11.062 -24.343 1.00 98.00 454 ALA A C 1
ATOM 3601 O O . ALA A 1 454 ? 27.942 10.135 -23.774 1.00 98.00 454 ALA A O 1
ATOM 3602 N N . SER A 1 455 ? 29.358 11.878 -23.717 1.00 97.38 455 SER A N 1
ATOM 3603 C CA . SER A 1 455 ? 29.728 11.752 -22.301 1.00 97.38 455 SER A CA 1
ATOM 3604 C C . SER A 1 455 ? 28.514 11.820 -21.367 1.00 97.38 455 SER A C 1
ATOM 3606 O O . SER A 1 455 ? 28.367 10.983 -20.480 1.00 97.38 455 SER A O 1
ATOM 3608 N N . LYS A 1 456 ? 27.597 12.766 -21.610 1.00 96.69 456 LYS A N 1
ATOM 3609 C CA . LYS A 1 456 ? 26.394 12.978 -20.791 1.00 96.69 456 LYS A CA 1
ATOM 3610 C C . LYS A 1 456 ? 25.384 11.831 -20.889 1.00 96.69 456 LYS A C 1
ATOM 3612 O O . LYS A 1 456 ? 24.698 11.534 -19.911 1.00 96.69 456 LYS A O 1
ATOM 3617 N N . HIS A 1 457 ? 25.237 11.234 -22.072 1.00 95.75 457 HIS A N 1
ATOM 3618 C CA . HIS A 1 457 ? 24.120 10.330 -22.355 1.00 95.75 457 HIS A CA 1
ATOM 3619 C C . HIS A 1 457 ? 24.501 8.859 -22.516 1.00 95.75 457 HIS A C 1
ATOM 3621 O O . HIS A 1 457 ? 23.620 8.016 -22.357 1.00 95.75 457 HIS A O 1
ATOM 3627 N N . GLN A 1 458 ? 25.762 8.524 -22.801 1.00 95.12 458 GLN A N 1
ATOM 3628 C CA . GLN A 1 458 ? 26.180 7.126 -22.912 1.00 95.12 458 GLN A CA 1
ATOM 3629 C C . GLN A 1 458 ? 26.140 6.396 -21.559 1.00 95.12 458 GLN A C 1
ATOM 3631 O O . GLN A 1 458 ? 26.056 7.010 -20.494 1.00 95.12 458 GLN A O 1
ATOM 3636 N N . GLY A 1 459 ? 26.214 5.067 -21.603 1.00 91.62 459 GLY A N 1
ATOM 3637 C CA . GLY A 1 459 ? 26.197 4.198 -20.429 1.00 91.62 459 GLY A CA 1
ATOM 3638 C C . GLY A 1 459 ? 24.818 3.611 -20.144 1.00 91.62 459 GLY A C 1
ATOM 3639 O O . GLY A 1 459 ? 23.960 3.530 -21.024 1.00 91.62 459 GLY A O 1
ATOM 3640 N N . TYR A 1 460 ? 24.622 3.137 -18.915 1.00 88.94 460 TYR A N 1
ATOM 3641 C CA . TYR A 1 460 ? 23.357 2.580 -18.441 1.00 88.94 460 TYR A CA 1
ATOM 3642 C C . TYR A 1 460 ? 22.622 3.593 -17.562 1.00 88.94 460 TYR A C 1
ATOM 3644 O O . TYR A 1 460 ? 23.164 4.057 -16.562 1.00 88.94 460 TYR A O 1
ATOM 3652 N N . HIS A 1 461 ? 21.377 3.904 -17.924 1.00 89.31 461 HIS A N 1
ATOM 3653 C CA . HIS A 1 461 ? 20.527 4.866 -17.225 1.00 89.31 461 HIS A CA 1
ATOM 3654 C C . HIS A 1 461 ? 19.240 4.169 -16.756 1.00 89.31 461 HIS A C 1
ATOM 3656 O O . HIS A 1 461 ? 18.228 4.233 -17.459 1.00 89.31 461 HIS A O 1
ATOM 3662 N N . PRO A 1 462 ? 19.242 3.497 -15.585 1.00 83.00 462 PRO A N 1
ATOM 3663 C CA . PRO A 1 462 ? 18.103 2.707 -15.099 1.00 83.00 462 PRO A CA 1
ATOM 3664 C C . PRO A 1 462 ? 16.823 3.536 -14.981 1.00 83.00 462 PRO A C 1
ATOM 3666 O O . PRO A 1 462 ? 15.770 3.121 -15.453 1.00 83.00 462 PRO A O 1
ATOM 3669 N N . GLN A 1 463 ? 16.930 4.744 -14.420 1.00 84.94 463 GLN A N 1
ATOM 3670 C CA . GLN A 1 463 ? 15.800 5.661 -14.230 1.00 84.94 463 GLN A CA 1
ATOM 3671 C C . GLN A 1 463 ? 15.185 6.132 -15.554 1.00 84.94 463 GLN A C 1
ATOM 3673 O O . GLN A 1 463 ? 14.006 6.464 -15.606 1.00 84.94 463 GLN A O 1
ATOM 3678 N N . LYS A 1 464 ? 15.983 6.153 -16.628 1.00 89.94 464 LYS A N 1
ATOM 3679 C CA . LYS A 1 464 ? 15.543 6.548 -17.970 1.00 89.94 464 LYS A CA 1
ATOM 3680 C C . LYS A 1 464 ? 15.269 5.353 -18.878 1.00 89.94 464 LYS A C 1
ATOM 3682 O O . LYS A 1 464 ? 14.945 5.555 -20.042 1.00 89.94 464 LYS A O 1
ATOM 3687 N N . GLY A 1 465 ? 15.423 4.126 -18.378 1.00 89.94 465 GLY A N 1
ATOM 3688 C CA . GLY A 1 465 ? 15.084 2.898 -19.089 1.00 89.94 465 GLY A CA 1
ATOM 3689 C C . GLY A 1 465 ? 15.929 2.597 -20.329 1.00 89.94 465 GLY A C 1
ATOM 3690 O O . GLY A 1 465 ? 15.420 1.922 -21.223 1.00 89.94 465 GLY A O 1
ATOM 3691 N N . TYR A 1 466 ? 17.177 3.084 -20.419 1.00 93.31 466 TYR A N 1
ATOM 3692 C CA . TYR A 1 466 ? 18.016 2.851 -21.602 1.00 93.31 466 TYR A CA 1
ATOM 3693 C C . TYR A 1 466 ? 19.489 2.521 -21.316 1.00 93.31 466 TYR A C 1
ATOM 3695 O O . TYR A 1 466 ? 20.033 2.817 -20.251 1.00 93.31 466 TYR A O 1
ATOM 3703 N N . SER A 1 467 ? 20.152 1.914 -22.307 1.00 95.00 467 SER A N 1
ATOM 3704 C CA . SER A 1 467 ? 21.601 1.710 -22.352 1.00 95.00 467 SER A CA 1
ATOM 3705 C C . SER A 1 467 ? 22.155 1.760 -23.775 1.00 95.00 467 SER A C 1
ATOM 3707 O O . SER A 1 467 ? 21.700 1.018 -24.652 1.00 95.00 467 SER A O 1
ATOM 3709 N N . PHE A 1 468 ? 23.170 2.591 -24.006 1.00 96.94 468 PHE A N 1
ATOM 3710 C CA . PHE A 1 468 ? 23.915 2.614 -25.265 1.00 96.94 468 PHE A CA 1
ATOM 3711 C C . PHE A 1 468 ? 25.336 3.151 -25.068 1.00 96.94 468 PHE A C 1
ATOM 3713 O O . PHE A 1 468 ? 25.635 3.842 -24.095 1.00 96.94 468 PHE A O 1
ATOM 3720 N N . ARG A 1 469 ? 26.216 2.844 -26.018 1.00 97.69 469 ARG A N 1
ATOM 3721 C CA . ARG A 1 469 ? 27.550 3.434 -26.161 1.00 97.69 469 ARG A CA 1
ATOM 3722 C C . ARG A 1 469 ? 27.529 4.424 -27.316 1.00 97.69 469 ARG A C 1
ATOM 3724 O O . ARG A 1 469 ? 26.802 4.207 -28.285 1.00 97.69 469 ARG A O 1
ATOM 3731 N N . ALA A 1 470 ? 28.310 5.493 -27.217 1.00 98.06 470 ALA A N 1
ATOM 3732 C CA . ALA A 1 470 ? 28.396 6.504 -28.260 1.00 98.06 470 ALA A CA 1
ATOM 3733 C C . ALA A 1 470 ? 29.854 6.746 -28.658 1.00 98.06 470 ALA A C 1
ATOM 3735 O O . ALA A 1 470 ? 30.686 7.084 -27.822 1.00 98.06 470 ALA A O 1
ATOM 3736 N N . SER A 1 471 ? 30.153 6.612 -29.947 1.00 98.19 471 SER A N 1
ATOM 3737 C CA . SER A 1 471 ? 31.451 6.974 -30.532 1.00 98.19 471 SER A CA 1
ATOM 3738 C C . SER A 1 471 ? 31.284 8.168 -31.464 1.00 98.19 471 SER A C 1
ATOM 3740 O O . SER A 1 471 ? 30.365 8.190 -32.282 1.00 98.19 471 SER A O 1
ATOM 3742 N N . THR A 1 472 ? 32.144 9.176 -31.341 1.00 98.44 472 THR A N 1
ATOM 3743 C CA . THR A 1 472 ? 31.993 10.445 -32.069 1.00 98.44 472 THR A CA 1
ATOM 3744 C C . THR A 1 472 ? 32.988 10.553 -33.216 1.00 98.44 472 THR A C 1
ATOM 3746 O O . THR A 1 472 ? 34.141 10.157 -33.073 1.00 98.44 472 THR A O 1
ATOM 3749 N N . HIS A 1 473 ? 32.537 11.086 -34.351 1.00 97.94 473 HIS A N 1
ATOM 3750 C CA . HIS A 1 473 ? 33.323 11.203 -35.581 1.00 97.94 473 HIS A CA 1
ATOM 3751 C C . HIS A 1 473 ? 33.033 12.534 -36.291 1.00 97.94 473 HIS A C 1
ATOM 3753 O O . HIS A 1 473 ? 31.987 13.146 -36.067 1.00 97.94 473 HIS A O 1
ATOM 3759 N N . GLY A 1 474 ? 33.931 12.949 -37.188 1.00 97.19 474 GLY A N 1
ATOM 3760 C CA . GLY A 1 474 ? 33.766 14.138 -38.033 1.00 97.19 474 GLY A CA 1
ATOM 3761 C C . GLY A 1 474 ? 34.234 15.451 -37.394 1.00 97.19 474 GLY A C 1
ATOM 3762 O O . GLY A 1 474 ? 34.745 15.483 -36.274 1.00 97.19 474 GLY A O 1
ATOM 3763 N N . THR A 1 475 ? 34.074 16.549 -38.135 1.00 95.25 475 THR A N 1
ATOM 3764 C CA . THR A 1 475 ? 34.490 17.908 -37.749 1.00 95.25 475 THR A CA 1
ATOM 3765 C C . THR A 1 475 ? 33.433 18.940 -38.150 1.00 95.25 475 THR A C 1
ATOM 3767 O O . THR A 1 475 ? 32.636 18.713 -39.062 1.00 95.25 475 THR A O 1
ATOM 3770 N N . GLY A 1 476 ? 33.398 20.081 -37.448 1.00 94.19 476 GLY A N 1
ATOM 3771 C CA . GLY A 1 476 ? 32.447 21.168 -37.716 1.00 94.19 476 GLY A CA 1
ATOM 3772 C C . GLY A 1 476 ? 30.987 20.697 -37.772 1.00 94.19 476 GLY A C 1
ATOM 3773 O O . GLY A 1 476 ? 30.545 19.922 -36.925 1.00 94.19 476 GLY A O 1
ATOM 3774 N N . ARG A 1 477 ? 30.258 21.124 -38.810 1.00 92.25 477 ARG A N 1
ATOM 3775 C CA . ARG A 1 477 ? 28.854 20.736 -39.065 1.00 92.25 477 ARG A CA 1
ATOM 3776 C C . ARG A 1 477 ? 28.667 19.257 -39.431 1.00 92.25 477 ARG A C 1
ATOM 3778 O O . ARG A 1 477 ? 27.547 18.765 -39.393 1.00 92.25 477 ARG A O 1
ATOM 3785 N N . ASN A 1 478 ? 29.749 18.544 -39.746 1.00 96.62 478 ASN A N 1
ATOM 3786 C CA . ASN A 1 478 ? 29.734 17.112 -40.054 1.00 96.62 478 ASN A CA 1
ATOM 3787 C C . ASN A 1 478 ? 30.015 16.243 -38.815 1.00 96.62 478 ASN A C 1
ATOM 3789 O O . ASN A 1 478 ? 30.293 15.051 -38.947 1.00 96.62 478 ASN A O 1
ATOM 3793 N N . ALA A 1 479 ? 29.991 16.822 -37.610 1.00 98.00 479 ALA A N 1
ATOM 3794 C CA . ALA A 1 479 ? 30.132 16.064 -36.375 1.00 98.00 479 ALA A CA 1
ATOM 3795 C C . ALA A 1 479 ? 28.946 15.105 -36.181 1.00 98.00 479 ALA A C 1
ATOM 3797 O O . ALA A 1 479 ? 27.782 15.485 -36.302 1.00 98.00 479 ALA A O 1
ATOM 3798 N N . THR A 1 480 ? 29.242 13.851 -35.847 1.00 98.19 480 THR A N 1
ATOM 3799 C CA . THR A 1 480 ? 28.248 12.788 -35.656 1.00 98.19 480 THR A CA 1
ATOM 3800 C C . THR A 1 480 ? 28.556 11.965 -34.408 1.00 98.19 480 THR A C 1
ATOM 3802 O O . THR A 1 480 ? 29.715 11.815 -34.017 1.00 98.19 480 THR A O 1
ATOM 3805 N N . ALA A 1 481 ? 27.518 11.413 -33.782 1.00 98.44 481 ALA A N 1
ATOM 3806 C CA . ALA A 1 481 ? 27.618 10.427 -32.714 1.00 98.44 481 ALA A CA 1
ATOM 3807 C C . ALA A 1 481 ? 26.988 9.116 -33.198 1.00 98.44 481 ALA A C 1
ATOM 3809 O O . ALA A 1 481 ? 25.782 9.042 -33.429 1.00 98.44 481 ALA A O 1
ATOM 3810 N N . GLN A 1 482 ? 27.818 8.091 -33.365 1.00 98.56 482 GLN A N 1
ATOM 3811 C CA . GLN A 1 482 ? 27.402 6.728 -33.668 1.00 98.56 482 GLN A CA 1
ATOM 3812 C C . GLN A 1 482 ? 26.988 6.052 -32.367 1.00 98.56 482 GLN A C 1
ATOM 3814 O O . GLN A 1 482 ? 27.824 5.818 -31.490 1.00 98.56 482 GLN A O 1
ATOM 3819 N N . LEU A 1 483 ? 25.694 5.794 -32.230 1.00 98.44 483 LEU A N 1
ATOM 3820 C CA . LEU A 1 483 ? 25.084 5.167 -31.070 1.00 98.44 483 LEU A CA 1
ATOM 3821 C C . LEU A 1 483 ? 24.975 3.672 -31.331 1.00 98.44 483 LEU A C 1
ATOM 3823 O O . LEU A 1 483 ? 24.487 3.267 -32.381 1.00 98.44 483 LEU A O 1
ATOM 3827 N N . LYS A 1 484 ? 25.378 2.859 -30.359 1.00 98.12 484 LYS A N 1
ATOM 3828 C CA . LYS A 1 484 ? 25.228 1.406 -30.395 1.00 98.12 484 LYS A CA 1
ATOM 3829 C C . LYS A 1 484 ? 24.618 0.929 -29.090 1.00 98.12 484 LYS A C 1
ATOM 3831 O O . LYS A 1 484 ? 25.155 1.206 -28.016 1.00 98.12 484 LYS A O 1
ATOM 3836 N N . LYS A 1 485 ? 23.493 0.224 -29.155 1.00 97.69 485 LYS A N 1
ATOM 3837 C CA . LYS A 1 485 ? 22.848 -0.313 -27.956 1.00 97.69 485 LYS A CA 1
ATOM 3838 C C . LYS A 1 485 ? 23.722 -1.359 -27.290 1.00 97.69 485 LYS A C 1
ATOM 3840 O O . LYS A 1 485 ? 24.360 -2.185 -27.936 1.00 97.69 485 LYS A O 1
ATOM 3845 N N . GLY A 1 486 ? 23.739 -1.292 -25.969 1.00 90.81 486 GLY A N 1
ATOM 3846 C CA . GLY A 1 486 ? 24.478 -2.219 -25.136 1.00 90.81 486 GLY A CA 1
ATOM 3847 C C . GLY A 1 486 ? 23.720 -3.524 -24.891 1.00 90.81 486 GLY A C 1
ATOM 3848 O O . GLY A 1 486 ? 22.488 -3.530 -24.829 1.00 90.81 486 GLY A O 1
ATOM 3849 N N . ARG A 1 487 ? 24.447 -4.632 -24.687 1.00 92.31 487 ARG A N 1
ATOM 3850 C CA . ARG A 1 487 ? 23.863 -5.881 -24.153 1.00 92.31 487 ARG A CA 1
ATOM 3851 C C . ARG A 1 487 ? 23.549 -5.772 -22.661 1.00 92.31 487 ARG A C 1
ATOM 3853 O O . ARG A 1 487 ? 22.820 -6.601 -22.135 1.00 92.31 487 ARG A O 1
ATOM 3860 N N . GLU A 1 488 ? 24.055 -4.743 -21.991 1.00 88.38 488 GLU A N 1
ATOM 3861 C CA . GLU A 1 488 ? 23.907 -4.466 -20.565 1.00 88.38 488 GLU A CA 1
ATOM 3862 C C . GLU A 1 488 ? 22.430 -4.468 -20.139 1.00 88.38 488 GLU A C 1
ATOM 3864 O O . GLU A 1 488 ? 22.079 -5.083 -19.134 1.00 88.38 488 GLU A O 1
ATOM 3869 N N . PHE A 1 489 ? 21.539 -3.880 -20.946 1.00 86.12 489 PHE A N 1
ATOM 3870 C CA . PHE A 1 489 ? 20.096 -3.892 -20.681 1.00 86.12 489 PHE A CA 1
ATOM 3871 C C . PHE A 1 489 ? 19.504 -5.312 -20.691 1.00 86.12 489 PHE A C 1
ATOM 3873 O O . PHE A 1 489 ? 18.720 -5.670 -19.811 1.00 86.12 489 PHE A O 1
ATOM 3880 N N . TYR A 1 490 ? 19.907 -6.143 -21.656 1.00 89.62 490 TYR A N 1
ATOM 3881 C CA . TYR A 1 490 ? 19.512 -7.551 -21.714 1.00 89.62 490 TYR A CA 1
ATOM 3882 C C . TYR A 1 490 ? 20.098 -8.350 -20.545 1.00 89.62 490 TYR A C 1
ATOM 3884 O O . TYR A 1 490 ? 19.362 -9.073 -19.876 1.00 89.62 490 TYR A O 1
ATOM 3892 N N . SER A 1 491 ? 21.390 -8.180 -20.252 1.00 90.88 491 SER A N 1
ATOM 3893 C CA . SER A 1 491 ? 22.070 -8.859 -19.144 1.00 90.88 491 SER A CA 1
ATOM 3894 C C . SER A 1 491 ? 21.396 -8.581 -17.800 1.00 90.88 491 SER A C 1
ATOM 3896 O O . SER A 1 491 ? 21.280 -9.482 -16.974 1.00 90.88 491 SER A O 1
ATOM 3898 N N . LEU A 1 492 ? 20.895 -7.362 -17.587 1.00 85.56 492 LEU A N 1
ATOM 3899 C CA . LEU A 1 492 ? 20.144 -7.006 -16.382 1.00 85.56 492 LEU A CA 1
ATOM 3900 C C . LEU A 1 492 ? 18.785 -7.702 -16.308 1.00 85.56 492 LEU A C 1
ATOM 3902 O O . LEU A 1 492 ? 18.456 -8.262 -15.264 1.00 85.56 492 LEU A O 1
ATOM 3906 N N . LYS A 1 493 ? 18.021 -7.725 -17.409 1.00 87.12 493 LYS A N 1
ATOM 3907 C CA . LYS A 1 493 ? 16.760 -8.484 -17.475 1.00 87.12 493 LYS A CA 1
ATOM 3908 C C . LYS A 1 493 ? 16.988 -9.970 -17.220 1.00 87.12 493 LYS A C 1
ATOM 3910 O O . LYS A 1 493 ? 16.241 -10.583 -16.464 1.00 87.12 493 LYS A O 1
ATOM 3915 N N . LEU A 1 494 ? 18.041 -10.534 -17.811 1.00 92.12 494 LEU A N 1
ATOM 3916 C CA . LEU A 1 494 ? 18.412 -11.929 -17.617 1.00 92.12 494 LEU A CA 1
ATOM 3917 C C . LEU A 1 494 ? 18.792 -12.216 -16.159 1.00 92.12 494 LEU A C 1
ATOM 3919 O O . LEU A 1 494 ? 18.277 -13.166 -15.576 1.00 92.12 494 LEU A O 1
ATOM 3923 N N . LYS A 1 495 ? 19.634 -11.374 -15.547 1.00 90.94 495 LYS A N 1
ATOM 3924 C CA . LYS A 1 495 ? 20.018 -11.502 -14.134 1.00 90.94 495 LYS A CA 1
ATOM 3925 C C . LYS A 1 495 ? 18.807 -11.407 -13.204 1.00 90.94 495 LYS A C 1
ATOM 3927 O O . LYS A 1 495 ? 18.704 -12.169 -12.242 1.00 90.94 495 LYS A O 1
ATOM 3932 N N . ALA A 1 496 ? 17.882 -10.490 -13.482 1.00 87.81 496 ALA A N 1
ATOM 3933 C CA . ALA A 1 496 ? 16.661 -10.361 -12.700 1.00 87.81 496 ALA A CA 1
ATOM 3934 C C . ALA A 1 496 ? 15.758 -11.592 -12.844 1.00 87.81 496 ALA A C 1
ATOM 3936 O O . ALA A 1 496 ? 15.316 -12.137 -11.836 1.00 87.81 496 ALA A O 1
ATOM 3937 N N . TYR A 1 497 ? 15.567 -12.093 -14.068 1.00 90.94 497 TYR A N 1
ATOM 3938 C CA . TYR A 1 497 ? 14.854 -13.348 -14.311 1.00 90.94 497 TYR A CA 1
ATOM 3939 C C . TYR A 1 497 ? 15.485 -14.519 -13.547 1.00 90.94 497 TYR A C 1
ATOM 3941 O O . TYR A 1 497 ? 14.786 -15.232 -12.835 1.00 90.94 497 TYR A O 1
ATOM 3949 N N . GLN A 1 498 ? 16.809 -14.683 -13.618 1.00 94.38 498 GLN A N 1
ATOM 3950 C CA . GLN A 1 498 ? 17.526 -15.721 -12.869 1.00 94.38 498 GLN A CA 1
ATOM 3951 C C . GLN A 1 498 ? 17.311 -15.586 -11.358 1.00 94.38 498 GLN A C 1
ATOM 3953 O O . GLN A 1 498 ? 17.046 -16.578 -10.689 1.00 94.38 498 GLN A O 1
ATOM 3958 N N . THR A 1 499 ? 17.347 -14.361 -10.826 1.00 91.50 499 THR A N 1
ATOM 3959 C CA . THR A 1 499 ? 17.070 -14.093 -9.404 1.00 91.50 499 THR A CA 1
ATOM 3960 C C . THR A 1 499 ? 15.656 -14.536 -9.014 1.00 91.50 499 THR A C 1
ATOM 3962 O O . THR A 1 499 ? 15.474 -15.152 -7.965 1.00 91.50 499 THR A O 1
ATOM 3965 N N . LEU A 1 500 ? 14.661 -14.264 -9.866 1.00 90.50 500 LEU A N 1
ATOM 3966 C CA . LEU A 1 500 ? 13.272 -14.682 -9.659 1.00 90.50 500 LEU A CA 1
ATOM 3967 C C . LEU A 1 500 ? 13.104 -16.207 -9.741 1.00 90.50 500 LEU A C 1
ATOM 3969 O O . LEU A 1 500 ? 12.335 -16.773 -8.970 1.00 90.50 500 LEU A O 1
ATOM 3973 N N . MET A 1 501 ? 13.835 -16.886 -10.630 1.00 95.06 501 MET A N 1
ATOM 3974 C CA . MET A 1 501 ? 13.815 -18.352 -10.717 1.00 95.06 501 MET A CA 1
ATOM 3975 C C . MET A 1 501 ? 14.479 -19.004 -9.499 1.00 95.06 501 MET A C 1
ATOM 3977 O O . MET A 1 501 ? 13.940 -19.963 -8.953 1.00 95.06 501 MET A O 1
ATOM 3981 N N . THR A 1 502 ? 15.592 -18.453 -9.007 1.00 95.12 502 THR A N 1
ATOM 3982 C CA . THR A 1 502 ? 16.201 -18.904 -7.746 1.00 95.12 502 THR A CA 1
ATOM 3983 C C . THR A 1 502 ? 15.241 -18.718 -6.569 1.00 95.12 502 THR A C 1
ATOM 3985 O O . THR A 1 502 ? 15.111 -19.608 -5.732 1.00 95.12 502 THR A O 1
ATOM 3988 N N . GLU A 1 503 ? 14.532 -17.586 -6.509 1.00 93.69 503 GLU A N 1
ATOM 3989 C CA . GLU A 1 503 ? 13.493 -17.343 -5.501 1.00 93.69 503 GLU A CA 1
ATOM 3990 C C . GLU A 1 503 ? 12.353 -18.370 -5.600 1.00 93.69 503 GLU A C 1
ATOM 3992 O O . GLU A 1 503 ? 11.933 -18.906 -4.576 1.00 93.69 503 GLU A O 1
ATOM 3997 N N . LEU A 1 504 ? 11.890 -18.695 -6.813 1.00 94.06 504 LEU A N 1
ATOM 3998 C CA . LEU A 1 504 ? 10.848 -19.700 -7.042 1.00 94.06 504 LEU A CA 1
ATOM 3999 C C . LEU A 1 504 ? 11.243 -21.070 -6.472 1.00 94.06 504 LEU A C 1
ATOM 4001 O O . LEU A 1 504 ? 10.456 -21.673 -5.744 1.00 94.06 504 LEU A O 1
ATOM 4005 N N . GLU A 1 505 ? 12.463 -21.538 -6.736 1.00 96.38 505 GLU A N 1
ATOM 4006 C CA . GLU A 1 505 ? 12.946 -22.826 -6.217 1.00 96.38 505 GLU A CA 1
ATOM 4007 C C . GLU A 1 505 ? 13.084 -22.833 -4.685 1.00 96.38 505 GLU A C 1
ATOM 4009 O O . GLU A 1 505 ? 12.704 -23.799 -4.010 1.00 96.38 505 GLU A O 1
ATOM 4014 N N . GLN A 1 506 ? 13.543 -21.721 -4.100 1.00 95.69 506 GLN A N 1
ATOM 4015 C CA . GLN A 1 506 ? 13.585 -21.559 -2.644 1.00 95.69 506 GLN A CA 1
ATOM 4016 C C . GLN A 1 506 ? 12.182 -21.610 -2.024 1.00 95.69 506 GLN A C 1
ATOM 4018 O O . GLN A 1 506 ? 11.987 -22.244 -0.985 1.00 95.69 506 GLN A O 1
ATOM 4023 N N . LEU A 1 507 ? 11.198 -20.951 -2.642 1.00 94.69 507 LEU A N 1
ATOM 4024 C CA . LEU A 1 507 ? 9.821 -20.931 -2.150 1.00 94.69 507 LEU A CA 1
ATOM 4025 C C . LEU A 1 507 ? 9.137 -22.290 -2.310 1.00 94.69 507 LEU A C 1
ATOM 4027 O O . LEU A 1 507 ? 8.482 -22.729 -1.370 1.00 94.69 507 LEU A O 1
ATOM 4031 N N . ARG A 1 508 ? 9.352 -23.000 -3.427 1.00 95.19 508 ARG A N 1
ATOM 4032 C CA . ARG A 1 508 ? 8.889 -24.389 -3.608 1.00 95.19 508 ARG A CA 1
ATOM 4033 C C . ARG A 1 508 ? 9.414 -25.302 -2.507 1.00 95.19 508 ARG A C 1
ATOM 4035 O O . ARG A 1 508 ? 8.650 -26.071 -1.934 1.00 95.19 508 ARG A O 1
ATOM 4042 N N . THR A 1 509 ? 10.698 -25.179 -2.174 1.00 95.38 509 THR A N 1
ATOM 4043 C CA . THR A 1 509 ? 11.317 -25.959 -1.093 1.00 95.38 509 THR A CA 1
ATOM 4044 C C . THR A 1 509 ? 10.680 -25.648 0.259 1.00 95.38 509 THR A C 1
ATOM 4046 O O . THR A 1 509 ? 10.338 -26.568 0.995 1.00 95.38 509 THR A O 1
ATOM 4049 N N . LYS A 1 510 ? 10.453 -24.364 0.572 1.00 94.62 510 LYS A N 1
ATOM 4050 C CA . LYS A 1 510 ? 9.751 -23.958 1.801 1.00 94.62 510 LYS A CA 1
ATOM 4051 C C . LYS A 1 510 ? 8.318 -24.490 1.849 1.00 94.62 510 LYS A C 1
ATOM 4053 O O . LYS A 1 510 ? 7.863 -24.897 2.908 1.00 94.62 510 LYS A O 1
ATOM 4058 N N . LEU A 1 511 ? 7.619 -24.506 0.716 1.00 94.56 511 LEU A N 1
ATOM 4059 C CA . LEU A 1 511 ? 6.214 -24.899 0.643 1.00 94.56 511 LEU A CA 1
ATOM 4060 C C . LEU A 1 511 ? 6.001 -26.409 0.849 1.00 94.56 511 LEU A C 1
ATOM 4062 O O . LEU A 1 511 ? 4.956 -26.805 1.352 1.00 94.56 511 LEU A O 1
ATOM 4066 N N . LYS A 1 512 ? 7.017 -27.243 0.579 1.00 93.56 512 LYS A N 1
ATOM 4067 C CA . LYS A 1 512 ? 7.011 -28.680 0.921 1.00 93.56 512 LYS A CA 1
ATOM 4068 C C . LYS A 1 512 ? 6.880 -28.952 2.423 1.00 93.56 512 LYS A C 1
ATOM 4070 O O . LYS A 1 512 ? 6.444 -30.033 2.796 1.00 93.56 512 LYS A O 1
ATOM 4075 N N . ALA A 1 513 ? 7.218 -27.985 3.280 1.00 93.31 513 ALA A N 1
ATOM 4076 C CA . ALA A 1 513 ? 6.988 -28.093 4.721 1.00 93.31 513 ALA A CA 1
ATOM 4077 C C . ALA A 1 513 ? 5.493 -27.997 5.107 1.00 93.31 513 ALA A C 1
ATOM 4079 O O . ALA A 1 513 ? 5.154 -28.232 6.262 1.00 93.31 513 ALA A O 1
ATOM 4080 N N . PHE A 1 514 ? 4.603 -27.681 4.155 1.00 92.81 514 PHE A N 1
ATOM 4081 C CA . PHE A 1 514 ? 3.158 -27.530 4.355 1.00 92.81 514 PHE A CA 1
ATOM 4082 C C . PHE A 1 514 ? 2.395 -28.485 3.425 1.00 92.81 514 PHE A C 1
ATOM 4084 O O . PHE A 1 514 ? 1.846 -28.044 2.413 1.00 92.81 514 PHE A O 1
ATOM 4091 N N . PRO A 1 515 ? 2.354 -29.796 3.725 1.00 88.12 515 PRO A N 1
ATOM 4092 C CA . PRO A 1 515 ? 1.808 -30.805 2.812 1.00 88.12 515 PRO A CA 1
ATOM 4093 C C . PRO A 1 515 ? 0.352 -30.527 2.404 1.00 88.12 515 PRO A C 1
ATOM 4095 O O . PRO A 1 515 ? 0.007 -30.707 1.238 1.00 88.12 515 PRO A O 1
ATOM 4098 N N . ASN A 1 516 ? -0.464 -30.000 3.324 1.00 87.75 516 ASN A N 1
ATOM 4099 C CA . ASN A 1 516 ? -1.871 -29.676 3.067 1.00 87.75 516 ASN A CA 1
ATOM 4100 C C . ASN A 1 516 ? -2.023 -28.621 1.957 1.00 87.75 516 ASN A C 1
ATOM 4102 O O . ASN A 1 516 ? -2.765 -28.835 1.004 1.00 87.75 516 ASN A O 1
ATOM 4106 N N . VAL A 1 517 ? -1.247 -27.534 2.021 1.00 84.50 517 VAL A N 1
ATOM 4107 C CA . VAL A 1 517 ? -1.277 -26.446 1.023 1.00 84.50 517 VAL A CA 1
ATOM 4108 C C . VAL A 1 517 ? -0.504 -26.825 -0.243 1.00 84.50 517 VAL A C 1
ATOM 4110 O O . VAL A 1 517 ? -0.840 -26.394 -1.341 1.00 84.50 517 VAL A O 1
ATOM 4113 N N . HIS A 1 518 ? 0.528 -27.666 -0.123 1.00 78.69 518 HIS A N 1
ATOM 4114 C CA . HIS A 1 518 ? 1.325 -28.104 -1.268 1.00 78.69 518 HIS A CA 1
ATOM 4115 C C . HIS A 1 518 ? 0.494 -28.877 -2.301 1.00 78.69 518 HIS A C 1
ATOM 4117 O O . HIS A 1 518 ? 0.745 -28.749 -3.499 1.00 78.69 518 HIS A O 1
ATOM 4123 N N . SER A 1 519 ? -0.516 -29.626 -1.848 1.00 80.50 519 SER A N 1
ATOM 4124 C CA . SER A 1 519 ? -1.424 -30.372 -2.726 1.00 80.50 519 SER A CA 1
ATOM 4125 C C . SER A 1 519 ? -2.211 -29.477 -3.700 1.00 80.50 519 SER A C 1
ATOM 4127 O O . SER A 1 519 ? -2.500 -29.898 -4.821 1.00 80.50 519 SER A O 1
ATOM 4129 N N . GLU A 1 520 ? -2.466 -28.213 -3.337 1.00 78.94 520 GLU A N 1
ATOM 4130 C CA . GLU A 1 520 ? -3.172 -27.232 -4.178 1.00 78.94 520 GLU A CA 1
ATOM 4131 C C . GLU A 1 520 ? -2.330 -26.733 -5.360 1.00 78.94 520 GLU A C 1
ATOM 4133 O O . GLU A 1 520 ? -2.877 -26.290 -6.368 1.00 78.94 520 GLU A O 1
ATOM 4138 N N . ILE A 1 521 ? -0.998 -26.855 -5.285 1.00 71.50 521 ILE A N 1
ATOM 4139 C CA . ILE A 1 521 ? -0.088 -26.514 -6.396 1.00 71.50 521 ILE A CA 1
ATOM 4140 C C . ILE A 1 521 ? -0.217 -27.506 -7.548 1.00 71.50 521 ILE A C 1
ATOM 4142 O O . ILE A 1 521 ? 0.405 -27.261 -8.577 1.00 71.50 521 ILE A O 1
ATOM 4146 N N . GLY A 1 522 ? -0.968 -28.605 -7.345 1.00 59.00 522 GLY A N 1
ATOM 4147 C CA . GLY A 1 522 ? -1.031 -29.811 -8.164 1.00 59.00 522 GLY A CA 1
ATOM 4148 C C . GLY A 1 522 ? -0.474 -29.617 -9.563 1.00 59.00 522 GLY A C 1
ATOM 4149 O O . GLY A 1 522 ? -0.967 -28.746 -10.268 1.00 59.00 522 GLY A O 1
ATOM 4150 N N . ASP A 1 523 ? 0.510 -30.449 -9.934 1.00 56.47 523 ASP A N 1
ATOM 4151 C CA . ASP A 1 523 ? 1.400 -30.441 -11.121 1.00 56.47 523 ASP A CA 1
ATOM 4152 C C . ASP A 1 523 ? 0.773 -30.181 -12.509 1.00 56.47 523 ASP A C 1
ATOM 4154 O O . ASP A 1 523 ? 1.442 -30.287 -13.541 1.00 56.47 523 ASP A O 1
ATOM 4158 N N . LYS A 1 524 ? -0.501 -29.800 -12.568 1.00 53.22 524 LYS A N 1
ATOM 4159 C CA . LYS A 1 524 ? -1.125 -28.996 -13.610 1.00 53.22 524 LYS A CA 1
ATOM 4160 C C . LYS A 1 524 ? -0.255 -27.770 -13.892 1.00 53.22 524 LYS A C 1
ATOM 4162 O O . LYS A 1 524 ? -0.528 -26.653 -13.455 1.00 53.22 524 LYS A O 1
ATOM 4167 N N . ARG A 1 525 ? 0.782 -27.976 -14.713 1.00 52.69 525 ARG A N 1
ATOM 4168 C CA . ARG A 1 525 ? 1.338 -26.935 -15.574 1.00 52.69 525 ARG A CA 1
ATOM 4169 C C . ARG A 1 525 ? 0.142 -26.134 -16.077 1.00 52.69 525 ARG A C 1
ATOM 4171 O O . ARG A 1 525 ? -0.773 -26.768 -16.614 1.00 52.69 525 ARG A O 1
ATOM 4178 N N . PRO A 1 526 ? 0.112 -24.802 -15.892 1.00 51.66 526 PRO A N 1
ATOM 4179 C CA . PRO A 1 526 ? -0.947 -23.999 -16.473 1.00 51.66 526 PRO A CA 1
ATOM 4180 C C . PRO A 1 526 ? -1.021 -24.402 -17.940 1.00 51.66 526 PRO A C 1
ATOM 4182 O O . PRO A 1 526 ? 0.006 -24.382 -18.629 1.00 51.66 526 PRO A O 1
ATOM 4185 N N . ALA A 1 527 ? -2.188 -24.903 -18.362 1.00 46.69 527 ALA A N 1
ATOM 4186 C CA . ALA A 1 527 ? -2.413 -25.276 -19.747 1.00 46.69 527 ALA A CA 1
ATOM 4187 C C . ALA A 1 527 ? -1.916 -24.093 -20.572 1.00 46.69 527 ALA A C 1
ATOM 4189 O O . ALA A 1 527 ? -2.317 -22.955 -20.328 1.00 46.69 527 ALA A O 1
ATOM 4190 N N . THR A 1 528 ? -0.923 -24.341 -21.421 1.00 42.28 528 THR A N 1
ATOM 4191 C CA . THR A 1 528 ? -0.249 -23.294 -22.180 1.00 42.28 528 THR A CA 1
ATOM 4192 C C . THR A 1 528 ? -1.256 -22.783 -23.192 1.00 42.28 528 THR A C 1
ATOM 4194 O O . THR A 1 528 ? -1.328 -23.274 -24.313 1.00 42.28 528 THR A O 1
ATOM 4197 N N . THR A 1 529 ? -2.087 -21.825 -22.788 1.00 40.78 529 THR A N 1
ATOM 4198 C CA . THR A 1 529 ? -2.922 -21.081 -23.719 1.00 40.78 529 THR A CA 1
ATOM 4199 C C . THR A 1 529 ? -1.953 -20.385 -24.673 1.00 40.78 529 THR A C 1
ATOM 4201 O O . THR A 1 529 ? -1.103 -19.619 -24.206 1.00 40.78 529 THR A O 1
ATOM 4204 N N . PRO A 1 530 ? -1.997 -20.674 -25.984 1.00 38.62 530 PRO A N 1
ATOM 4205 C CA . PRO A 1 530 ? -1.038 -20.126 -26.928 1.00 38.62 530 PRO A CA 1
ATOM 4206 C C . PRO A 1 530 ? -1.007 -18.596 -26.845 1.00 38.62 530 PRO A C 1
ATOM 4208 O O . PRO A 1 530 ? -2.029 -17.922 -26.986 1.00 38.62 530 PRO A O 1
ATOM 4211 N N . LEU A 1 531 ? 0.192 -18.044 -26.639 1.00 42.34 531 LEU A N 1
ATOM 4212 C CA . LEU A 1 531 ? 0.464 -16.602 -26.532 1.00 42.34 531 LEU A CA 1
ATOM 4213 C C . LEU A 1 531 ? 0.011 -15.790 -27.761 1.00 42.34 531 LEU A C 1
ATOM 4215 O O . LEU A 1 531 ? -0.065 -14.565 -27.684 1.00 42.34 531 LEU A O 1
ATOM 4219 N N . SER A 1 532 ? -0.335 -16.446 -28.874 1.00 41.78 532 SER A N 1
ATOM 4220 C CA . SER A 1 532 ? -0.911 -15.809 -30.063 1.00 41.78 532 SER A CA 1
ATOM 4221 C C . SER A 1 532 ? -2.244 -15.100 -29.792 1.00 41.78 532 SER A C 1
ATOM 4223 O O . SER A 1 532 ? -2.578 -14.176 -30.526 1.00 41.78 532 SER A O 1
ATOM 4225 N N . ASN A 1 533 ? -2.971 -15.451 -28.723 1.00 39.50 533 ASN A N 1
ATOM 4226 C CA . ASN A 1 533 ? -4.249 -14.807 -28.390 1.00 39.50 533 ASN A CA 1
ATOM 4227 C C . ASN A 1 533 ? -4.127 -13.561 -27.492 1.00 39.50 533 ASN A C 1
ATOM 4229 O O . ASN A 1 533 ? -5.074 -12.784 -27.415 1.00 39.50 533 ASN A O 1
ATOM 4233 N N . ILE A 1 534 ? -2.975 -13.308 -26.856 1.00 41.31 534 ILE A N 1
ATOM 4234 C CA . ILE A 1 534 ? -2.784 -12.123 -25.989 1.00 41.31 534 ILE A CA 1
ATOM 4235 C C . ILE A 1 534 ? -2.409 -10.877 -26.817 1.00 41.31 534 ILE A C 1
ATOM 4237 O O . ILE A 1 534 ? -2.689 -9.751 -26.414 1.00 41.31 534 ILE A O 1
ATOM 4241 N N . SER A 1 535 ? -1.876 -11.060 -28.032 1.00 39.31 535 SER A N 1
ATOM 4242 C CA . SER A 1 535 ? -1.591 -9.961 -28.972 1.00 39.31 535 SER A CA 1
ATOM 4243 C C . SER A 1 535 ? -2.848 -9.294 -29.559 1.00 39.31 535 SER A C 1
ATOM 4245 O O . SER A 1 535 ? -2.719 -8.260 -30.211 1.00 39.31 535 SER A O 1
ATOM 4247 N N . ASN A 1 536 ? -4.039 -9.862 -29.329 1.00 32.75 536 ASN A N 1
ATOM 4248 C CA . ASN A 1 536 ? -5.324 -9.342 -29.808 1.00 32.75 536 ASN A CA 1
ATOM 4249 C C . ASN A 1 536 ? -6.188 -8.739 -28.690 1.00 32.75 536 ASN A C 1
ATOM 4251 O O . ASN A 1 536 ? -7.375 -8.493 -28.907 1.00 32.75 536 ASN A O 1
ATOM 4255 N N . MET A 1 537 ? -5.629 -8.475 -27.501 1.00 29.00 537 MET A N 1
ATOM 4256 C CA . MET A 1 537 ? -6.335 -7.630 -26.539 1.00 29.00 537 MET A CA 1
ATOM 4257 C C . MET A 1 537 ? -6.527 -6.239 -27.167 1.00 29.00 537 MET A C 1
ATOM 4259 O O . MET A 1 537 ? -5.528 -5.598 -27.513 1.00 29.00 537 MET A O 1
ATOM 4263 N N . PRO A 1 538 ? -7.775 -5.765 -27.350 1.00 28.69 538 PRO A N 1
ATOM 4264 C CA . PRO A 1 538 ? -8.005 -4.429 -27.872 1.00 28.69 538 PRO A CA 1
ATOM 4265 C C . PRO A 1 538 ? -7.312 -3.427 -26.941 1.00 28.69 538 PRO A C 1
ATOM 4267 O O . PRO A 1 538 ? -7.337 -3.624 -25.720 1.00 28.69 538 PRO A O 1
ATOM 4270 N N . PRO A 1 539 ? -6.680 -2.364 -27.474 1.00 33.50 539 PRO A N 1
ATOM 4271 C CA . PRO A 1 539 ? -6.141 -1.309 -26.632 1.00 33.50 539 PRO A CA 1
ATOM 4272 C C . PRO A 1 539 ? -7.256 -0.854 -25.694 1.00 33.50 539 PRO A C 1
ATOM 4274 O O . PRO A 1 539 ? -8.362 -0.550 -26.146 1.00 33.50 539 PRO A O 1
ATOM 4277 N N . SER A 1 540 ? -6.974 -0.875 -24.390 1.00 29.88 540 SER A N 1
ATOM 4278 C CA . SER A 1 540 ? -7.873 -0.400 -23.341 1.00 29.88 540 SER A CA 1
ATOM 4279 C C . SER A 1 540 ? -8.551 0.882 -23.817 1.00 29.88 540 SER A C 1
ATOM 4281 O O . SER A 1 540 ? -7.846 1.856 -24.107 1.00 29.88 540 SER A O 1
ATOM 4283 N N . LYS A 1 541 ? -9.888 0.857 -23.957 1.00 27.44 541 LYS A N 1
ATOM 4284 C CA . LYS A 1 541 ? -10.684 2.032 -24.330 1.00 27.44 541 LYS A CA 1
ATOM 4285 C C . LYS A 1 541 ? -10.181 3.204 -23.493 1.00 27.44 541 LYS A C 1
ATOM 4287 O O . LYS A 1 541 ? -10.257 3.159 -22.267 1.00 27.44 541 LYS A O 1
ATOM 4292 N N . LYS A 1 542 ? -9.630 4.227 -24.151 1.00 30.19 542 LYS A N 1
ATOM 4293 C CA . LYS A 1 542 ? -9.399 5.513 -23.500 1.00 30.19 542 LYS A CA 1
ATOM 4294 C C . LYS A 1 542 ? -10.761 5.963 -22.987 1.00 30.19 542 LYS A C 1
ATOM 4296 O O . LYS A 1 542 ? -11.658 6.201 -23.790 1.00 30.19 542 LYS A O 1
ATOM 4301 N N . VAL A 1 543 ? -10.919 6.021 -21.671 1.00 28.30 543 VAL A N 1
ATOM 4302 C CA . VAL A 1 543 ? -12.012 6.767 -21.057 1.00 28.30 543 VAL A CA 1
ATOM 4303 C C . VAL A 1 543 ? -11.739 8.221 -21.422 1.00 28.30 543 VAL A C 1
ATOM 4305 O O . VAL A 1 543 ? -10.807 8.834 -20.902 1.00 28.30 543 VAL A O 1
ATOM 4308 N N . VAL A 1 544 ? -12.463 8.722 -22.419 1.00 29.31 544 VAL A N 1
ATOM 4309 C CA . VAL A 1 544 ? -12.552 10.154 -22.684 1.00 29.31 544 VAL A CA 1
ATOM 4310 C C . VAL A 1 544 ? -13.398 10.697 -21.543 1.00 29.31 544 VAL A C 1
ATOM 4312 O O . VAL A 1 544 ? -14.590 10.422 -21.470 1.00 29.31 544 VAL A O 1
ATOM 4315 N N . ILE A 1 545 ? -12.748 11.360 -20.593 1.00 31.30 545 ILE A N 1
ATOM 4316 C CA . ILE A 1 545 ? -13.443 12.210 -19.636 1.00 31.30 545 ILE A CA 1
ATOM 4317 C C . ILE A 1 545 ? -13.703 13.499 -20.412 1.00 31.30 545 ILE A C 1
ATOM 4319 O O . ILE A 1 545 ? -12.773 14.278 -20.627 1.00 31.30 545 ILE A O 1
ATOM 4323 N N . GLU A 1 546 ? -14.923 13.662 -20.918 1.00 33.12 546 GLU A N 1
ATOM 4324 C CA . GLU A 1 546 ? -15.417 14.987 -21.285 1.00 33.12 546 GLU A CA 1
ATOM 4325 C C . GLU A 1 546 ? -15.492 15.796 -19.988 1.00 33.12 546 GLU A C 1
ATOM 4327 O O . GLU A 1 546 ? -16.134 15.393 -19.018 1.00 33.12 546 GLU A O 1
ATOM 4332 N N . ILE A 1 547 ? -14.702 16.864 -19.940 1.00 36.06 547 ILE A N 1
ATOM 4333 C CA . ILE A 1 547 ? -14.795 17.888 -18.909 1.00 36.06 547 ILE A CA 1
ATOM 4334 C C . ILE A 1 547 ? -15.720 18.940 -19.512 1.00 36.06 547 ILE A C 1
ATOM 4336 O O . ILE A 1 547 ? -15.292 19.643 -20.430 1.00 36.06 547 ILE A O 1
ATOM 4340 N N . ASP A 1 548 ? -16.958 18.980 -19.027 1.00 45.75 548 ASP A N 1
ATOM 4341 C CA . ASP A 1 548 ? -17.850 20.136 -19.172 1.00 45.75 548 ASP A CA 1
ATOM 4342 C C . ASP A 1 548 ? -17.467 21.236 -18.172 1.00 45.75 548 ASP A C 1
ATOM 4344 O O . ASP A 1 548 ? -17.152 20.898 -17.001 1.00 45.75 548 ASP A O 1
#

Nearest PDB structures (foldseek):
  3zpj-assembly1_A  TM=2.949E-01  e=5.728E-01  Thermococcus onnurineus NA1
  6xwx-assembly2_C  TM=2.411E-01  e=2.372E-01  Thermochaetoides thermophila DSM 1495
  6xwx-assembly1_A  TM=2.275E-01  e=2.372E-01  Thermochaetoides thermophila DSM 1495
  4gpk-assembly2_F  TM=1.868E-01  e=9.886E-01  Bacillus thuringiensis serovar thuringiensis
  5qsr-assembly1_A  TM=2.590E-01  e=2.387E+00  Homo sapiens

Foldseek 3Di:
DDDDDDDPDPVVVVVVVVVVVVVVVVVDPDPVVVVVVLVVCVVVVVCVVVVVVVVVVVVPPPPDPDVVVLVVVLVSVLVVLVPDQDDPVVLVVLLVNLLVQVVPPDDDPVSLVSNLVSLLPHLALLSSLVSVVSNVVSCVVSVDPPCLVSVQSSLVSSLVSCLVPPHPDLVSVLVVLLVLLLVAPSCLVSNLSNCPRPRVLQCLASLLVSLLVCLDPVNLVVVVPGPSNLSSLVSNLVSLQVVNDHDLNSLLSNLLSCQQDQSPVVPPPRLCSSLVRCNLQQDLLSLLVSLLSHDQPRQHPSNLSSLLSSLNNVLNVLVVDVDQDPVNLVSVLSSVVSLQSCCVRNVVSLVSSLVSLLPRPPCVVVLLDLDRSLVVSLVVCCVPCLPDPSSLSSLVSLLVSLLVVCLVPADDDFQAQCQADDPVCVVVSVVSRDRDFKDKDQPAQWQVRQVVVQVVPAADDVVRRAHWHWDWDDGGSRIIIMIGGDCVSVVSSRVSNVVSVVVSVVSLVSSVVPVVSNVVVPPPSPPCPDPVVVVPPPPDPPPPPPDD

Sequence (548 aa):
MKKPTTSHSNDTIASNLFSAIKQIIENLFYKRQLQELCDALVANNKLPVIGLFLGLLLKDKQSCTDSEAFKLFLCAYMSWMDNTTLNGSNLKEIVNIANVVYQSNTPSNETSAKFIVSCKKIANPDLLCMTLNELFAVFKEKNVPDHSIVLKSLLDSLLNLITLQPLRNAKSMSALILFIFEKGRTFEDILCKFIATKYVSNSMETLGNVLATLCTSDNKETLRPNNNFQAILGLYTLLLQNGVKPDLKSYSATLTFLFNDESWSLSLPLLPTLLEIDFIKKDFKNCAFSISQVPSGIITDNFKKLLNTGVDSLELFLVQNKTVSDPDYKVILGFVQVLFDDLTNFGDIVLRFISIAQLKINDYSNMSAPSSVLKRLINDLRPKYVATEMYAKLLLVRVSNLQLIQSFGQPKLSWVQPNAILTDHPTVQQFLRSPREDFAYRNFNGIAHARNWASKHQGYHPQKGYSFRASTHGTGRNATAQLKKGREFYSLKLKAYQTLMTELEQLRTKLKAFPNVHSEIGDKRPATTPLSNISNMPPSKKVVIEID

Solvent-accessible surface area (backbone atoms only — not comparable to full-atom values): 31670 Å² total; per-residue (Å²): 137,86,84,88,89,87,90,87,73,65,69,61,54,55,52,52,52,51,52,54,52,51,59,51,57,79,68,64,88,53,79,66,59,58,52,55,49,51,56,53,36,61,77,64,73,48,54,73,58,52,56,56,54,46,56,54,57,64,67,53,84,81,78,82,85,56,68,64,62,53,50,53,48,51,52,54,52,52,61,48,56,74,75,54,88,85,52,79,72,57,48,59,52,51,50,51,47,52,55,56,53,64,69,68,65,80,72,52,73,64,58,54,50,51,51,49,57,56,59,65,65,52,85,47,46,58,59,46,48,51,51,48,55,53,52,47,54,51,44,62,77,63,68,59,82,79,54,62,64,61,49,49,58,49,50,54,46,48,47,58,39,36,76,76,42,67,63,86,48,57,65,59,54,29,53,51,51,55,50,48,53,74,63,43,79,86,36,43,69,56,51,51,54,49,52,67,32,77,60,52,68,68,33,48,56,37,57,28,48,38,43,26,60,54,43,36,83,93,38,57,74,78,50,65,90,35,67,64,55,54,50,54,50,48,51,54,45,52,41,40,68,72,68,50,76,66,46,66,69,25,47,30,38,34,48,28,41,64,37,70,38,74,88,61,71,64,58,79,68,58,59,55,52,59,57,64,23,60,70,36,45,71,30,29,66,58,34,34,52,32,57,72,63,41,65,88,90,66,86,28,76,60,36,53,51,52,52,48,45,34,45,55,6,43,48,51,44,58,68,77,38,93,68,80,50,73,72,57,46,53,48,51,50,54,44,49,47,60,42,62,74,39,47,89,84,28,44,72,56,44,52,51,45,52,51,53,68,57,76,68,71,63,49,83,86,46,51,85,61,95,72,49,71,65,62,53,48,55,60,71,44,37,88,82,38,64,90,38,71,67,48,48,50,54,50,50,48,54,41,54,55,42,48,56,54,54,71,73,49,78,79,72,90,59,55,51,25,78,64,34,63,39,84,96,40,59,70,59,25,51,47,39,43,28,74,53,54,66,50,78,46,56,96,31,81,17,40,68,51,30,46,51,50,31,67,75,66,41,46,77,37,77,95,33,36,42,40,29,45,53,51,67,47,65,54,46,72,59,7,28,30,43,35,35,57,47,66,62,59,44,53,48,44,43,52,37,50,52,52,48,51,54,50,37,54,54,48,54,60,60,38,63,80,38,63,80,66,45,58,76,65,46,88,70,65,73,78,79,71,66,70,78,64,67,80,66,62,73,78,78,78,77,81,77,77,81,81,129

Secondary structure (DSSP, 8-state):
-PPPP---SSHHHHHHHHHHHHHHHTT---HHHHHHHHHHHHHTT-HHHHHHHHHHHTTSTTS---HHHHHHHHHHHHHHHTTS---HHHHHHHHHHHHHHHTTSS--HHHHHHHHHHHTT---HHHHHHHHHHHHHHHHHHT-TTHHHHHHHHHHHHHHHHHHS--S-HHHHHHHHHHHHHTGGGGHHHHHHHHTSTTGGG-HHHHHHHHHHHTSGGGHHHHTT-HHHHHHHHHHHHHHHTTPPPPHHHHHHHHHHHHS-TT----TTHHHHHHHSHHHHT-HHHHHHHHHTSPTT---HHHHHHHHHHHHHHHHHHHH-SS--HHHHHHHHHHHHHHHHTHHHHHHHHHHHHHHHHHT--TTTTTT----HHHHHHHHHHHHHTTSHHHHHHHHHHHHHHHHHHHT-SPPP----TT---TT-HHHHHHHHSS-SEEEE---SSHHHHHHHHHHH-EEEGGGTEEEEEEEE-SGGG-EEEEEE-SHHHHHHHHHHHHHHHHHHHHHHHHTT-HHHHGGG-S-------GGGGGGPPP---------

Organism: NCBI:txid252671

pLDDT: mean 73.94, std 18.26, range [27.44, 98.56]

Radius of gyration: 39.86 Å; Cα contacts (8 Å, |Δi|>4): 494; chains: 1; bounding box: 71×89×109 Å